Protein 5UUS (pdb70)

Nearest PDB structures (foldseek):
  5uus-assembly2_B  TM=1.005E+00  e=2.172E-46  Corynebacterium diphtheriae NCTC 13129
  5go6-assembly1_A  TM=8.821E-01  e=1.248E-14  Streptomyces avermitilis MA-4680 = NBRC 14893
  5go5-assembly1_A  TM=8.778E-01  e=2.304E-14  Streptomyces avermitilis MA-4680 = NBRC 14893
  5utt-assembly4_D  TM=8.790E-01  e=4.656E-13  Actinomyces oris
  5cuw-assembly1_A  TM=8.284E-01  e=5.597E-13  Streptomyces coelicolor A3(2)

Foldseek 3Di:
DDDDDDDLDDDPADDALAFFKKKDFCVVPLPQMFTEGADDDPSSQVRHKYWDRLFDPAPAQFETEIEHEQDDDNTRCVCVVVFAFQGWMWMDGSWKIWIWTQAHAPDADPVSLVSCVVHADNVVSCCCHPNLNVPPHQKDKFAPPLVQCRARSRPDPHRDGDPVGWYKYKYKYDDNVDDGIIMIGITTIHDMDTDDDPDHDPSNV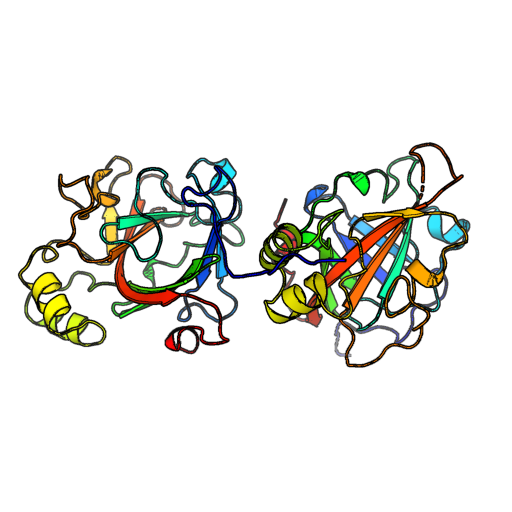DD/DDDDQDDDPDADALDFFKKKDFPVVHLPQMDTEGADDDPVSQPRAKYWDHLFDPAPAQFETEIEWEQDDDCTRCVCVVVFAFQGWMWMGGSWKIWIWTQAHAPDADPVNLVSCVVAADNVVSVCCHPNLNVPPHQKDKAFPPLVQCRARSRPDPHRDGDPVGWYKYKYKYDDNPDDGIIMIGITTIDDMDTDDPPDHDPSSVPD

Solvent-accessible surface area: 20482 Å² total

Radius of gyration: 24.48 Å; Cα contacts (8 Å, |Δi|>4): 957; chains: 2; bounding box: 60×38×77 Å

Organism: Corynebacterium diphtheriae (strain ATCC 700971 / NCTC 13129 / Biotype gravis) (NCBI:txid257309)

InterPro domains:
  IPR005754 Sortase family [PF04203] (88-255)
  IPR023365 Sortase domain superfamily [G3DSA:2.40.260.10] (44-270)
  IPR023365 Sortase domain superfamily [SSF63817] (39-257)
  IPR042003 Sortase E [cd05830] (82-253)
  IPR053465 Bacterial Sortase Class E [NF033747] (24-260)

Sequence (411 aa):
QWKERVNPRKKLTPELGEAFARMYIPQFGSDDFQFAIVEGTTDADLEAGPGHYNDTQLPGERGNFAVAGHRVGKGAPFNDLGNLNVCDAIVVETRTSWSVYRVMPVDSSGQQRYDEAMGCFTPEQAERITHGDYEHVNGRFITTPGDVSTISALPETDVIEADPGMEGIMTMTTHPQFSNAERMIVHAMLTEHFPKNGDNNKPAALEEGERVNPRKKLTPELGEAFARMYIPQFGSDFQFAIVEGTTDADLEAGPGHYNDTQLPGERGNFAVAGHRVGKGAPFNDLGNLNVCDAIVVETRTSWSVYRVMPVDSSGQQRYDEAMGCFTPEQAERITHGDYEHVNGRFITTPGDVSTISALPETDVIEADPGMEGIMTMTTHPQFSNAERMIVHAMLTEHFPKNGDNKPAALEEG

Secondary structure (DSSP, 8-state):
---PPP-----SSPPTTSEEEEEE-GGG-TT-EEEEEE--STTGGGSS-EE-TTS--TT-SEEEEEE--SSSTT-TTTTGGG--TT-EEEEEESSEEEEEEEPPPS--HHHHHHHHTTTS-HHHHHHHHHSTTTT--SEEEE-TT-GGGGSSSTTSS--S--TTPPEEEEEE---TT-SSSEEEEEEEEEEEEE-SSS---GGGG--/--------SS--TT-EEEEEE-GGG-TT-EEEEEE--SHHHHSSS-EE-TTS--TT-SEEEEEE--SSSTT-TTTTGGG--TT-EEEEEESSEEEEEEEPPSS--HHHHHHHHHTTS-HHHHHHHHHSTTTT--SEEEE-TT-GGGGSSSTTSS--S--TTPPEEEEEE---TT-SSSEEEEEEEEEEEEE--SS---GGGG--

Structure (mmCIF, N/CA/C/O backbone):
data_5UUS
#
_entry.id   5UUS
#
_cell.length_a   69.990
_cell.length_b   69.990
_cell.length_c   237.292
_cell.angle_alpha   90.000
_cell.angle_beta   90.000
_cell.angle_gamma   120.000
#
_symmetry.space_group_name_H-M   'P 32 2 1'
#
loop_
_entity.id
_entity.type
_entity.pdbx_description
1 polymer 'Possible sortase-like protein'
2 non-polymer (4S)-2-METHYL-2,4-PENTANEDIOL
3 non-polymer 'CHLORIDE ION'
4 non-polymer 'ACETATE ION'
5 non-polymer 1,2-ETHANEDIOL
6 non-polymer 'FORMIC ACID'
7 water water
#
loop_
_atom_site.group_PDB
_atom_site.id
_atom_site.type_symbol
_atom_site.label_atom_id
_atom_site.label_alt_id
_atom_site.label_comp_id
_atom_site.label_asym_id
_atom_site.label_entity_id
_atom_site.label_seq_id
_atom_site.pdbx_PDB_ins_code
_atom_site.Cartn_x
_atom_site.Cartn_y
_atom_site.Cartn_z
_atom_site.occupancy
_atom_site.B_iso_or_equiv
_atom_site.auth_seq_id
_atom_site.auth_comp_id
_atom_site.auth_asym_id
_atom_site.auth_atom_id
_atom_site.pdbx_PDB_model_num
ATOM 1 N N . GLN A 1 22 ? 78.563 23.133 15.761 1.00 90.19 66 GLN A N 1
ATOM 2 C CA . GLN A 1 22 ? 77.429 24.000 16.048 1.00 89.51 66 GLN A CA 1
ATOM 3 C C . GLN A 1 22 ? 76.706 23.500 17.288 1.00 88.38 66 GLN A C 1
ATOM 4 O O . GLN A 1 22 ? 76.932 22.377 17.730 1.00 98.37 66 GLN A O 1
ATOM 10 N N . TRP A 1 23 ? 75.833 24.330 17.845 1.00 74.13 67 TRP A N 1
ATOM 11 C CA . TRP A 1 23 ? 75.147 23.987 19.081 1.00 63.71 67 TRP A CA 1
ATOM 12 C C . TRP A 1 23 ? 73.643 24.173 18.940 1.00 58.04 67 TRP A C 1
ATOM 13 O O . TRP A 1 23 ? 73.181 24.797 17.986 1.00 53.64 67 TRP A O 1
ATOM 24 N N . LYS A 1 24 ? 72.892 23.628 19.897 1.00 50.62 68 LYS A N 1
ATOM 25 C CA . LYS A 1 24 ? 71.436 23.650 19.847 1.00 51.33 68 LYS A CA 1
ATOM 26 C C . LYS A 1 24 ? 70.845 24.083 21.196 1.00 45.65 68 LYS A C 1
ATOM 27 O O . LYS A 1 24 ? 71.428 23.840 22.248 1.00 44.81 68 LYS A O 1
ATOM 33 N N . GLU A 1 25 ? 69.700 24.744 21.152 1.00 42.24 69 GLU A N 1
ATOM 34 C CA . GLU A 1 25 ? 68.932 24.990 22.363 1.00 44.43 69 GLU A CA 1
ATOM 35 C C . GLU A 1 25 ? 68.469 23.654 22.927 1.00 50.74 69 GLU A C 1
ATOM 36 O O . GLU A 1 25 ? 68.176 22.722 22.179 1.00 51.87 69 GLU A O 1
ATOM 42 N N . ARG A 1 26 ? 68.443 23.553 24.248 1.00 44.41 70 ARG A N 1
ATOM 43 C CA . ARG A 1 26 ? 67.861 22.411 24.920 1.00 41.94 70 ARG A CA 1
ATOM 44 C C . ARG A 1 26 ? 66.459 22.799 25.376 1.00 37.90 70 ARG A C 1
ATOM 45 O O . ARG A 1 26 ? 66.290 23.702 26.200 1.00 40.39 70 ARG A O 1
ATOM 53 N N . VAL A 1 27 ? 65.466 22.100 24.851 1.00 40.61 71 VAL A N 1
ATOM 54 C CA . VAL A 1 27 ? 64.068 22.424 25.096 1.00 36.15 71 VAL A CA 1
ATOM 55 C C . VAL A 1 27 ? 63.544 21.671 26.323 1.00 40.00 71 VAL A C 1
ATOM 56 O O . VAL A 1 27 ? 63.964 20.572 26.586 1.00 47.58 71 VAL A O 1
ATOM 60 N N . ASN A 1 28 ? 62.641 22.292 27.075 1.00 38.85 72 ASN A N 1
ATOM 61 C CA . ASN A 1 28 ? 62.089 21.736 28.307 1.00 38.46 72 ASN A CA 1
ATOM 62 C C . ASN A 1 28 ? 60.747 22.405 28.523 1.00 42.62 72 ASN A C 1
ATOM 63 O O . ASN A 1 28 ? 60.505 23.504 28.019 1.00 44.62 72 ASN A O 1
ATOM 68 N N . PRO A 1 29 ? 59.858 21.739 29.245 1.00 43.00 73 PRO A N 1
ATOM 69 C CA . PRO A 1 29 ? 58.649 22.448 29.681 1.00 47.47 73 PRO A CA 1
ATOM 70 C C . PRO A 1 29 ? 59.034 23.664 30.539 1.00 39.94 73 PRO A C 1
ATOM 71 O O . PRO A 1 29 ? 59.629 23.499 31.598 1.00 39.84 73 PRO A O 1
ATOM 75 N N . ARG A 1 30 ? 58.714 24.867 30.060 1.00 36.76 74 ARG A N 1
ATOM 76 C CA . ARG A 1 30 ? 59.106 26.136 30.702 1.00 40.68 74 ARG A CA 1
ATOM 77 C C . ARG A 1 30 ? 57.980 27.141 30.540 1.00 40.85 74 ARG A C 1
ATOM 78 O O . ARG A 1 30 ? 57.248 27.059 29.569 1.00 42.18 74 ARG A O 1
ATOM 86 N N . LYS A 1 31 ? 57.844 28.095 31.456 1.00 36.01 75 LYS A N 1
ATOM 87 C CA . LYS A 1 31 ? 56.795 29.093 31.279 1.00 44.32 75 LYS A CA 1
ATOM 88 C C . LYS A 1 31 ? 57.224 30.388 31.930 1.00 44.95 75 LYS A C 1
ATOM 89 O O . LYS A 1 31 ? 58.101 30.390 32.790 1.00 39.86 75 LYS A O 1
ATOM 95 N N . LYS A 1 32 ? 56.617 31.494 31.522 1.00 39.48 76 LYS A N 1
ATOM 96 C CA . LYS A 1 32 ? 56.869 32.757 32.215 1.00 45.26 76 LYS A CA 1
ATOM 97 C C . LYS A 1 32 ? 56.249 32.715 33.609 1.00 47.71 76 LYS A C 1
ATOM 98 O O . LYS A 1 32 ? 55.228 32.052 33.822 1.00 45.18 76 LYS A O 1
ATOM 104 N N . LEU A 1 33 ? 56.851 33.423 34.560 1.00 39.77 77 LEU A N 1
ATOM 105 C CA . LEU A 1 33 ? 56.327 33.464 35.923 1.00 39.56 77 LEU A CA 1
ATOM 106 C C . LEU A 1 33 ? 54.964 34.171 35.975 1.00 43.85 77 LEU A C 1
ATOM 107 O O . LEU A 1 33 ? 54.036 33.702 36.632 1.00 44.51 77 LEU A O 1
ATOM 112 N N . THR A 1 34 ? 54.852 35.297 35.281 1.00 42.48 78 THR A N 1
ATOM 113 C CA . THR A 1 34 ? 53.580 36.000 35.184 1.00 52.33 78 THR A CA 1
ATOM 114 C C . THR A 1 34 ? 53.040 35.883 33.766 1.00 54.84 78 THR A C 1
ATOM 115 O O . THR A 1 34 ? 53.654 36.382 32.817 1.00 49.73 78 THR A O 1
ATOM 119 N N . PRO A 1 35 ? 51.897 35.203 33.617 1.00 56.30 79 PRO A N 1
ATOM 120 C CA . PRO A 1 35 ? 51.343 35.000 32.286 1.00 48.58 79 PRO A CA 1
ATOM 121 C C . PRO A 1 35 ? 51.181 36.337 31.564 1.00 44.20 79 PRO A C 1
ATOM 122 O O . PRO A 1 35 ? 50.834 37.368 32.153 1.00 44.48 79 PRO A O 1
ATOM 126 N N . GLU A 1 36 ? 51.499 36.309 30.281 1.00 44.33 80 GLU A N 1
ATOM 127 C CA . GLU A 1 36 ? 51.321 37.444 29.418 1.00 50.57 80 GLU A CA 1
ATOM 128 C C . GLU A 1 36 ? 49.832 37.815 29.278 1.00 55.51 80 GLU A C 1
ATOM 129 O O . GLU A 1 36 ? 48.993 36.967 28.952 1.00 59.74 80 GLU A O 1
ATOM 135 N N . LEU A 1 37 ? 49.523 39.086 29.520 1.00 54.79 81 LEU A N 1
ATOM 136 C CA . LEU A 1 37 ? 48.161 39.593 29.443 1.00 54.80 81 LEU A CA 1
ATOM 137 C C . LEU A 1 37 ? 47.457 39.250 28.138 1.00 55.11 81 LEU A C 1
ATOM 138 O O . LEU A 1 37 ? 48.001 39.428 27.046 1.00 51.56 81 LEU A O 1
ATOM 143 N N . GLY A 1 38 ? 46.250 38.711 28.263 1.00 46.02 82 GLY A N 1
ATOM 144 C CA . GLY A 1 38 ? 45.441 38.418 27.096 1.00 46.34 82 GLY A CA 1
ATOM 145 C C . GLY A 1 38 ? 45.894 37.187 26.329 1.00 46.78 82 GLY A C 1
ATOM 146 O O . GLY A 1 38 ? 45.315 36.865 25.301 1.00 46.02 82 GLY A O 1
ATOM 147 N N . GLU A 1 39 ? 46.924 36.495 26.809 1.00 43.97 83 GLU A N 1
ATOM 148 C CA . GLU A 1 39 ? 47.399 35.287 26.131 1.00 46.52 83 GLU A CA 1
ATOM 149 C C . GLU A 1 39 ? 47.008 34.020 26.878 1.00 43.85 83 GLU A C 1
ATOM 150 O O . GLU A 1 39 ? 46.830 34.047 28.096 1.00 40.49 83 GLU A O 1
ATOM 156 N N . ALA A 1 40 ? 46.887 32.917 26.136 1.00 40.22 84 ALA A N 1
ATOM 157 C CA . ALA A 1 40 ? 46.590 31.610 26.714 1.00 47.25 84 ALA A CA 1
ATOM 158 C C . ALA A 1 40 ? 47.795 31.082 27.449 1.00 49.30 84 ALA A C 1
ATOM 159 O O . ALA A 1 40 ? 48.883 31.061 26.896 1.00 44.14 84 ALA A O 1
ATOM 161 N N . PHE A 1 41 ? 47.622 30.658 28.693 1.00 39.02 85 PHE A N 1
ATOM 162 C CA . PHE A 1 41 ? 48.773 30.132 29.456 1.00 40.54 85 PHE A CA 1
ATOM 163 C C . PHE A 1 41 ? 48.435 28.784 30.078 1.00 46.45 85 PHE A C 1
ATOM 164 O O . PHE A 1 41 ? 49.274 28.165 30.732 1.00 39.97 85 PHE A O 1
ATOM 172 N N . ALA A 1 42 ? 47.189 28.337 29.905 1.00 41.57 86 ALA A N 1
ATOM 173 C CA . ALA A 1 42 ? 46.783 27.066 30.498 1.00 39.77 86 ALA A CA 1
ATOM 174 C C . ALA A 1 42 ? 45.617 26.454 29.754 1.00 44.52 86 ALA A C 1
ATOM 175 O O . ALA A 1 42 ? 45.003 27.092 28.898 1.00 46.11 86 ALA A O 1
ATOM 177 N N . ARG A 1 43 ? 45.338 25.199 30.077 1.00 40.86 87 ARG A N 1
ATOM 178 C CA . ARG A 1 43 ? 44.248 24.481 29.463 1.00 47.51 87 ARG A CA 1
ATOM 179 C C . ARG A 1 43 ? 43.490 23.726 30.542 1.00 49.09 87 ARG A C 1
ATOM 180 O O . ARG A 1 43 ? 44.105 23.136 31.427 1.00 46.47 87 ARG A O 1
ATOM 188 N N . MET A 1 44 ? 42.159 23.738 30.473 1.00 41.04 88 MET A N 1
ATOM 189 C CA . MET A 1 44 ? 41.382 22.990 31.470 1.00 41.41 88 MET A CA 1
ATOM 190 C C . MET A 1 44 ? 40.504 21.918 30.843 1.00 42.04 88 MET A C 1
ATOM 191 O O . MET A 1 44 ? 39.979 22.092 29.745 1.00 44.71 88 MET A O 1
ATOM 196 N N . TYR A 1 45 ? 40.377 20.808 31.565 1.00 43.77 89 TYR A N 1
ATOM 197 C CA . TYR A 1 45 ? 39.558 19.679 31.170 1.00 43.30 89 TYR A CA 1
ATOM 198 C C . TYR A 1 45 ? 38.584 19.320 32.306 1.00 42.14 89 TYR A C 1
ATOM 199 O O . TYR A 1 45 ? 38.949 19.339 33.485 1.00 39.87 89 TYR A O 1
ATOM 208 N N . ILE A 1 46 ? 37.368 18.940 31.936 1.00 46.72 90 ILE A N 1
ATOM 209 C CA . ILE A 1 46 ? 36.408 18.405 32.898 1.00 45.91 90 ILE A CA 1
ATOM 210 C C . ILE A 1 46 ? 35.925 17.062 32.364 1.00 48.13 90 ILE A C 1
ATOM 211 O O . ILE A 1 46 ? 35.003 17.029 31.547 1.00 50.48 90 ILE A O 1
ATOM 216 N N . PRO A 1 47 ? 36.563 15.955 32.801 1.00 45.32 91 PRO A N 1
ATOM 217 C CA . PRO A 1 47 ? 36.336 14.615 32.237 1.00 49.86 91 PRO A CA 1
ATOM 218 C C . PRO A 1 47 ? 34.866 14.190 32.347 1.00 52.75 91 PRO A C 1
ATOM 219 O O . PRO A 1 47 ? 34.355 13.499 31.475 1.00 59.23 91 PRO A O 1
ATOM 223 N N . GLN A 1 48 ? 34.178 14.652 33.383 1.00 50.75 92 GLN A N 1
ATOM 224 C CA . GLN A 1 48 ? 32.767 14.338 33.540 1.00 51.51 92 GLN A CA 1
ATOM 225 C C . GLN A 1 48 ? 31.961 14.961 32.405 1.00 57.89 92 GLN A C 1
ATOM 226 O O . GLN A 1 48 ? 30.874 14.502 32.101 1.00 58.73 92 GLN A O 1
ATOM 232 N N . PHE A 1 49 ? 32.497 15.992 31.757 1.00 53.29 93 PHE A N 1
ATOM 233 C CA . PHE A 1 49 ? 31.803 16.592 30.616 1.00 51.87 93 PHE A CA 1
ATOM 234 C C . PHE A 1 49 ? 32.283 15.992 29.290 1.00 56.01 93 PHE A C 1
ATOM 235 O O . PHE A 1 49 ? 31.977 16.513 28.226 1.00 59.01 93 PHE A O 1
ATOM 243 N N . GLY A 1 50 ? 33.041 14.902 29.342 1.00 58.84 94 GLY A N 1
ATOM 244 C CA . GLY A 1 50 ? 33.483 14.261 28.114 1.00 60.97 94 GLY A CA 1
ATOM 245 C C . GLY A 1 50 ? 34.888 14.674 27.709 1.00 68.05 94 GLY A C 1
ATOM 246 O O . GLY A 1 50 ? 35.377 15.716 28.128 1.00 64.13 94 GLY A O 1
ATOM 247 N N . SER A 1 51 ? 35.535 13.861 26.882 1.00 73.61 95 SER A N 1
ATOM 248 C CA . SER A 1 51 ? 36.924 14.101 26.491 1.00 77.06 95 SER A CA 1
ATOM 249 C C . SER A 1 51 ? 37.078 15.319 25.585 1.00 74.03 95 SER A C 1
ATOM 250 O O . SER A 1 51 ? 38.120 15.968 25.565 1.00 72.74 95 SER A O 1
ATOM 253 N N . ASP A 1 52 ? 36.035 15.634 24.833 1.00 73.54 96 ASP A N 1
ATOM 254 C CA A ASP A 1 52 ? 36.088 16.763 23.919 0.55 75.74 96 ASP A CA 1
ATOM 255 C CA B ASP A 1 52 ? 36.074 16.766 23.917 0.45 75.71 96 ASP A CA 1
ATOM 256 C C . ASP A 1 52 ? 36.050 18.107 24.660 1.00 72.81 96 ASP A C 1
ATOM 257 O O . ASP A 1 52 ? 36.368 19.155 24.086 1.00 69.11 96 ASP A O 1
ATOM 266 N N . PHE A 1 53 ? 35.676 18.082 25.939 1.00 65.11 97 PHE A N 1
ATOM 267 C CA . PHE A 1 53 ? 35.601 19.322 26.705 1.00 56.80 97 PHE A CA 1
ATOM 268 C C . PHE A 1 53 ? 36.992 19.765 27.137 1.00 50.35 97 PHE A C 1
ATOM 269 O O . PHE A 1 53 ? 37.592 19.173 28.026 1.00 53.97 97 PHE A O 1
ATOM 277 N N . GLN A 1 54 ? 37.500 20.806 26.493 1.00 50.50 98 GLN A N 1
ATOM 278 C CA . GLN A 1 54 ? 38.766 21.407 26.895 1.00 54.47 98 GLN A CA 1
ATOM 279 C C . GLN A 1 54 ? 38.793 22.835 26.393 1.00 51.63 98 GLN A C 1
ATOM 280 O O . GLN A 1 54 ? 38.328 23.143 25.292 1.00 53.08 98 GLN A O 1
ATOM 286 N N . PHE A 1 55 ? 39.296 23.715 27.231 1.00 49.12 99 PHE A N 1
ATOM 287 C CA . PHE A 1 55 ? 39.352 25.116 26.891 1.00 45.25 99 PHE A CA 1
ATOM 288 C C . PHE A 1 55 ? 40.705 25.671 27.278 1.00 47.10 99 PHE A C 1
ATOM 289 O O . PHE A 1 55 ? 41.214 25.341 28.337 1.00 39.51 99 PHE A O 1
ATOM 297 N N . ALA A 1 56 ? 41.258 26.520 26.427 1.00 44.66 100 ALA A N 1
ATOM 298 C CA . ALA A 1 56 ? 42.402 27.323 26.796 1.00 46.05 100 ALA A CA 1
ATOM 299 C C . ALA A 1 56 ? 41.968 28.369 27.819 1.00 45.47 100 ALA A C 1
ATOM 300 O O . ALA A 1 56 ? 40.839 28.896 27.779 1.00 47.66 100 ALA A O 1
ATOM 302 N N . ILE A 1 57 ? 42.855 28.659 28.754 1.00 40.30 101 ILE A N 1
ATOM 303 C CA . ILE A 1 57 ? 42.597 29.722 29.693 1.00 37.92 101 ILE A CA 1
ATOM 304 C C . ILE A 1 57 ? 43.490 30.886 29.373 1.00 45.73 101 ILE A C 1
ATOM 305 O O . ILE A 1 57 ? 44.687 30.712 29.206 1.00 41.97 101 ILE A O 1
ATOM 310 N N . VAL A 1 58 ? 42.898 32.069 29.285 1.00 42.82 102 VAL A N 1
ATOM 311 C CA . VAL A 1 58 ? 43.616 33.295 28.943 1.00 45.51 102 VAL A CA 1
ATOM 312 C C . VAL A 1 58 ? 43.862 34.149 30.203 1.00 42.47 102 VAL A C 1
ATOM 313 O O . VAL A 1 58 ? 43.097 34.068 31.169 1.00 41.23 102 VAL A O 1
ATOM 317 N N . GLU A 1 59 ? 44.911 34.965 30.208 1.00 41.37 103 GLU A N 1
ATOM 318 C CA . GLU A 1 59 ? 45.173 35.864 31.336 1.00 39.64 103 GLU A CA 1
ATOM 319 C C . GLU A 1 59 ? 44.384 37.155 31.216 1.00 47.31 103 GLU A C 1
ATOM 320 O O . GLU A 1 59 ? 44.596 37.923 30.279 1.00 47.59 103 GLU A O 1
ATOM 326 N N . GLY A 1 60 ? 43.477 37.402 32.160 1.00 43.45 104 GLY A N 1
ATOM 327 C CA . GLY A 1 60 ? 42.602 38.554 32.090 1.00 45.86 104 GLY A CA 1
ATOM 328 C C . GLY A 1 60 ? 41.119 38.184 31.959 1.00 45.43 104 GLY A C 1
ATOM 329 O O . GLY A 1 60 ? 40.766 37.119 31.438 1.00 39.53 104 GLY A O 1
ATOM 330 N N . THR A 1 61 ? 40.244 39.067 32.422 1.00 45.46 105 THR A N 1
ATOM 331 C CA . THR A 1 61 ? 38.808 38.779 32.366 1.00 43.82 105 THR A CA 1
ATOM 332 C C . THR A 1 61 ? 38.018 39.856 31.636 1.00 50.76 105 THR A C 1
ATOM 333 O O . THR A 1 61 ? 36.829 40.039 31.901 1.00 51.09 105 THR A O 1
ATOM 337 N N . THR A 1 62 ? 38.662 40.570 30.720 1.00 50.11 106 THR A N 1
ATOM 338 C CA . THR A 1 62 ? 37.947 41.532 29.894 1.00 54.24 106 THR A CA 1
ATOM 339 C C . THR A 1 62 ? 37.036 40.780 28.931 1.00 56.08 106 THR A C 1
ATOM 340 O O . THR A 1 62 ? 37.167 39.566 28.743 1.00 52.29 106 THR A O 1
ATOM 344 N N . ASP A 1 63 ? 36.119 41.516 28.313 1.00 62.29 107 ASP A N 1
ATOM 345 C CA . ASP A 1 63 ? 35.183 40.937 27.363 1.00 63.75 107 ASP A CA 1
ATOM 346 C C . ASP A 1 63 ? 35.939 40.249 26.245 1.00 61.26 107 ASP A C 1
ATOM 347 O O . ASP A 1 63 ? 35.586 39.147 25.828 1.00 62.60 107 ASP A O 1
ATOM 352 N N . ALA A 1 64 ? 37.010 40.889 25.790 1.00 60.20 108 ALA A N 1
ATOM 353 C CA . ALA A 1 64 ? 37.837 40.337 24.731 1.00 59.95 108 ALA A CA 1
ATOM 354 C C . ALA A 1 64 ? 38.515 39.029 25.152 1.00 60.43 108 ALA A C 1
ATOM 355 O O . ALA A 1 64 ? 38.618 38.086 24.350 1.00 57.73 108 ALA A O 1
ATOM 357 N N . ASP A 1 65 ? 38.985 38.976 26.402 1.00 54.46 109 ASP A N 1
ATOM 358 C CA . ASP A 1 65 ? 39.618 37.769 26.938 1.00 53.36 109 ASP A CA 1
ATOM 359 C C . ASP A 1 65 ? 38.659 36.578 27.023 1.00 59.55 109 ASP A C 1
ATOM 360 O O . ASP A 1 65 ? 39.063 35.432 26.802 1.00 65.92 109 ASP A O 1
ATOM 365 N N . LEU A 1 66 ? 37.399 36.856 27.372 1.00 49.08 110 LEU A N 1
ATOM 366 C CA . LEU A 1 66 ? 36.423 35.808 27.647 1.00 51.17 110 LEU A CA 1
ATOM 367 C C . LEU A 1 66 ? 35.778 35.325 26.365 1.00 61.89 110 LEU A C 1
ATOM 368 O O . LEU A 1 66 ? 34.832 34.554 26.402 1.00 57.18 110 LEU A O 1
ATOM 373 N N . GLU A 1 67 ? 36.294 35.793 25.232 1.00 73.30 111 GLU A N 1
ATOM 374 C CA . GLU A 1 67 ? 35.671 35.546 23.941 1.00 80.98 111 GLU A CA 1
ATOM 375 C C . GLU A 1 67 ? 35.846 34.108 23.465 1.00 77.50 111 GLU A C 1
ATOM 376 O O . GLU A 1 67 ? 34.919 33.519 22.922 1.00 86.02 111 GLU A O 1
ATOM 382 N N . ALA A 1 68 ? 37.018 33.532 23.674 1.00 69.43 112 ALA A N 1
ATOM 383 C CA . ALA A 1 68 ? 37.280 32.184 23.178 1.00 68.84 112 ALA A CA 1
ATOM 384 C C . ALA A 1 68 ? 37.316 31.123 24.280 1.00 74.02 112 ALA A C 1
ATOM 385 O O . ALA A 1 68 ? 37.614 29.952 24.012 1.00 79.80 112 ALA A O 1
ATOM 387 N N . GLY A 1 69 ? 37.035 31.523 25.520 1.00 69.70 113 GLY A N 1
ATOM 388 C CA . GLY A 1 69 ? 37.092 30.594 26.647 1.00 58.51 113 GLY A CA 1
ATOM 389 C C . GLY A 1 69 ? 37.297 31.300 27.978 1.00 49.70 113 GLY A C 1
ATOM 390 O O . GLY A 1 69 ? 37.198 32.530 28.057 1.00 49.98 113 GLY A O 1
ATOM 391 N N . PRO A 1 70 ? 37.580 30.535 29.040 1.00 42.07 114 PRO A N 1
ATOM 392 C CA . PRO A 1 70 ? 37.721 31.179 30.352 1.00 41.07 114 PRO A CA 1
ATOM 393 C C . PRO A 1 70 ? 38.916 32.133 30.413 1.00 48.77 114 PRO A C 1
ATOM 394 O O . PRO A 1 70 ? 39.908 31.942 29.691 1.00 47.43 114 PRO A O 1
ATOM 398 N N . GLY A 1 71 ? 38.814 33.154 31.262 1.00 43.84 115 GLY A N 1
ATOM 399 C CA . GLY A 1 71 ? 39.937 34.038 31.546 1.00 46.85 115 GLY A CA 1
ATOM 400 C C . GLY A 1 71 ? 40.279 33.993 33.029 1.00 44.41 115 GLY A C 1
ATOM 401 O O . GLY A 1 71 ? 39.386 33.853 33.866 1.00 40.84 115 GLY A O 1
ATOM 402 N N . HIS A 1 72 ? 41.565 34.121 33.352 1.00 45.44 116 HIS A N 1
ATOM 403 C CA . HIS A 1 72 ? 42.052 34.176 34.735 1.00 40.45 116 HIS A CA 1
ATOM 404 C C . HIS A 1 72 ? 41.901 35.584 35.316 1.00 37.90 116 HIS A C 1
ATOM 405 O O . HIS A 1 72 ? 42.319 36.546 34.691 1.00 38.34 116 HIS A O 1
ATOM 412 N N . TYR A 1 73 ? 41.271 35.718 36.496 1.00 36.21 117 TYR A N 1
ATOM 413 C CA . TYR A 1 73 ? 41.298 36.979 37.228 1.00 35.36 117 TYR A CA 1
ATOM 414 C C . TYR A 1 73 ? 42.756 37.331 37.611 1.00 40.72 117 TYR A C 1
ATOM 415 O O . TYR A 1 73 ? 43.384 36.634 38.401 1.00 41.09 117 TYR A O 1
ATOM 424 N N . ASN A 1 74 ? 43.255 38.436 37.082 1.00 46.84 118 ASN A N 1
ATOM 425 C CA . ASN A 1 74 ? 44.664 38.822 37.197 1.00 49.40 118 ASN A CA 1
ATOM 426 C C . ASN A 1 74 ? 45.303 38.800 38.582 1.00 52.19 118 ASN A C 1
ATOM 427 O O . ASN A 1 74 ? 46.465 38.413 38.749 1.00 52.82 118 ASN A O 1
ATOM 432 N N . ASP A 1 75 ? 44.583 39.254 39.589 1.00 54.35 119 ASP A N 1
ATOM 433 C CA . ASP A 1 75 ? 45.239 39.335 40.893 1.00 62.78 119 ASP A CA 1
ATOM 434 C C . ASP A 1 75 ? 45.066 38.065 41.741 1.00 48.42 119 ASP A C 1
ATOM 435 O O . ASP A 1 75 ? 45.362 38.078 42.917 1.00 57.87 119 ASP A O 1
ATOM 440 N N . THR A 1 76 ? 44.605 36.969 41.145 1.00 40.01 120 THR A N 1
ATOM 441 C CA . THR A 1 76 ? 44.424 35.743 41.916 1.00 36.58 120 THR A CA 1
ATOM 442 C C . THR A 1 76 ? 45.569 34.756 41.665 1.00 41.21 120 THR A C 1
ATOM 443 O O . THR A 1 76 ? 46.414 35.000 40.814 1.00 38.98 120 THR A O 1
ATOM 447 N N . GLN A 1 77 ? 45.578 33.638 42.388 1.00 36.97 121 GLN A N 1
ATOM 448 C CA . GLN A 1 77 ? 46.689 32.708 42.304 1.00 43.07 121 GLN A CA 1
ATOM 449 C C . GLN A 1 77 ? 46.608 31.940 41.009 1.00 42.71 121 GLN A C 1
ATOM 450 O O . GLN A 1 77 ? 45.620 32.029 40.288 1.00 36.75 121 GLN A O 1
ATOM 456 N N . LEU A 1 78 ? 47.670 31.207 40.710 1.00 39.30 122 LEU A N 1
ATOM 457 C CA . LEU A 1 78 ? 47.813 30.483 39.463 1.00 39.96 122 LEU A CA 1
ATOM 458 C C . LEU A 1 78 ? 47.684 28.986 39.777 1.00 39.88 122 LEU A C 1
ATOM 459 O O . LEU A 1 78 ? 47.615 28.611 40.941 1.00 41.78 122 LEU A O 1
ATOM 464 N N . PRO A 1 79 ? 47.626 28.125 38.753 1.00 36.53 123 PRO A N 1
ATOM 465 C CA . PRO A 1 79 ? 47.302 26.722 39.035 1.00 43.27 123 PRO A CA 1
ATOM 466 C C . PRO A 1 79 ? 48.287 26.023 39.961 1.00 45.42 123 PRO A C 1
ATOM 467 O O . PRO A 1 79 ? 49.489 26.174 39.764 1.00 39.53 123 PRO A O 1
ATOM 471 N N . GLY A 1 80 ? 47.789 25.268 40.944 1.00 41.97 124 GLY A N 1
ATOM 472 C CA . GLY A 1 80 ? 48.659 24.518 41.834 1.00 43.27 124 GLY A CA 1
ATOM 473 C C . GLY A 1 80 ? 49.101 25.289 43.064 1.00 41.39 124 GLY A C 1
ATOM 474 O O . GLY A 1 80 ? 49.730 24.749 43.963 1.00 46.58 124 GLY A O 1
ATOM 475 N N . GLU A 1 81 ? 48.759 26.564 43.108 1.00 37.90 125 GLU A N 1
ATOM 476 C CA . GLU A 1 81 ? 49.166 27.418 44.210 1.00 38.20 125 GLU A CA 1
ATOM 477 C C . GLU A 1 81 ? 48.188 27.404 45.367 1.00 46.10 125 GLU A C 1
ATOM 478 O O . GLU A 1 81 ? 46.964 27.331 45.172 1.00 40.32 125 GLU A O 1
ATOM 484 N N . ARG A 1 82 ? 48.728 27.514 46.575 1.00 42.58 126 ARG A N 1
ATOM 485 C CA . ARG A 1 82 ? 47.901 27.690 47.760 1.00 41.64 126 ARG A CA 1
ATOM 486 C C . ARG A 1 82 ? 47.225 29.051 47.671 1.00 40.30 126 ARG A C 1
ATOM 487 O O . ARG A 1 82 ? 47.862 30.034 47.279 1.00 38.11 126 ARG A O 1
ATOM 495 N N . GLY A 1 83 ? 45.937 29.108 48.001 1.00 36.46 127 GLY A N 1
ATOM 496 C CA . GLY A 1 83 ? 45.144 30.309 47.748 1.00 31.42 127 GLY A CA 1
ATOM 497 C C . GLY A 1 83 ? 44.032 29.951 46.785 1.00 35.60 127 GLY A C 1
ATOM 498 O O . GLY A 1 83 ? 43.471 28.850 46.850 1.00 39.85 127 GLY A O 1
ATOM 499 N N . ASN A 1 84 ? 43.714 30.870 45.875 1.00 36.14 128 ASN A N 1
ATOM 500 C CA . ASN A 1 84 ? 42.544 30.716 45.014 1.00 34.09 128 ASN A CA 1
ATOM 501 C C . ASN A 1 84 ? 42.871 31.054 43.557 1.00 37.39 128 ASN A C 1
ATOM 502 O O . ASN A 1 84 ? 43.183 32.200 43.223 1.00 35.78 128 ASN A O 1
ATOM 507 N N . PHE A 1 85 ? 42.856 30.034 42.706 1.00 34.59 129 PHE A N 1
ATOM 508 C CA . PHE A 1 85 ? 43.061 30.219 41.272 1.00 35.75 129 PHE A CA 1
ATOM 509 C C . PHE A 1 85 ? 41.659 30.421 40.643 1.00 34.32 129 PHE A C 1
ATOM 510 O O . PHE A 1 85 ? 40.904 29.467 40.528 1.00 34.67 129 PHE A O 1
ATOM 518 N N . ALA A 1 86 ? 41.318 31.661 40.273 1.00 35.31 130 ALA A N 1
ATOM 519 C CA . ALA A 1 86 ? 39.959 32.011 39.835 1.00 38.75 130 ALA A CA 1
ATOM 520 C C . ALA A 1 86 ? 39.869 32.343 38.344 1.00 39.84 130 ALA A C 1
ATOM 521 O O . ALA A 1 86 ? 40.724 33.048 37.798 1.00 35.72 130 ALA A O 1
ATOM 523 N N . VAL A 1 87 ? 38.827 31.825 37.695 1.00 35.87 131 VAL A N 1
ATOM 524 C CA . VAL A 1 87 ? 38.575 32.111 36.293 1.00 33.26 131 VAL A CA 1
ATOM 525 C C . VAL A 1 87 ? 37.093 32.427 36.075 1.00 36.29 131 VAL A C 1
ATOM 526 O O . VAL A 1 87 ? 36.217 31.933 36.806 1.00 41.06 131 VAL A O 1
ATOM 530 N N . ALA A 1 88 ? 36.839 33.253 35.069 1.00 34.62 132 ALA A N 1
ATOM 531 C CA . ALA A 1 88 ? 35.498 33.607 34.623 1.00 38.32 132 ALA A CA 1
ATOM 532 C C . ALA A 1 88 ? 35.287 32.968 33.261 1.00 42.85 132 ALA A C 1
ATOM 533 O O . ALA A 1 88 ? 36.241 32.766 32.524 1.00 39.35 132 ALA A O 1
ATOM 535 N N . GLY A 1 89 ? 34.042 32.697 32.898 1.00 38.66 133 GLY A N 1
ATOM 536 C CA . GLY A 1 89 ? 33.760 32.196 31.570 1.00 41.31 133 GLY A CA 1
ATOM 537 C C . GLY A 1 89 ? 32.296 32.413 31.232 1.00 47.05 133 GLY A C 1
ATOM 538 O O . GLY A 1 89 ? 31.441 32.520 32.124 1.00 48.03 133 GLY A O 1
ATOM 539 N N . HIS A 1 90 ? 32.012 32.486 29.940 1.00 42.75 134 HIS A N 1
ATOM 540 C CA . HIS A 1 90 ? 30.647 32.664 29.463 1.00 45.68 134 HIS A CA 1
ATOM 541 C C . HIS A 1 90 ? 29.837 31.404 29.642 1.00 50.41 134 HIS A C 1
ATOM 542 O O . HIS A 1 90 ? 30.380 30.284 29.728 1.00 44.26 134 HIS A O 1
ATOM 549 N N . ARG A 1 91 ? 28.530 31.624 29.727 1.00 57.04 135 ARG A N 1
ATOM 550 C CA . ARG A 1 91 ? 27.546 30.583 29.965 1.00 56.34 135 ARG A CA 1
ATOM 551 C C . ARG A 1 91 ? 26.749 30.319 28.713 1.00 58.72 135 ARG A C 1
ATOM 552 O O . ARG A 1 91 ? 26.392 29.188 28.432 1.00 58.34 135 ARG A O 1
ATOM 560 N N . VAL A 1 92 ? 26.468 31.380 27.966 1.00 63.27 136 VAL A N 1
ATOM 561 C CA . VAL A 1 92 ? 25.633 31.274 26.775 1.00 73.30 136 VAL A CA 1
ATOM 562 C C . VAL A 1 92 ? 26.450 31.509 25.513 1.00 77.42 136 VAL A C 1
ATOM 563 O O . VAL A 1 92 ? 27.467 32.212 25.527 1.00 75.23 136 VAL A O 1
ATOM 567 N N . GLY A 1 93 ? 26.005 30.900 24.423 1.00 82.01 137 GLY A N 1
ATOM 568 C CA . GLY A 1 93 ? 26.700 31.024 23.157 1.00 93.05 137 GLY A CA 1
ATOM 569 C C . GLY A 1 93 ? 27.179 29.671 22.688 1.00 100.08 137 GLY A C 1
ATOM 570 O O . GLY A 1 93 ? 27.297 28.733 23.488 1.00 97.32 137 GLY A O 1
ATOM 571 N N . LYS A 1 94 ? 27.440 29.564 21.388 1.00 106.64 138 LYS A N 1
ATOM 572 C CA . LYS A 1 94 ? 27.962 28.328 20.821 1.00 108.44 138 LYS A CA 1
ATOM 573 C C . LYS A 1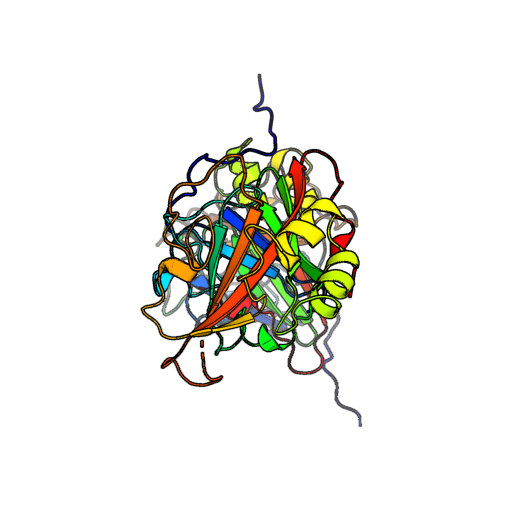 94 ? 29.383 28.118 21.328 1.00 100.74 138 LYS A C 1
ATOM 574 O O . LYS A 1 94 ? 30.291 28.882 20.997 1.00 99.66 138 LYS A O 1
ATOM 580 N N . GLY A 1 95 ? 29.562 27.094 22.155 1.00 94.82 139 GLY A N 1
ATOM 581 C CA . GLY A 1 95 ? 30.868 26.776 22.701 1.00 87.85 139 GLY A CA 1
ATOM 582 C C . GLY A 1 95 ? 31.246 27.537 23.959 1.00 78.73 139 GLY A C 1
ATOM 583 O O . GLY A 1 95 ? 32.426 27.624 24.288 1.00 74.47 139 GLY A O 1
ATOM 584 N N . ALA A 1 96 ? 30.260 28.100 24.658 1.00 71.16 140 ALA A N 1
ATOM 585 C CA . ALA A 1 96 ? 30.513 28.718 25.962 1.00 61.67 140 ALA A CA 1
ATOM 586 C C . ALA A 1 96 ? 31.008 27.634 26.894 1.00 56.60 140 ALA A C 1
ATOM 587 O O . ALA A 1 96 ? 30.445 26.548 26.905 1.00 62.49 140 ALA A O 1
ATOM 589 N N . PRO A 1 97 ? 32.057 27.920 27.686 1.00 54.30 141 PRO A N 1
ATOM 590 C CA . PRO A 1 97 ? 32.636 26.841 28.488 1.00 47.63 141 PRO A CA 1
ATOM 591 C C . PRO A 1 97 ? 31.820 26.497 29.718 1.00 47.87 141 PRO A C 1
ATOM 592 O O . PRO A 1 97 ? 31.944 25.366 30.176 1.00 47.19 141 PRO A O 1
ATOM 596 N N . PHE A 1 98 ? 31.049 27.438 30.270 1.00 45.35 142 PHE A N 1
ATOM 597 C CA . PHE A 1 98 ? 30.537 27.238 31.636 1.00 44.97 142 PHE A CA 1
ATOM 598 C C . PHE A 1 98 ? 29.012 27.131 31.696 1.00 46.83 142 PHE A C 1
ATOM 599 O O . PHE A 1 98 ? 28.416 27.469 32.705 1.00 51.34 142 PHE A O 1
ATOM 607 N N . ASN A 1 99 ? 28.382 26.672 30.620 1.00 44.14 143 ASN A N 1
ATOM 608 C CA . ASN A 1 99 ? 26.923 26.538 30.626 1.00 49.98 143 ASN A CA 1
ATOM 609 C C . ASN A 1 99 ? 26.445 25.432 31.580 1.00 54.90 143 ASN A C 1
ATOM 610 O O . ASN A 1 99 ? 25.343 25.513 32.118 1.00 53.08 143 ASN A O 1
ATOM 615 N N . ASP A 1 100 ? 27.281 24.418 31.812 1.00 51.22 144 ASP A N 1
ATOM 616 C CA . ASP A 1 100 ? 26.846 23.229 32.552 1.00 52.94 144 ASP A CA 1
ATOM 617 C C . ASP A 1 100 ? 27.492 23.023 33.928 1.00 49.83 144 ASP A C 1
ATOM 618 O O . ASP A 1 100 ? 27.470 21.914 34.465 1.00 48.06 144 ASP A O 1
ATOM 623 N N . LEU A 1 101 ? 28.024 24.086 34.518 1.00 43.29 145 LEU A N 1
ATOM 624 C CA . LEU A 1 101 ? 28.663 23.986 35.844 1.00 42.62 145 LEU A CA 1
ATOM 625 C C . LEU A 1 101 ? 27.693 23.505 36.946 1.00 47.35 145 LEU A C 1
ATOM 626 O O . LEU A 1 101 ? 28.117 22.965 37.967 1.00 42.96 145 LEU A O 1
ATOM 631 N N . GLY A 1 102 ? 26.393 23.713 36.727 1.00 48.09 146 GLY A N 1
ATOM 632 C CA . GLY A 1 102 ? 25.353 23.296 37.663 1.00 52.86 146 GLY A CA 1
ATOM 633 C C . GLY A 1 102 ? 25.200 21.785 37.731 1.00 53.31 146 GLY A C 1
ATOM 634 O O . GLY A 1 102 ? 24.586 21.239 38.661 1.00 47.41 146 GLY A O 1
ATOM 635 N N . ASN A 1 103 ? 25.779 21.103 36.749 1.00 50.93 147 ASN A N 1
ATOM 636 C CA . ASN A 1 103 ? 25.700 19.654 36.677 1.00 51.51 147 ASN A CA 1
ATOM 637 C C . ASN A 1 103 ? 26.895 18.962 37.297 1.00 49.17 147 ASN A C 1
ATOM 638 O O . ASN A 1 103 ? 26.891 17.745 37.426 1.00 47.63 147 ASN A O 1
ATOM 643 N N . LEU A 1 104 ? 27.907 19.731 37.696 1.00 43.28 148 LEU A N 1
ATOM 644 C CA . LEU A 1 104 ? 29.030 19.145 38.451 1.00 46.03 148 LEU A CA 1
ATOM 645 C C . LEU A 1 104 ? 28.595 18.649 39.828 1.00 47.63 148 LEU A C 1
ATOM 646 O O . LEU A 1 104 ? 27.728 19.246 40.475 1.00 44.17 148 LEU A O 1
ATOM 651 N N . ASN A 1 105 ? 29.174 17.537 40.264 1.00 45.73 149 ASN A N 1
ATOM 652 C CA . ASN A 1 105 ? 28.920 17.036 41.614 1.00 48.17 149 ASN A CA 1
ATOM 653 C C . ASN A 1 105 ? 30.187 17.051 42.424 1.00 46.15 149 ASN A C 1
ATOM 654 O O . ASN A 1 105 ? 31.281 17.109 41.847 1.00 43.47 149 ASN A O 1
ATOM 659 N N . VAL A 1 106 ? 30.049 16.979 43.751 1.00 45.44 150 VAL A N 1
ATOM 660 C CA . VAL A 1 106 ? 31.219 16.918 44.627 1.00 45.71 150 VAL A CA 1
ATOM 661 C C . VAL A 1 106 ? 32.160 15.809 44.157 1.00 47.49 150 VAL A C 1
ATOM 662 O O . VAL A 1 106 ? 31.707 14.750 43.734 1.00 45.63 150 VAL A O 1
ATOM 666 N N . CYS A 1 107 ? 33.460 16.110 44.173 1.00 44.54 151 CYS A N 1
ATOM 667 C CA . CYS A 1 107 ? 34.548 15.188 43.827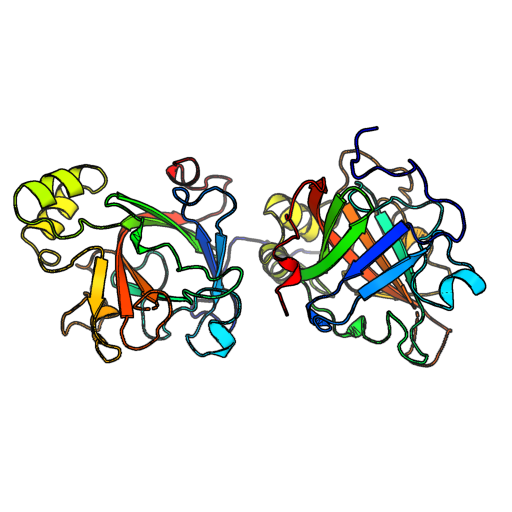 1.00 45.85 151 CYS A CA 1
ATOM 668 C C . CYS A 1 107 ? 34.783 15.035 42.318 1.00 48.02 151 CYS A C 1
ATOM 669 O O . CYS A 1 107 ? 35.771 14.424 41.907 1.00 47.59 151 CYS A O 1
ATOM 672 N N . ASP A 1 108 ? 33.904 15.596 41.491 1.00 43.02 152 ASP A N 1
ATOM 673 C CA . ASP A 1 108 ? 34.185 15.702 40.057 1.00 40.14 152 ASP A CA 1
ATOM 674 C C . ASP A 1 108 ? 35.533 16.444 39.846 1.00 46.29 152 ASP A C 1
ATOM 675 O O . ASP A 1 108 ? 35.798 17.453 40.515 1.00 46.25 152 ASP A O 1
ATOM 680 N N . ALA A 1 109 ? 36.361 15.949 38.917 1.00 40.14 153 ALA A N 1
ATOM 681 C CA . ALA A 1 109 ? 37.697 16.512 38.666 1.00 38.97 153 ALA A CA 1
ATOM 682 C C . ALA A 1 109 ? 37.661 17.679 37.692 1.00 44.39 153 ALA A C 1
ATOM 683 O O . ALA A 1 109 ? 36.920 17.662 36.701 1.00 46.39 153 ALA A O 1
ATOM 685 N N . ILE A 1 110 ? 38.452 18.699 37.992 1.00 40.19 154 ILE A N 1
ATOM 686 C CA . ILE A 1 110 ? 38.769 19.730 37.029 1.00 40.06 154 ILE A CA 1
ATOM 687 C C . ILE A 1 110 ? 40.297 19.632 36.845 1.00 41.67 154 ILE A C 1
ATOM 688 O O . ILE A 1 110 ? 41.041 19.835 37.794 1.00 39.69 154 ILE A O 1
ATOM 693 N N . VAL A 1 111 ? 40.750 19.302 35.640 1.00 43.02 155 VAL A N 1
ATOM 694 C CA . VAL A 1 111 ? 42.176 19.147 35.391 1.00 40.94 155 VAL A CA 1
ATOM 695 C C . VAL A 1 111 ? 42.716 20.376 34.679 1.00 45.30 155 VAL A C 1
ATOM 696 O O . VAL A 1 111 ? 42.134 20.830 33.694 1.00 43.89 155 VAL A O 1
ATOM 700 N N . VAL A 1 112 ? 43.808 20.928 35.205 1.00 40.68 156 VAL A N 1
ATOM 701 C CA . VAL A 1 112 ? 44.405 22.143 34.660 1.00 37.98 156 VAL A CA 1
ATOM 702 C C . VAL A 1 112 ? 45.865 21.887 34.299 1.00 45.22 156 VAL A C 1
ATOM 703 O O . VAL A 1 112 ? 46.671 21.440 35.108 1.00 39.94 156 VAL A O 1
ATOM 707 N N . GLU A 1 113 ? 46.176 22.165 33.049 1.00 47.46 157 GLU A N 1
ATOM 708 C CA . GLU A 1 113 ? 47.507 21.997 32.530 1.00 40.47 157 GLU A CA 1
ATOM 709 C C . GLU A 1 113 ? 48.155 23.355 32.301 1.00 45.92 157 GLU A C 1
ATOM 710 O O . GLU A 1 113 ? 47.536 24.250 31.697 1.00 40.71 157 GLU A O 1
ATOM 716 N N . THR A 1 114 ? 49.392 23.526 32.768 1.00 41.49 158 THR A N 1
ATOM 717 C CA . THR A 1 114 ? 50.174 24.661 32.299 1.00 39.62 158 THR A CA 1
ATOM 718 C C . THR A 1 114 ? 51.337 24.159 31.434 1.00 36.57 158 THR A C 1
ATOM 719 O O . THR A 1 114 ? 51.489 22.957 31.214 1.00 40.33 158 THR A O 1
ATOM 723 N N . ARG A 1 115 ? 52.175 25.066 30.960 1.00 39.20 159 ARG A N 1
ATOM 724 C CA . ARG A 1 115 ? 53.355 24.622 30.204 1.00 38.74 159 ARG A CA 1
ATOM 725 C C . ARG A 1 115 ? 54.360 23.765 31.025 1.00 44.14 159 ARG A C 1
ATOM 726 O O . ARG A 1 115 ? 55.155 23.029 30.456 1.00 46.40 159 ARG A O 1
ATOM 734 N N . THR A 1 116 ? 54.287 23.824 32.353 1.00 41.33 160 THR A N 1
ATOM 735 C CA . THR A 1 116 ? 55.210 23.077 33.183 1.00 38.31 160 THR A CA 1
ATOM 736 C C . THR A 1 116 ? 54.554 22.073 34.127 1.00 40.87 160 THR A C 1
ATOM 737 O O . THR A 1 116 ? 55.266 21.354 34.823 1.00 41.18 160 THR A O 1
ATOM 741 N N . SER A 1 117 ? 53.219 21.992 34.176 1.00 37.64 161 SER A N 1
ATOM 742 C CA . SER A 1 117 ? 52.622 21.232 35.267 1.00 35.74 161 SER A CA 1
ATOM 743 C C . SER A 1 117 ? 51.218 20.698 34.970 1.00 37.71 161 SER A C 1
ATOM 744 O O . SER A 1 117 ? 50.552 21.146 34.039 1.00 38.50 161 SER A O 1
ATOM 747 N N . TRP A 1 118 ? 50.792 19.738 35.791 1.00 37.09 162 TRP A N 1
ATOM 748 C CA . TRP A 1 118 ? 49.411 19.249 35.804 1.00 39.33 162 TRP A CA 1
ATOM 749 C C . TRP A 1 118 ? 48.871 19.473 37.211 1.00 44.72 162 TRP A C 1
ATOM 750 O O . TRP A 1 118 ? 49.587 19.213 38.182 1.00 42.20 162 TRP A O 1
ATOM 761 N N . SER A 1 119 ? 47.629 19.972 37.313 1.00 39.20 163 SER A N 1
ATOM 762 C CA . SER A 1 119 ? 46.930 20.130 38.585 1.00 36.96 163 SER A CA 1
ATOM 763 C C . SER A 1 119 ? 45.581 19.421 38.480 1.00 40.11 163 SER A C 1
ATOM 764 O O . SER A 1 119 ? 44.939 19.455 37.429 1.00 38.01 163 SER A O 1
ATOM 767 N N . VAL A 1 120 ? 45.169 18.772 39.561 1.00 37.15 164 VAL A N 1
ATOM 768 C CA . VAL A 1 120 ? 43.830 18.222 39.630 1.00 36.31 164 VAL A CA 1
ATOM 769 C C . VAL A 1 120 ? 43.133 18.891 40.782 1.00 41.00 164 VAL A C 1
ATOM 770 O O . VAL A 1 120 ? 43.612 18.819 41.919 1.00 41.28 164 VAL A O 1
ATOM 774 N N . TYR A 1 121 ? 42.020 19.547 40.477 1.00 42.99 165 TYR A N 1
ATOM 775 C CA . TYR A 1 121 ? 41.105 20.052 41.494 1.00 43.31 165 TYR A CA 1
ATOM 776 C C . TYR A 1 121 ? 39.837 19.201 41.542 1.00 43.12 165 TYR A C 1
ATOM 777 O O . TYR A 1 121 ? 39.439 18.616 40.541 1.00 40.51 165 TYR A O 1
ATOM 786 N N . ARG A 1 122 ? 39.199 19.134 42.703 1.00 42.11 166 ARG A N 1
ATOM 787 C CA . ARG A 1 122 ? 37.958 18.380 42.815 1.00 43.76 166 ARG A CA 1
ATOM 788 C C . ARG A 1 122 ? 36.869 19.233 43.453 1.00 43.49 166 ARG A C 1
ATOM 789 O O . ARG A 1 122 ? 37.104 19.925 44.445 1.00 40.28 166 ARG A O 1
ATOM 797 N N . VAL A 1 123 ? 35.696 19.227 42.826 1.00 40.16 167 VAL A N 1
ATOM 798 C CA . VAL A 1 123 ? 34.577 20.032 43.286 1.00 36.10 167 VAL A CA 1
ATOM 799 C C . VAL A 1 123 ? 34.275 19.736 44.756 1.00 38.00 167 VAL A C 1
ATOM 800 O O . VAL A 1 123 ? 34.177 18.565 45.181 1.00 37.69 167 VAL A O 1
ATOM 804 N N . MET A 1 124 ? 34.169 20.795 45.546 1.00 35.49 168 MET A N 1
ATOM 805 C CA . MET A 1 124 ? 33.935 20.639 46.981 1.00 39.35 168 MET A CA 1
ATOM 806 C C . MET A 1 124 ? 32.480 20.276 47.291 1.00 40.29 168 MET A C 1
ATOM 807 O O . MET A 1 124 ? 31.616 20.454 46.447 1.00 38.25 168 MET A O 1
ATOM 812 N N . PRO A 1 125 ? 32.196 19.788 48.505 1.00 39.20 169 PRO A N 1
ATOM 813 C CA . PRO A 1 125 ? 30.782 19.476 48.818 1.00 43.60 169 PRO A CA 1
ATOM 814 C C . PRO A 1 125 ? 29.802 20.646 48.603 1.00 43.57 169 PRO A C 1
ATOM 815 O O . PRO A 1 125 ? 30.075 21.790 48.983 1.00 41.72 169 PRO A O 1
ATOM 819 N N . VAL A 1 126 ? 28.654 20.338 47.995 1.00 40.99 170 VAL A N 1
ATOM 820 C CA . VAL A 1 126 ? 27.635 21.319 47.664 1.00 39.72 170 VAL A CA 1
ATOM 821 C C . VAL A 1 126 ? 26.435 21.246 48.644 1.00 43.47 170 VAL A C 1
ATOM 822 O O . VAL A 1 126 ? 25.819 20.201 48.788 1.00 44.69 170 VAL A O 1
ATOM 826 N N . ASP A 1 127 ? 26.159 22.353 49.334 1.00 44.25 171 ASP A N 1
ATOM 827 C CA . ASP A 1 127 ? 24.974 22.545 50.174 1.00 52.67 171 ASP A CA 1
ATOM 828 C C . ASP A 1 127 ? 24.955 21.697 51.457 1.00 61.21 171 ASP A C 1
ATOM 829 O O . ASP A 1 127 ? 24.266 22.041 52.417 1.00 69.77 171 ASP A O 1
ATOM 834 N N . SER A 1 128 ? 25.692 20.596 51.490 1.00 62.52 172 SER A N 1
ATOM 835 C CA . SER A 1 128 ? 25.675 19.740 52.673 1.00 61.49 172 SER A CA 1
ATOM 836 C C . SER A 1 128 ? 26.476 20.352 53.829 1.00 57.47 172 SER A C 1
ATOM 837 O O . SER A 1 128 ? 27.245 21.279 53.632 1.00 54.76 172 SER A O 1
ATOM 840 N N . SER A 1 129 ? 26.257 19.849 55.042 1.00 58.73 173 SER A N 1
ATOM 841 C CA . SER A 1 129 ? 27.019 20.277 56.214 1.00 60.10 173 SER A CA 1
ATOM 842 C C . SER A 1 129 ? 27.207 19.106 57.171 1.00 60.70 173 SER A C 1
ATOM 843 O O . SER A 1 129 ? 26.575 18.055 57.010 1.00 62.14 173 SER A O 1
ATOM 846 N N . GLY A 1 130 ? 28.094 19.272 58.151 1.00 52.85 174 GLY A N 1
ATOM 847 C CA . GLY A 1 130 ? 28.258 18.271 59.189 1.00 53.85 174 GLY A CA 1
ATOM 848 C C . GLY A 1 130 ? 28.676 16.924 58.641 1.00 48.77 174 GLY A C 1
ATOM 849 O O . GLY A 1 130 ? 29.547 16.823 57.785 1.00 49.45 174 GLY A O 1
ATOM 850 N N . GLN A 1 131 ? 28.024 15.880 59.119 1.00 48.85 175 GLN A N 1
ATOM 851 C CA . GLN A 1 131 ? 28.396 14.519 58.768 1.00 54.86 175 GLN A CA 1
ATOM 852 C C . GLN A 1 131 ? 28.319 14.242 57.277 1.00 55.92 175 GLN A C 1
ATOM 853 O O . GLN A 1 131 ? 29.179 13.560 56.716 1.00 55.10 175 GLN A O 1
ATOM 859 N N . GLN A 1 132 ? 27.287 14.755 56.623 1.00 56.13 176 GLN A N 1
ATOM 860 C CA . GLN A 1 132 ? 27.140 14.446 55.206 1.00 59.22 176 GLN A CA 1
ATOM 861 C C . GLN A 1 132 ? 28.238 15.102 54.379 1.00 48.37 176 GLN A C 1
ATOM 862 O O . GLN A 1 132 ? 28.734 14.521 53.422 1.00 49.42 176 GLN A O 1
ATOM 868 N N . ARG A 1 133 ? 28.590 16.328 54.746 1.00 44.79 177 ARG A N 1
ATOM 869 C CA . ARG A 1 133 ? 29.663 17.077 54.083 1.00 46.88 177 ARG A CA 1
ATOM 870 C C . ARG A 1 133 ? 30.991 16.329 54.228 1.00 48.52 177 ARG A C 1
ATOM 871 O O . ARG A 1 133 ? 31.760 16.182 53.262 1.00 45.85 177 ARG A O 1
ATOM 879 N N . TYR A 1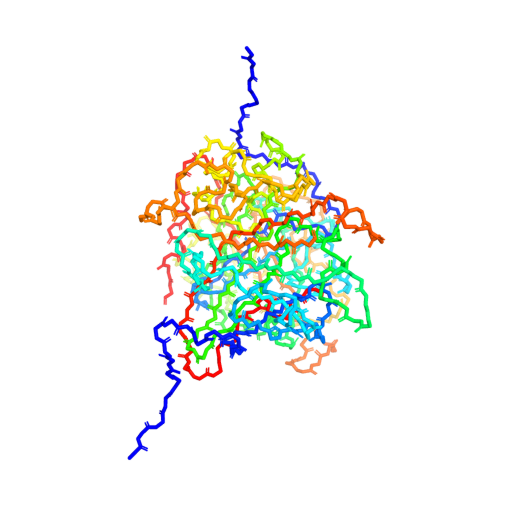 134 ? 31.234 15.832 55.437 1.00 47.61 178 TYR A N 1
ATOM 880 C CA . TYR A 1 134 ? 32.440 15.082 55.732 1.00 52.09 178 TYR A CA 1
ATOM 881 C C . TYR A 1 134 ? 32.518 13.812 54.893 1.00 57.05 178 TYR A C 1
ATOM 882 O O . TYR A 1 134 ? 33.522 13.535 54.245 1.00 55.93 178 TYR A O 1
ATOM 891 N N . ASP A 1 135 ? 31.444 13.037 54.918 1.00 56.04 179 ASP A N 1
ATOM 892 C CA . ASP A 1 135 ? 31.393 11.802 54.166 1.00 54.25 179 ASP A CA 1
ATOM 893 C C . ASP A 1 135 ? 31.581 12.061 52.674 1.00 50.83 179 ASP A C 1
ATOM 894 O O . ASP A 1 135 ? 32.234 11.282 51.979 1.00 51.29 179 ASP A O 1
ATOM 899 N N . GLU A 1 136 ? 31.008 13.145 52.174 1.00 49.45 180 GLU A N 1
ATOM 900 C CA . GLU A 1 136 ? 31.173 13.451 50.754 1.00 48.29 180 GLU A CA 1
ATOM 901 C C . GLU A 1 136 ? 32.619 13.848 50.447 1.00 52.74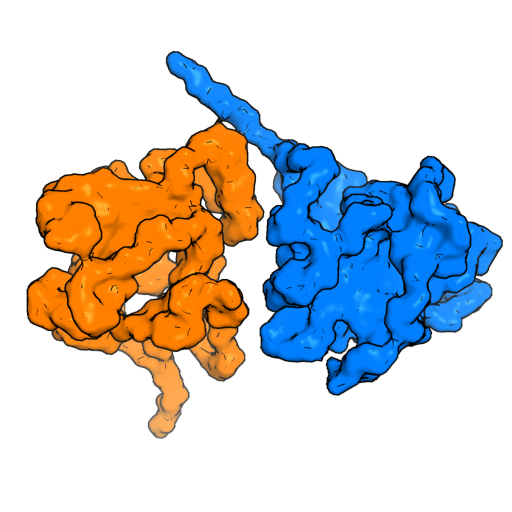 180 GLU A C 1
ATOM 902 O O . GLU A 1 136 ? 33.180 13.468 49.406 1.00 51.27 180 GLU A O 1
ATOM 908 N N . ALA A 1 137 ? 33.220 14.599 51.361 1.00 49.75 181 ALA A N 1
ATOM 909 C CA . ALA A 1 137 ? 34.583 15.056 51.181 1.00 48.40 181 ALA A CA 1
ATOM 910 C C . ALA A 1 137 ? 35.559 13.887 51.280 1.00 46.47 181 ALA A C 1
ATOM 911 O O . ALA A 1 137 ? 36.569 13.838 50.564 1.00 42.48 181 ALA A O 1
ATOM 913 N N . MET A 1 138 ? 35.232 12.921 52.130 1.00 49.95 182 MET A N 1
ATOM 914 C CA . MET A 1 138 ? 36.064 11.728 52.298 1.00 56.67 182 MET A CA 1
ATOM 915 C C . MET A 1 138 ? 36.129 10.855 51.046 1.00 55.92 182 MET A C 1
ATOM 916 O O . MET A 1 138 ? 36.963 9.973 50.954 1.00 55.58 182 MET A O 1
ATOM 921 N N . GLY A 1 139 ? 35.254 11.116 50.085 1.00 57.16 183 GLY A N 1
ATOM 922 C CA . GLY A 1 139 ? 35.269 10.395 48.829 1.00 53.95 183 GLY A CA 1
ATOM 923 C C . GLY A 1 139 ? 36.455 10.704 47.919 1.00 55.18 183 GLY A C 1
ATOM 924 O O . GLY A 1 139 ? 36.783 9.890 47.057 1.00 54.37 183 GLY A O 1
ATOM 925 N N . CYS A 1 140 ? 37.098 11.859 48.084 1.00 50.38 184 CYS A N 1
ATOM 926 C CA . CYS A 1 140 ? 38.206 12.208 47.184 1.00 50.92 184 CYS A CA 1
ATOM 927 C C . CYS A 1 140 ? 39.273 13.115 47.793 1.00 49.61 184 CYS A C 1
ATOM 928 O O . CYS A 1 140 ? 40.296 13.344 47.174 1.00 46.13 184 CYS A O 1
ATOM 931 N N . PHE A 1 141 ? 39.033 13.652 48.986 1.00 47.29 185 PHE A N 1
ATOM 932 C CA . PHE A 1 141 ? 40.045 14.475 49.637 1.00 44.27 185 PHE A CA 1
ATOM 933 C C . PHE A 1 141 ? 40.791 13.679 50.712 1.00 47.29 185 PHE A C 1
ATOM 934 O O . PHE A 1 141 ? 40.372 12.582 51.073 1.00 52.28 185 PHE A O 1
ATOM 942 N N . THR A 1 142 ? 41.888 14.229 51.228 1.00 40.63 186 THR A N 1
ATOM 943 C CA . THR A 1 142 ? 42.593 13.588 52.336 1.00 43.51 186 THR A CA 1
ATOM 944 C C . THR A 1 142 ? 41.724 13.707 53.594 1.00 49.01 186 THR A C 1
ATOM 945 O O . THR A 1 142 ? 40.786 14.516 53.631 1.00 45.43 186 THR A O 1
ATOM 949 N N . PRO A 1 143 ? 41.994 12.863 54.606 1.00 49.40 187 PRO A N 1
ATOM 950 C CA . PRO A 1 143 ? 41.214 12.967 55.842 1.00 54.91 187 PRO A CA 1
ATOM 951 C C . PRO A 1 143 ? 41.418 14.333 56.467 1.00 52.19 187 PRO A C 1
ATOM 952 O O . PRO A 1 143 ? 40.476 14.907 56.994 1.00 47.41 187 PRO A O 1
ATOM 956 N N . GLU A 1 144 ? 42.628 14.865 56.349 1.00 49.94 188 GLU A N 1
ATOM 957 C CA . GLU A 1 144 ? 42.931 16.210 56.829 1.00 52.46 188 GLU A CA 1
ATOM 958 C C . GLU A 1 144 ? 42.151 17.300 56.070 1.00 48.98 188 GLU A C 1
ATOM 959 O O . GLU A 1 144 ? 41.570 18.198 56.681 1.00 48.85 188 GLU A O 1
ATOM 965 N N . GLN A 1 145 ? 42.139 17.238 54.740 1.00 43.60 189 GLN A N 1
ATOM 966 C CA . GLN A 1 145 ? 41.288 18.156 53.982 1.00 38.45 189 GLN A CA 1
ATOM 967 C C . GLN A 1 145 ? 39.807 18.024 54.365 1.00 40.91 189 GLN A C 1
ATOM 968 O O . GLN A 1 145 ? 39.114 19.023 54.522 1.00 43.35 189 GLN A O 1
ATOM 974 N N . ALA A 1 146 ? 39.329 16.793 54.517 1.00 44.45 190 ALA A N 1
ATOM 975 C CA . ALA A 1 146 ? 37.928 16.588 54.875 1.00 44.42 190 ALA A CA 1
ATOM 976 C C . ALA A 1 146 ? 37.589 17.277 56.191 1.00 47.24 190 ALA A C 1
ATOM 977 O O . ALA A 1 146 ? 36.482 17.830 56.343 1.00 49.87 190 ALA A O 1
ATOM 979 N N . GLU A 1 147 ? 38.522 17.252 57.145 1.00 46.43 191 GLU A N 1
ATOM 980 C CA . GLU A 1 147 ? 38.269 17.899 58.433 1.00 45.86 191 GLU A CA 1
ATOM 981 C C . GLU A 1 147 ? 38.226 19.395 58.281 1.00 48.55 191 GLU A C 1
ATOM 982 O O . GLU A 1 147 ? 37.335 20.038 58.836 1.00 51.11 191 GLU A O 1
ATOM 988 N N . ARG A 1 148 ? 39.179 19.950 57.535 1.00 41.06 192 ARG A N 1
ATOM 989 C CA . ARG A 1 148 ? 39.177 21.390 57.257 1.00 45.68 192 ARG A CA 1
ATOM 990 C C . ARG A 1 148 ? 37.909 21.853 56.525 1.00 41.16 192 ARG A C 1
ATOM 991 O O . ARG A 1 148 ? 37.370 22.914 56.811 1.00 40.96 192 ARG A O 1
ATOM 999 N N . ILE A 1 149 ? 37.442 21.044 55.578 1.00 42.61 193 ILE A N 1
ATOM 1000 C CA . ILE A 1 149 ? 36.206 21.328 54.846 1.00 43.28 193 ILE A CA 1
ATOM 1001 C C . ILE A 1 149 ? 34.986 21.267 55.754 1.00 49.67 193 ILE A C 1
ATOM 1002 O O . ILE A 1 149 ? 34.033 22.045 55.594 1.00 48.12 193 ILE A O 1
ATOM 1007 N N . THR A 1 150 ? 35.018 20.370 56.735 1.00 46.83 194 THR A N 1
ATOM 1008 C CA . THR A 1 150 ? 33.835 20.184 57.580 1.00 46.32 194 THR A CA 1
ATOM 1009 C C . THR A 1 150 ? 33.803 21.113 58.808 1.00 49.62 194 THR A C 1
ATOM 1010 O O . THR A 1 150 ? 32.750 21.666 59.117 1.00 50.61 194 THR A O 1
ATOM 1014 N N . HIS A 1 151 ? 34.944 21.314 59.472 1.00 46.12 195 HIS A N 1
ATOM 1015 C CA . HIS A 1 151 ? 35.000 22.006 60.765 1.00 50.26 195 HIS A CA 1
ATOM 1016 C C . HIS A 1 151 ? 36.085 23.054 60.867 1.00 52.16 195 HIS A C 1
ATOM 1017 O O . HIS A 1 151 ? 36.266 23.657 61.926 1.00 53.66 195 HIS A O 1
ATOM 1024 N N . GLY A 1 152 ? 36.834 23.243 59.786 1.00 46.96 196 GLY A N 1
ATOM 1025 C CA . GLY A 1 152 ? 38.010 24.090 59.829 1.00 50.37 196 GLY A CA 1
ATOM 1026 C C . GLY A 1 152 ? 37.891 25.333 58.982 1.00 48.65 196 GLY A C 1
ATOM 1027 O O . GLY A 1 152 ? 36.807 25.916 58.842 1.00 44.84 196 GLY A O 1
ATOM 1028 N N . ASP A 1 153 ? 39.017 25.755 58.414 1.00 40.78 197 ASP A N 1
ATOM 1029 C CA . ASP A 1 153 ? 39.059 27.013 57.678 1.00 44.25 197 ASP A CA 1
ATOM 1030 C C . ASP A 1 153 ? 38.165 27.038 56.430 1.00 42.15 197 ASP A C 1
ATOM 1031 O O . ASP A 1 153 ? 37.860 28.098 55.902 1.00 42.40 197 ASP A O 1
ATOM 1036 N N . TYR A 1 154 ? 37.773 25.868 55.957 1.00 36.67 198 TYR A N 1
ATOM 1037 C CA . TYR A 1 154 ? 36.982 25.756 54.741 1.00 38.99 198 TYR A CA 1
ATOM 1038 C C . TYR A 1 154 ? 35.532 25.327 55.040 1.00 39.81 198 TYR A C 1
ATOM 1039 O O . TYR A 1 154 ? 34.775 24.954 54.147 1.00 39.68 198 TYR A O 1
ATOM 1048 N N . GLU A 1 155 ? 35.143 25.390 56.309 1.00 38.83 199 GLU A N 1
ATOM 1049 C CA . GLU A 1 155 ? 33.792 24.971 56.699 1.00 43.01 199 GLU A CA 1
ATOM 1050 C C . GLU A 1 155 ? 32.705 25.793 55.980 1.00 40.67 199 GLU A C 1
ATOM 1051 O O . GLU A 1 155 ? 31.703 25.250 55.525 1.00 43.71 199 GLU A O 1
ATOM 1057 N N . HIS A 1 156 ? 32.930 27.093 55.833 1.00 39.27 200 HIS A N 1
ATOM 1058 C CA . HIS A 1 156 ? 31.944 27.986 55.212 1.00 41.38 200 HIS A CA 1
ATOM 1059 C C . HIS A 1 156 ? 31.933 27.935 53.666 1.00 44.04 200 HIS A C 1
ATOM 1060 O O . HIS A 1 156 ? 31.125 28.595 53.031 1.00 40.64 200 HIS A O 1
ATOM 1067 N N . VAL A 1 157 ? 32.829 27.170 53.058 1.00 40.68 201 VAL A N 1
ATOM 1068 C CA . VAL A 1 157 ? 32.997 27.257 51.601 1.00 35.15 201 VAL A CA 1
ATOM 1069 C C . VAL A 1 157 ? 32.142 26.229 50.883 1.00 40.87 201 VAL A C 1
ATOM 1070 O O . VAL A 1 157 ? 32.423 25.041 50.928 1.00 42.80 201 VAL A O 1
ATOM 1074 N N . ASN A 1 158 ? 31.078 26.708 50.241 1.00 38.93 202 ASN A N 1
ATOM 1075 C CA . ASN A 1 158 ? 30.155 25.874 49.470 1.00 41.79 202 ASN A CA 1
ATOM 1076 C C . ASN A 1 158 ? 30.741 25.585 48.085 1.00 40.67 202 ASN A C 1
ATOM 1077 O O . ASN A 1 158 ? 31.244 26.492 47.435 1.00 43.35 202 ASN A O 1
ATOM 1082 N N . GLY A 1 159 ? 30.696 24.336 47.634 1.00 36.50 203 GLY A N 1
ATOM 1083 C CA . GLY A 1 159 ? 31.217 23.998 46.311 1.00 34.97 203 GLY A CA 1
ATOM 1084 C C . GLY A 1 159 ? 30.502 24.687 45.150 1.00 39.49 203 GLY A C 1
ATOM 1085 O O . GLY A 1 159 ? 31.084 24.841 44.088 1.00 36.78 203 GLY A O 1
ATOM 1086 N N . ARG A 1 160 ? 29.232 25.071 45.330 1.00 37.31 204 ARG A N 1
ATOM 1087 C CA . ARG A 1 160 ? 28.516 25.828 44.294 1.00 34.36 204 ARG A CA 1
ATOM 1088 C C . ARG A 1 160 ? 27.408 26.677 44.914 1.00 39.82 204 ARG A C 1
ATOM 1089 O O . ARG A 1 160 ? 26.690 26.223 45.803 1.00 38.79 204 ARG A O 1
ATOM 1097 N N . PHE A 1 161 ? 27.287 27.914 44.462 1.00 39.75 205 PHE A N 1
ATOM 1098 C CA . PHE A 1 161 ? 26.222 28.796 44.953 1.00 41.93 205 PHE A CA 1
ATOM 1099 C C . PHE A 1 161 ? 26.023 29.948 43.989 1.00 39.19 205 PHE A C 1
ATOM 1100 O O . PHE A 1 161 ? 26.821 30.141 43.058 1.00 38.43 205 PHE A O 1
ATOM 1108 N N . ILE A 1 162 ? 24.936 30.685 44.209 1.00 39.51 206 ILE A N 1
ATOM 1109 C CA . ILE A 1 162 ? 24.579 31.833 43.391 1.00 39.31 206 ILE A CA 1
ATOM 1110 C C . ILE A 1 162 ? 24.800 33.099 44.200 1.00 37.24 206 ILE A C 1
ATOM 1111 O O . ILE A 1 162 ? 24.542 33.121 45.404 1.00 38.77 206 ILE A O 1
ATOM 1116 N N . THR A 1 163 ? 25.311 34.143 43.555 1.00 37.77 207 THR A N 1
ATOM 1117 C CA . THR A 1 163 ? 25.615 35.371 44.281 1.00 38.62 207 THR A CA 1
ATOM 1118 C C . THR A 1 163 ? 25.423 36.581 43.367 1.00 38.21 207 THR A C 1
ATOM 1119 O O . THR A 1 163 ? 24.977 36.431 42.229 1.00 42.84 207 THR A O 1
ATOM 1123 N N . THR A 1 164 ? 25.726 37.772 43.879 1.00 36.31 208 THR A N 1
ATOM 1124 C CA . THR A 1 164 ? 25.554 39.019 43.133 1.00 39.42 208 THR A CA 1
ATOM 1125 C C . THR A 1 164 ? 26.903 39.408 42.516 1.00 41.64 208 THR A C 1
ATOM 1126 O O . THR A 1 164 ? 27.954 38.961 43.018 1.00 41.12 208 THR A O 1
ATOM 1130 N N . PRO A 1 165 ? 26.884 40.241 41.443 1.00 42.97 209 PRO A N 1
ATOM 1131 C CA . PRO A 1 165 ? 28.122 40.613 40.718 1.00 39.39 209 PRO A CA 1
ATOM 1132 C C . PRO A 1 165 ? 29.185 41.269 41.600 1.00 36.85 209 PRO A C 1
ATOM 1133 O O . PRO A 1 165 ? 30.372 41.104 41.305 1.00 45.51 209 PRO A O 1
ATOM 1137 N N . GLY A 1 166 ? 28.791 41.952 42.672 1.00 39.59 210 GLY A N 1
ATOM 1138 C CA . GLY A 1 166 ? 29.762 42.622 43.527 1.00 43.29 210 GLY A CA 1
ATOM 1139 C C . GLY A 1 166 ? 30.434 41.745 44.581 1.00 42.20 210 GLY A C 1
ATOM 1140 O O . GLY A 1 166 ? 31.172 42.244 45.427 1.00 45.09 210 GLY A O 1
ATOM 1141 N N . ASP A 1 167 ? 30.203 40.439 44.528 1.00 40.58 211 ASP A N 1
ATOM 1142 C CA . ASP A 1 167 ? 30.720 39.531 45.553 1.00 41.49 211 ASP A CA 1
ATOM 1143 C C . ASP A 1 167 ? 32.220 39.221 45.323 1.00 39.65 211 ASP A C 1
ATOM 1144 O O . ASP A 1 167 ? 32.572 38.095 44.991 1.00 38.13 211 ASP A O 1
ATOM 1149 N N . VAL A 1 168 ? 33.088 40.217 45.504 1.00 41.23 212 VAL A N 1
ATOM 1150 C CA . VAL A 1 168 ? 34.489 40.085 45.102 1.00 42.32 212 VAL A CA 1
ATOM 1151 C C . VAL A 1 168 ? 35.276 39.078 45.958 1.00 38.94 212 VAL A C 1
ATOM 1152 O O . VAL A 1 168 ? 36.281 38.542 45.498 1.00 38.11 212 VAL A O 1
ATOM 1156 N N . SER A 1 169 ? 34.793 38.766 47.165 1.00 41.89 213 SER A N 1
ATOM 1157 C CA . SER A 1 169 ? 35.540 37.852 48.037 1.00 38.21 213 SER A CA 1
ATOM 1158 C C . SER A 1 169 ? 35.429 36.407 47.564 1.00 36.83 213 SER A C 1
ATOM 1159 O O . SER A 1 169 ? 36.133 35.544 48.068 1.00 38.85 213 SER A O 1
ATOM 1162 N N . THR A 1 170 ? 34.547 36.124 46.608 1.00 34.91 214 THR A N 1
ATOM 1163 C CA . THR A 1 170 ? 34.531 34.790 46.005 1.00 35.34 214 THR A CA 1
ATOM 1164 C C . THR A 1 170 ? 35.866 34.397 45.371 1.00 33.19 214 THR A C 1
ATOM 1165 O O . THR A 1 170 ? 36.152 33.207 45.249 1.00 34.61 214 THR A O 1
ATOM 1169 N N . ILE A 1 171 ? 36.660 35.383 44.956 1.00 40.32 215 ILE A N 1
ATOM 1170 C CA . ILE A 1 171 ? 37.964 35.091 44.331 1.00 39.76 215 ILE A CA 1
ATOM 1171 C C . ILE A 1 171 ? 39.154 35.390 45.276 1.00 42.39 215 ILE A C 1
ATOM 1172 O O . ILE A 1 171 ? 40.313 35.302 44.859 1.00 37.19 215 ILE A O 1
ATOM 1177 N N . SER A 1 172 ? 38.871 35.694 46.546 1.00 40.93 216 SER A N 1
ATOM 1178 C CA . SER A 1 172 ? 39.926 35.890 47.557 1.00 42.99 216 SER A CA 1
ATOM 1179 C C . SER A 1 172 ? 40.686 34.611 47.854 1.00 40.77 216 SER A C 1
ATOM 1180 O O . SER A 1 172 ? 40.130 33.516 47.717 1.00 34.49 216 SER A O 1
ATOM 1183 N N . ALA A 1 173 ? 41.949 34.757 48.271 1.00 42.10 217 ALA A N 1
ATOM 1184 C CA . ALA A 1 173 ? 42.852 33.612 48.485 1.00 38.73 217 ALA A CA 1
ATOM 1185 C C . ALA A 1 173 ? 42.180 32.538 49.343 1.00 39.05 217 ALA A C 1
ATOM 1186 O O . ALA A 1 173 ? 42.233 31.359 49.046 1.00 41.55 217 ALA A O 1
ATOM 1188 N N . LEU A 1 174 ? 41.514 32.983 50.405 1.00 40.36 218 LEU A N 1
ATOM 1189 C CA . LEU A 1 174 ? 40.626 32.128 51.167 1.00 36.07 218 LEU A CA 1
ATOM 1190 C C . LEU A 1 174 ? 39.204 32.584 50.829 1.00 39.52 218 LEU A C 1
ATOM 1191 O O . LEU A 1 174 ? 38.799 33.681 51.241 1.00 38.88 218 LEU A O 1
ATOM 1196 N N . PRO A 1 175 ? 38.456 31.766 50.059 1.00 40.42 219 PRO A N 1
ATOM 1197 C CA . PRO A 1 175 ? 37.205 32.282 49.455 1.00 41.44 219 PRO A CA 1
ATOM 1198 C C . PRO A 1 175 ? 36.153 32.729 50.472 1.00 41.40 219 PRO A C 1
ATOM 1199 O O . PRO A 1 175 ? 36.062 32.165 51.567 1.00 38.88 219 PRO A O 1
ATOM 1203 N N . GLU A 1 176 ? 35.404 33.767 50.097 1.00 39.47 220 GLU A N 1
ATOM 1204 C CA . GLU A 1 176 ? 34.350 34.371 50.928 1.00 43.02 220 GLU A CA 1
ATOM 1205 C C . GLU A 1 176 ? 34.823 34.784 52.321 1.00 38.00 220 GLU A C 1
ATOM 1206 O O . GLU A 1 176 ? 34.098 34.635 53.312 1.00 39.59 220 GLU A O 1
ATOM 1212 N N . THR A 1 177 ? 36.057 35.275 52.384 1.00 38.33 221 THR A N 1
ATOM 1213 C CA . THR A 1 177 ? 36.624 35.878 53.591 1.00 39.30 221 THR A CA 1
ATOM 1214 C C . THR A 1 177 ? 37.339 37.154 53.220 1.00 43.79 221 THR A C 1
ATOM 1215 O O . THR A 1 177 ? 37.496 37.458 52.047 1.00 44.33 221 THR A O 1
ATOM 1219 N N . ASP A 1 178 ? 37.850 37.849 54.230 1.00 46.15 222 ASP A N 1
ATOM 1220 C CA . ASP A 1 178 ? 38.641 39.060 54.018 1.00 49.35 222 ASP A CA 1
ATOM 1221 C C . ASP A 1 178 ? 40.162 38.784 53.933 1.00 53.79 222 ASP A C 1
ATOM 1222 O O . ASP A 1 178 ? 40.975 39.710 54.057 1.00 55.24 222 ASP A O 1
ATOM 1227 N N . VAL A 1 179 ? 40.546 37.522 53.743 1.00 47.76 223 VAL A N 1
ATOM 1228 C CA . VAL A 1 179 ? 41.967 37.171 53.602 1.00 48.41 223 VAL A CA 1
ATOM 1229 C C . VAL A 1 179 ? 42.375 37.170 52.144 1.00 57.31 223 VAL A C 1
ATOM 1230 O O . VAL A 1 179 ? 42.016 36.252 51.412 1.00 59.20 223 VAL A O 1
ATOM 1234 N N . ILE A 1 180 ? 43.123 38.188 51.724 1.00 60.62 224 ILE A N 1
ATOM 1235 C CA . ILE A 1 180 ? 43.463 38.371 50.312 1.00 66.88 224 ILE A CA 1
ATOM 1236 C C . ILE A 1 180 ? 44.824 37.801 49.927 1.00 68.68 224 ILE A C 1
ATOM 1237 O O . ILE A 1 180 ? 44.994 37.290 48.820 1.00 77.47 224 ILE A O 1
ATOM 1242 N N . GLU A 1 181 ? 45.787 37.887 50.837 1.00 61.59 225 GLU A N 1
ATOM 1243 C CA . GLU A 1 181 ? 47.122 37.351 50.583 1.00 67.73 225 GLU A CA 1
ATOM 1244 C C . GLU A 1 181 ? 47.141 35.842 50.746 1.00 58.55 225 GLU A C 1
ATOM 1245 O O . GLU A 1 181 ? 46.594 35.315 51.711 1.00 58.58 225 GLU A O 1
ATOM 1251 N N . ALA A 1 182 ? 47.763 35.153 49.800 1.00 44.42 226 ALA A N 1
ATOM 1252 C CA . ALA A 1 182 ? 48.010 33.726 49.928 1.00 48.08 226 ALA A CA 1
ATOM 1253 C C . ALA A 1 182 ? 48.885 33.470 51.160 1.00 52.01 226 ALA A C 1
ATOM 1254 O O . ALA A 1 182 ? 49.747 34.276 51.487 1.00 54.79 226 ALA A O 1
ATOM 1256 N N . ASP A 1 183 ? 48.661 32.345 51.828 1.00 46.67 227 ASP A N 1
ATOM 1257 C CA . ASP A 1 183 ? 49.372 31.996 53.063 1.00 45.53 227 ASP A CA 1
ATOM 1258 C C . ASP A 1 183 ? 49.729 30.499 53.023 1.00 45.21 227 ASP A C 1
ATOM 1259 O O . ASP A 1 183 ? 48.976 29.708 52.436 1.00 43.86 227 ASP A O 1
ATOM 1264 N N . PRO A 1 184 ? 50.858 30.088 53.640 1.00 43.38 228 PRO A N 1
ATOM 1265 C CA . PRO A 1 184 ? 51.255 28.683 53.467 1.00 45.07 228 PRO A CA 1
ATOM 1266 C C . PRO A 1 184 ? 50.296 27.699 54.117 1.00 45.51 228 PRO A C 1
ATOM 1267 O O . PRO A 1 184 ? 50.373 26.523 53.802 1.00 47.96 228 PRO A O 1
ATOM 1271 N N . GLY A 1 185 ? 49.394 28.159 54.983 1.00 47.25 229 GLY A N 1
ATOM 1272 C CA . GLY A 1 185 ? 48.447 27.256 55.610 1.00 45.70 229 GLY A CA 1
ATOM 1273 C C . GLY A 1 185 ? 47.218 26.947 54.765 1.00 46.61 229 GLY A C 1
ATOM 1274 O O . GLY A 1 185 ? 46.406 26.093 55.127 1.00 43.64 229 GLY A O 1
ATOM 1275 N N . MET A 1 186 ? 47.077 27.628 53.631 1.00 41.39 230 MET A N 1
ATOM 1276 C CA . MET A 1 186 ? 45.898 27.440 52.778 1.00 43.39 230 MET A CA 1
ATOM 1277 C C . MET A 1 186 ? 45.995 26.202 51.889 1.00 43.23 230 MET A C 1
ATOM 1278 O O . MET A 1 186 ? 47.084 25.793 51.492 1.00 39.75 230 MET A O 1
ATOM 1283 N N . GLU A 1 187 ? 44.846 25.593 51.613 1.00 39.02 231 GLU A N 1
ATOM 1284 C CA . GLU A 1 187 ? 44.720 24.657 50.496 1.00 40.88 231 GLU A CA 1
ATOM 1285 C C . GLU A 1 187 ? 44.775 25.427 49.175 1.00 39.66 231 GLU A C 1
ATOM 1286 O O . GLU A 1 187 ? 44.648 26.645 49.144 1.00 37.94 231 GLU A O 1
ATOM 1292 N N . GLY A 1 188 ? 44.955 24.705 48.082 1.00 39.19 232 GLY A N 1
ATOM 1293 C CA . GLY A 1 188 ? 44.756 25.286 46.784 1.00 38.83 232 GLY A CA 1
ATOM 1294 C C . GLY A 1 188 ? 43.269 25.209 46.448 1.00 36.95 232 GLY A C 1
ATOM 1295 O O . GLY A 1 188 ? 42.644 24.137 46.500 1.00 36.84 232 GLY A O 1
ATOM 1296 N N . ILE A 1 189 ? 42.707 26.356 46.093 1.00 36.18 233 ILE A N 1
ATOM 1297 C CA . ILE A 1 189 ? 41.347 26.401 45.600 1.00 36.02 233 ILE A CA 1
ATOM 1298 C C . ILE A 1 189 ? 41.319 26.812 44.138 1.00 36.73 233 ILE A C 1
ATOM 1299 O O . ILE A 1 189 ? 42.120 27.643 43.714 1.00 38.85 233 ILE A O 1
ATOM 1304 N N . MET A 1 190 ? 40.408 26.220 43.360 1.00 35.83 234 MET A N 1
ATOM 1305 C CA . MET A 1 190 ? 40.112 26.762 42.043 1.00 37.26 234 MET A CA 1
ATOM 1306 C C . MET A 1 190 ? 38.650 27.265 42.031 1.00 44.11 234 MET A C 1
ATOM 1307 O O . MET A 1 190 ? 37.733 26.578 42.505 1.00 41.38 234 MET A O 1
ATOM 1312 N N . THR A 1 191 ? 38.451 28.463 41.501 1.00 35.83 235 THR A N 1
ATOM 1313 C CA . THR A 1 191 ? 37.112 29.047 41.442 1.00 40.31 235 THR A CA 1
ATOM 1314 C C . THR A 1 191 ? 36.710 29.311 39.993 1.00 42.37 235 THR A C 1
ATOM 1315 O O . THR A 1 191 ? 37.483 29.883 39.232 1.00 38.60 235 THR A O 1
ATOM 1319 N N . MET A 1 192 ? 35.500 28.895 39.624 1.00 40.24 236 MET A N 1
ATOM 1320 C CA . MET A 1 192 ? 34.910 29.241 38.335 1.00 36.71 236 MET A CA 1
ATOM 1321 C C . MET A 1 192 ? 33.680 30.127 38.533 1.00 37.01 236 MET A C 1
ATOM 1322 O O . MET A 1 192 ? 32.815 29.794 39.345 1.00 36.00 236 MET A O 1
ATOM 1327 N N . THR A 1 193 ? 33.621 31.248 37.809 1.00 39.10 237 THR A N 1
ATOM 1328 C CA . THR A 1 193 ? 32.486 32.173 37.886 1.00 40.66 237 THR A CA 1
ATOM 1329 C C . THR A 1 193 ? 31.828 32.321 36.505 1.00 42.22 237 THR A C 1
ATOM 1330 O O . THR A 1 193 ? 32.513 32.338 35.473 1.00 38.32 237 THR A O 1
ATOM 1334 N N . THR A 1 194 ? 30.500 32.421 36.479 1.00 40.94 238 THR A N 1
ATOM 1335 C CA . THR A 1 194 ? 29.798 32.691 35.232 1.00 37.69 238 THR A CA 1
ATOM 1336 C C . THR A 1 194 ? 28.477 33.383 35.579 1.00 45.18 238 THR A C 1
ATOM 1337 O O . THR A 1 194 ? 28.134 33.537 36.766 1.00 41.80 238 THR A O 1
ATOM 1348 N N . HIS A 1 196 ? 24.296 34.168 35.670 1.00 43.21 240 HIS A N 1
ATOM 1349 C CA . HIS A 1 196 ? 23.154 33.429 36.169 1.00 40.45 240 HIS A CA 1
ATOM 1350 C C . HIS A 1 196 ? 21.999 34.424 36.289 1.00 43.40 240 HIS A C 1
ATOM 1351 O O . HIS A 1 196 ? 22.242 35.584 36.565 1.00 42.73 240 HIS A O 1
ATOM 1358 N N . PRO A 1 197 ? 20.741 33.983 36.069 1.00 46.12 241 PRO A N 1
ATOM 1359 C CA . PRO A 1 197 ? 20.384 32.621 35.634 1.00 45.22 241 PRO A CA 1
ATOM 1360 C C . PRO A 1 197 ? 20.830 32.309 34.194 1.00 45.79 241 PRO A C 1
ATOM 1361 O O . PRO A 1 197 ? 21.556 33.094 33.569 1.00 42.71 241 PRO A O 1
ATOM 1365 N N . GLN A 1 198 ? 20.394 31.154 33.698 1.00 51.72 242 GLN A N 1
ATOM 1366 C CA . GLN A 1 198 ? 20.839 30.585 32.431 1.00 50.50 242 GLN A CA 1
ATOM 1367 C C . GLN A 1 198 ? 20.932 31.591 31.281 1.00 49.70 242 GLN A C 1
ATOM 1368 O O . GLN A 1 198 ? 21.948 31.623 30.586 1.00 50.55 242 GLN A O 1
ATOM 1374 N N . PHE A 1 199 ? 19.894 32.414 31.069 1.00 48.26 243 PHE A N 1
ATOM 1375 C CA . PHE A 1 199 ? 19.939 33.363 29.942 1.00 53.17 243 PHE A CA 1
ATOM 1376 C C . PHE A 1 199 ? 20.055 34.826 30.356 1.00 55.23 243 PHE A C 1
ATOM 1377 O O . PHE A 1 199 ? 19.640 35.717 29.625 1.00 59.10 243 PHE A O 1
ATOM 1385 N N . SER A 1 200 ? 20.648 35.066 31.516 1.00 54.80 244 SER A N 1
ATOM 1386 C CA . SER A 1 200 ? 20.681 36.385 32.133 1.00 52.67 244 SER A CA 1
ATOM 1387 C C . SER A 1 200 ? 22.095 36.736 32.629 1.00 54.83 244 SER A C 1
ATOM 1388 O O . SER A 1 200 ? 22.944 35.839 32.789 1.00 53.66 244 SER A O 1
ATOM 1391 N N . ASN A 1 201 ? 22.367 38.026 32.852 1.00 47.94 245 ASN A N 1
ATOM 1392 C CA . ASN A 1 201 ? 23.611 38.397 33.530 1.00 53.02 245 ASN A CA 1
ATOM 1393 C C . ASN A 1 201 ? 23.362 39.185 34.829 1.00 46.56 245 ASN A C 1
ATOM 1394 O O . ASN A 1 201 ? 24.232 39.893 35.315 1.00 51.71 245 ASN A O 1
ATOM 1399 N N . ALA A 1 202 ? 22.186 39.004 35.416 1.00 45.51 246 ALA A N 1
ATOM 1400 C CA . ALA A 1 202 ? 21.844 39.677 36.668 1.00 46.04 246 ALA A CA 1
ATOM 1401 C C . ALA A 1 202 ? 22.679 39.165 37.852 1.00 42.75 246 ALA A C 1
ATOM 1402 O O . ALA A 1 202 ? 23.189 39.938 38.657 1.00 52.67 246 ALA A O 1
ATOM 1404 N N . GLU A 1 203 ? 22.788 37.848 37.958 1.00 42.76 247 GLU A N 1
ATOM 1405 C CA . GLU A 1 203 ? 23.499 37.206 39.051 1.00 36.89 247 GLU A CA 1
ATOM 1406 C C . GLU A 1 203 ? 24.735 36.446 38.540 1.00 36.14 247 GLU A C 1
ATOM 1407 O O . GLU A 1 203 ? 25.075 36.501 37.349 1.00 38.61 247 GLU A O 1
ATOM 1413 N N . ARG A 1 204 ? 25.394 35.718 39.448 1.00 38.43 248 ARG A N 1
ATOM 1414 C CA . ARG A 1 204 ? 26.607 34.984 39.111 1.00 41.03 248 ARG A CA 1
ATOM 1415 C C . ARG A 1 204 ? 26.563 33.621 39.748 1.00 39.44 248 ARG A C 1
ATOM 1416 O O . ARG A 1 204 ? 26.173 33.491 40.909 1.00 40.16 248 ARG A O 1
ATOM 1424 N N . MET A 1 205 ? 26.959 32.599 39.000 1.00 37.06 249 MET A N 1
ATOM 1425 C CA . MET A 1 205 ? 27.148 31.284 39.601 1.00 32.90 249 MET A CA 1
ATOM 1426 C C . MET A 1 205 ? 28.615 31.121 39.970 1.00 37.39 249 MET A C 1
ATOM 1427 O O . MET A 1 205 ? 29.483 31.470 39.170 1.00 39.87 249 MET A O 1
ATOM 1432 N N . ILE A 1 206 ? 28.864 30.567 41.157 1.00 39.85 250 ILE A N 1
ATOM 1433 C CA . ILE A 1 206 ? 30.209 30.311 41.683 1.00 39.24 250 ILE A CA 1
ATOM 1434 C C . ILE A 1 206 ? 30.407 28.809 41.927 1.00 45.38 250 ILE A C 1
ATOM 1435 O O . ILE A 1 206 ? 29.532 28.154 42.506 1.00 37.79 250 ILE A O 1
ATOM 1440 N N . VAL A 1 207 ? 31.540 28.261 41.481 1.00 34.65 251 VAL A N 1
ATOM 1441 C CA . VAL A 1 207 ? 31.921 26.881 41.826 1.00 37.23 251 VAL A CA 1
ATOM 1442 C C . VAL A 1 207 ? 33.318 26.867 42.451 1.00 40.33 251 VAL A C 1
ATOM 1443 O O . VAL A 1 207 ? 34.230 27.560 41.967 1.00 33.26 251 VAL A O 1
ATOM 1447 N N . HIS A 1 208 ? 33.479 26.127 43.549 1.00 36.55 252 HIS A N 1
ATOM 1448 C CA . HIS A 1 208 ? 34.794 25.986 44.190 1.00 37.31 252 HIS A CA 1
ATOM 1449 C C . HIS A 1 208 ? 35.224 24.527 44.157 1.00 42.71 252 HIS A C 1
ATOM 1450 O O . HIS A 1 208 ? 34.436 23.612 44.453 1.00 41.17 252 HIS A O 1
ATOM 1457 N N . ALA A 1 209 ? 36.475 24.313 43.791 1.00 38.94 253 ALA A N 1
ATOM 1458 C CA . ALA A 1 209 ? 37.078 22.994 43.812 1.00 33.91 253 ALA A CA 1
ATOM 1459 C C . ALA A 1 209 ? 38.423 23.113 44.566 1.00 37.18 253 ALA A C 1
ATOM 1460 O O . ALA A 1 209 ? 39.083 24.155 44.524 1.00 39.26 253 ALA A O 1
ATOM 1462 N N . MET A 1 210 ? 38.819 22.047 45.239 1.00 36.80 254 MET A N 1
ATOM 1463 C CA . MET A 1 210 ? 40.019 22.045 46.052 1.00 36.30 254 MET A CA 1
ATOM 1464 C C . MET A 1 210 ? 41.092 21.149 45.423 1.00 37.16 254 MET A C 1
ATOM 1465 O O . MET A 1 210 ? 40.800 20.054 44.910 1.00 37.94 254 MET A O 1
ATOM 1470 N N . LEU A 1 211 ? 42.337 21.615 45.508 1.00 37.24 255 LEU A N 1
ATOM 1471 C CA . LEU A 1 211 ? 43.495 20.970 44.875 1.00 37.33 255 LEU A CA 1
ATOM 1472 C C . LEU A 1 211 ? 43.893 19.681 45.582 1.00 41.86 255 LEU A C 1
ATOM 1473 O O . LEU A 1 211 ? 44.106 19.679 46.805 1.00 34.96 255 LEU A O 1
ATOM 1478 N N . THR A 1 212 ? 44.019 18.601 44.806 1.00 36.54 256 THR A N 1
ATOM 1479 C CA . THR A 1 212 ? 44.349 17.277 45.348 1.00 40.13 256 THR A CA 1
ATOM 1480 C C . THR A 1 212 ? 45.626 16.712 44.717 1.00 39.34 256 THR A C 1
ATOM 1481 O O . THR A 1 212 ? 46.271 15.846 45.297 1.00 42.21 256 THR A O 1
ATOM 1485 N N . GLU A 1 213 ? 45.959 17.179 43.519 1.00 39.63 257 GLU A N 1
ATOM 1486 C CA . GLU A 1 213 ? 47.226 16.815 42.861 1.00 42.81 257 GLU A CA 1
ATOM 1487 C C . GLU A 1 213 ? 47.874 18.010 42.190 1.00 41.54 257 GLU A C 1
ATOM 1488 O O . GLU A 1 213 ? 47.182 18.838 41.593 1.00 39.72 257 GLU A O 1
ATOM 1494 N N . HIS A 1 214 ? 49.208 18.085 42.249 1.00 42.33 258 HIS A N 1
ATOM 1495 C CA . HIS A 1 214 ? 49.956 19.108 41.494 1.00 38.51 258 HIS A CA 1
ATOM 1496 C C . HIS A 1 214 ? 51.392 18.635 41.277 1.00 44.14 258 HIS A C 1
ATOM 1497 O O . HIS A 1 214 ? 52.104 18.382 42.241 1.00 42.70 258 HIS A O 1
ATOM 1504 N N . PHE A 1 215 ? 51.798 18.470 40.019 1.00 41.23 259 PHE A N 1
ATOM 1505 C CA . PHE A 1 215 ? 53.133 17.918 39.738 1.00 37.87 259 PHE A CA 1
ATOM 1506 C C . PHE A 1 215 ? 53.652 18.438 38.393 1.00 39.80 259 PHE A C 1
ATOM 1507 O O . PHE A 1 215 ? 52.859 18.884 37.542 1.00 38.83 259 PHE A O 1
ATOM 1515 N N . PRO A 1 216 ? 54.991 18.411 38.206 1.00 38.82 260 PRO A N 1
ATOM 1516 C CA . PRO A 1 216 ? 55.621 18.958 36.997 1.00 40.89 260 PRO A CA 1
ATOM 1517 C C . PRO A 1 216 ? 55.536 18.017 35.799 1.00 37.31 260 PRO A C 1
ATOM 1518 O O . PRO A 1 216 ? 55.491 16.812 35.969 1.00 41.19 260 PRO A O 1
ATOM 1522 N N . LYS A 1 217 ? 55.512 18.586 34.600 1.00 43.35 261 LYS A N 1
ATOM 1523 C CA . LYS A 1 217 ? 55.611 17.816 33.378 1.00 47.43 261 LYS A CA 1
ATOM 1524 C C . LYS A 1 217 ? 57.049 17.312 33.214 1.00 60.21 261 LYS A C 1
ATOM 1525 O O . LYS A 1 217 ? 57.857 17.490 34.113 1.00 48.79 261 LYS A O 1
ATOM 1531 N N . ASN A 1 218 ? 57.328 16.756 32.029 1.00 73.20 262 ASN A N 1
ATOM 1532 C CA . ASN A 1 218 ? 58.604 16.170 31.579 1.00 81.58 262 ASN A CA 1
ATOM 1533 C C . ASN A 1 218 ? 58.549 14.673 31.857 1.00 88.95 262 ASN A C 1
ATOM 1534 O O . ASN A 1 218 ? 58.973 14.185 32.901 1.00 86.16 262 ASN A O 1
ATOM 1539 N N . GLY A 1 219 ? 57.996 13.953 30.893 1.00 95.14 263 GLY A N 1
ATOM 1540 C CA . GLY A 1 219 ? 57.531 12.604 31.117 1.00 97.42 263 GLY A CA 1
ATOM 1541 C C . GLY A 1 219 ? 56.096 12.577 30.635 1.00 97.92 263 GLY A C 1
ATOM 1542 O O . GLY A 1 219 ? 55.409 13.603 30.669 1.00 97.91 263 GLY A O 1
ATOM 1543 N N . ASP A 1 220 ? 55.643 11.410 30.191 1.00 97.64 264 ASP A N 1
ATOM 1544 C CA . ASP A 1 220 ? 54.329 11.268 29.570 1.00 96.31 264 ASP A CA 1
ATOM 1545 C C . ASP A 1 220 ? 53.185 11.228 30.591 1.00 88.56 264 ASP A C 1
ATOM 1546 O O . ASP A 1 220 ? 52.026 11.107 30.207 1.00 87.81 264 ASP A O 1
ATOM 1551 N N . ASN A 1 221 ? 53.525 11.351 31.876 1.00 83.83 265 ASN A N 1
ATOM 1552 C CA A ASN A 1 221 ? 52.555 11.190 32.961 0.54 82.50 265 ASN A CA 1
ATOM 1553 C CA B ASN A 1 221 ? 52.569 11.215 32.974 0.46 82.39 265 ASN A CA 1
ATOM 1554 C C . ASN A 1 221 ? 51.561 12.354 33.088 1.00 77.42 265 ASN A C 1
ATOM 1555 O O . ASN A 1 221 ? 51.857 13.380 33.679 1.00 83.41 265 ASN A O 1
ATOM 1564 N N . LYS A 1 222 ? 50.373 12.171 32.526 1.00 68.35 266 LYS A N 1
ATOM 1565 C CA . LYS A 1 222 ? 49.273 13.111 32.724 1.00 58.25 266 LYS A CA 1
ATOM 1566 C C . LYS A 1 222 ? 48.385 12.465 33.791 1.00 53.37 266 LYS A C 1
ATOM 1567 O O . LYS A 1 222 ? 48.475 11.261 33.992 1.00 52.39 266 LYS A O 1
ATOM 1573 N N . PRO A 1 223 ? 47.560 13.256 34.507 1.00 46.34 267 PRO A N 1
ATOM 1574 C CA . PRO A 1 223 ? 46.788 12.698 35.629 1.00 46.71 267 PRO A CA 1
ATOM 1575 C C . PRO A 1 223 ? 45.807 11.611 35.223 1.00 49.68 267 PRO A C 1
ATOM 1576 O O . PRO A 1 223 ? 45.143 11.712 34.193 1.00 51.58 267 PRO A O 1
ATOM 1580 N N . ALA A 1 224 ? 45.702 10.597 36.071 1.00 50.98 268 ALA A N 1
ATOM 1581 C CA . ALA A 1 224 ? 44.731 9.531 35.900 1.00 53.85 268 ALA A CA 1
ATOM 1582 C C . ALA A 1 224 ? 43.314 10.082 35.874 1.00 55.36 268 ALA A C 1
ATOM 1583 O O . ALA A 1 224 ? 42.401 9.445 35.343 1.00 60.46 268 ALA A O 1
ATOM 1585 N N . ALA A 1 225 ? 43.128 11.267 36.447 1.00 51.56 269 ALA A N 1
ATOM 1586 C CA . ALA A 1 225 ? 41.792 11.836 36.552 1.00 56.70 269 ALA A CA 1
ATOM 1587 C C . ALA A 1 225 ? 41.184 12.065 35.169 1.00 57.63 269 ALA A C 1
ATOM 1588 O O . ALA A 1 225 ? 39.964 12.051 35.011 1.00 57.73 269 ALA A O 1
ATOM 1590 N N . LEU A 1 226 ? 42.040 12.252 34.167 1.00 54.66 270 LEU A N 1
ATOM 1591 C CA . LEU A 1 226 ? 41.588 12.477 32.790 1.00 56.38 270 LEU A CA 1
ATOM 1592 C C . LEU A 1 226 ? 40.774 11.307 32.223 1.00 61.20 270 LEU A C 1
ATOM 1593 O O . LEU A 1 226 ? 39.962 11.494 31.318 1.00 61.61 270 LEU A O 1
ATOM 1598 N N . GLU A 1 227 ? 40.980 10.109 32.773 1.00 68.50 271 GLU A N 1
ATOM 1599 C CA . GLU A 1 227 ? 40.319 8.888 32.291 1.00 75.84 271 GLU A CA 1
ATOM 1600 C C . GLU A 1 227 ? 38.966 8.627 32.940 1.00 77.49 271 GLU A C 1
ATOM 1601 O O . GLU A 1 227 ? 38.326 7.616 32.659 1.00 79.56 271 GLU A O 1
ATOM 1607 N N . GLU A 1 228 ? 38.543 9.537 33.813 1.00 75.59 272 GLU A N 1
ATOM 1608 C CA . GLU A 1 228 ? 37.266 9.415 34.522 1.00 79.13 272 GLU A CA 1
ATOM 1609 C C . GLU A 1 228 ? 36.033 9.808 33.682 1.00 81.52 272 GLU A C 1
ATOM 1610 O O . GLU A 1 228 ? 36.146 10.231 32.525 1.00 86.44 272 GLU A O 1
ATOM 1616 N N . GLY A 1 229 ? 34.857 9.669 34.282 1.00 77.25 273 GLY A N 1
ATOM 1617 C CA . GLY A 1 229 ? 33.621 10.020 33.612 1.00 82.30 273 GLY A CA 1
ATOM 1618 C C . GLY A 1 229 ? 33.104 8.908 32.723 1.00 90.53 273 GLY A C 1
ATOM 1619 O O . GLY A 1 229 ? 31.906 8.844 32.430 1.00 95.95 273 GLY A O 1
ATOM 1621 N N . GLU B 1 25 ? 15.826 4.317 -1.781 1.00 90.88 69 GLU B N 1
ATOM 1622 C CA . GLU B 1 25 ? 16.913 5.260 -2.054 1.00 99.68 69 GLU B CA 1
ATOM 1623 C C . GLU B 1 25 ? 17.345 6.036 -0.790 1.00 100.83 69 GLU B C 1
ATOM 1624 O O . GLU B 1 25 ? 16.707 7.018 -0.398 1.00 99.94 69 GLU B O 1
ATOM 1630 N N . ARG B 1 26 ? 18.435 5.591 -0.162 1.00 101.62 70 ARG B N 1
ATOM 1631 C CA . ARG B 1 26 ? 18.902 6.170 1.099 1.00 100.48 70 ARG B CA 1
ATOM 1632 C C . ARG B 1 26 ? 19.995 7.210 0.865 1.00 97.58 70 ARG B C 1
ATOM 1633 O O . ARG B 1 26 ? 21.010 6.922 0.219 1.00 94.29 70 ARG B O 1
ATOM 1641 N N . VAL B 1 27 ? 19.776 8.412 1.403 1.00 96.20 71 VAL B N 1
ATOM 1642 C CA . VAL B 1 27 ? 20.708 9.527 1.249 1.00 91.06 71 VAL B CA 1
ATOM 1643 C C . VAL B 1 27 ? 21.828 9.448 2.289 1.00 84.73 71 VAL B C 1
ATOM 1644 O O . VAL B 1 27 ? 21.629 8.964 3.406 1.00 83.53 71 VAL B O 1
ATOM 1648 N N . ASN B 1 28 ? 23.009 9.914 1.889 1.00 78.19 72 ASN B N 1
ATOM 1649 C CA . ASN B 1 28 ? 24.196 9.948 2.730 1.00 68.26 72 ASN B CA 1
ATOM 1650 C C . ASN B 1 28 ? 25.253 10.798 2.008 1.00 63.82 72 ASN B C 1
ATOM 1651 O O . ASN B 1 28 ? 25.282 10.836 0.773 1.00 63.04 72 ASN B O 1
ATOM 1656 N N . PRO B 1 29 ? 26.091 11.517 2.766 1.00 59.30 73 PRO B N 1
ATOM 1657 C CA . PRO B 1 29 ? 27.256 12.178 2.167 1.00 56.92 73 PRO B CA 1
ATOM 1658 C C . PRO B 1 29 ? 28.183 11.152 1.519 1.00 55.80 73 PRO B C 1
ATOM 1659 O O . PRO B 1 29 ? 28.717 10.279 2.218 1.00 51.91 73 PRO B O 1
ATOM 1663 N N . ARG B 1 30 ? 28.344 11.228 0.201 1.00 51.75 74 ARG B N 1
ATOM 1664 C CA . ARG B 1 30 ? 29.276 10.347 -0.505 1.00 47.66 74 ARG B CA 1
ATOM 1665 C C . ARG B 1 30 ? 30.132 11.190 -1.440 1.00 49.96 74 ARG B C 1
ATOM 1666 O O . ARG B 1 30 ? 29.783 12.338 -1.699 1.00 50.38 74 ARG B O 1
ATOM 1674 N N . LYS B 1 31 ? 31.241 10.640 -1.937 1.00 46.42 75 LYS B N 1
ATOM 1675 C CA . LYS B 1 31 ? 32.075 11.387 -2.872 1.00 46.54 75 LYS B CA 1
ATOM 1676 C C . LYS B 1 31 ? 32.944 10.474 -3.720 1.00 49.48 75 LYS B C 1
ATOM 1677 O O . LYS B 1 31 ? 33.193 9.322 -3.374 1.00 43.86 75 LYS B O 1
ATOM 1683 N N . LYS B 1 32 ? 33.387 10.992 -4.855 1.00 45.82 76 LYS B N 1
ATOM 1684 C CA . LYS B 1 32 ? 34.326 10.280 -5.704 1.00 46.25 76 LYS B CA 1
ATOM 1685 C C . LYS B 1 32 ? 35.673 10.124 -4.983 1.00 41.80 76 LYS B C 1
ATOM 1686 O O . LYS B 1 32 ? 36.042 10.970 -4.182 1.00 42.32 76 LYS B O 1
ATOM 1692 N N . LEU B 1 33 ? 36.392 9.029 -5.230 1.00 38.76 77 LEU B N 1
ATOM 1693 C CA . LEU B 1 33 ? 37.714 8.822 -4.632 1.00 43.31 77 LEU B CA 1
ATOM 1694 C C . LEU B 1 33 ? 38.682 9.963 -5.037 1.00 52.61 77 LEU B C 1
ATOM 1695 O O . LEU B 1 33 ? 39.412 10.515 -4.207 1.00 45.89 77 LEU B O 1
ATOM 1700 N N . THR B 1 34 ? 38.689 10.327 -6.316 1.00 50.39 78 THR B N 1
ATOM 1701 C CA . THR B 1 34 ? 39.528 11.445 -6.732 1.00 53.90 78 THR B CA 1
ATOM 1702 C C . THR B 1 34 ? 38.647 12.410 -7.508 1.00 47.75 78 THR B C 1
ATOM 1703 O O . THR B 1 34 ? 37.830 11.980 -8.330 1.00 43.13 78 THR B O 1
ATOM 1707 N N . PRO B 1 35 ? 38.767 13.711 -7.209 1.00 47.97 79 PRO B N 1
ATOM 1708 C CA . PRO B 1 35 ? 37.923 14.718 -7.864 1.00 53.40 79 PRO B CA 1
ATOM 1709 C C . PRO B 1 35 ? 38.154 14.779 -9.365 1.00 49.83 79 PRO B C 1
ATOM 1710 O O . PRO B 1 35 ? 39.258 14.493 -9.835 1.00 45.80 79 PRO B O 1
ATOM 1714 N N . GLU B 1 36 ? 37.112 15.143 -10.102 1.00 51.93 80 GLU B N 1
ATOM 1715 C CA . GLU B 1 36 ? 37.214 15.398 -11.534 1.00 55.77 80 GLU B CA 1
ATOM 1716 C C . GLU B 1 36 ? 38.023 16.677 -11.789 1.00 55.27 80 GLU B C 1
ATOM 1717 O O . GLU B 1 36 ? 37.858 17.651 -11.065 1.00 51.01 80 GLU B O 1
ATOM 1723 N N . LEU B 1 37 ? 38.907 16.659 -12.790 1.00 54.10 81 LEU B N 1
ATOM 1724 C CA . LEU B 1 37 ? 39.634 17.852 -13.211 1.00 59.90 81 LEU B CA 1
ATOM 1725 C C . LEU B 1 37 ? 38.683 19.030 -13.312 1.00 59.65 81 LEU B C 1
ATOM 1726 O O . LEU B 1 37 ? 37.604 18.906 -13.903 1.00 59.00 81 LEU B O 1
ATOM 1731 N N . GLY B 1 38 ? 39.074 20.150 -12.701 1.00 53.47 82 GLY B N 1
ATOM 1732 C CA . GLY B 1 38 ? 38.294 21.377 -12.727 1.00 59.69 82 GLY B CA 1
ATOM 1733 C C . GLY B 1 38 ? 37.026 21.436 -11.884 1.00 59.07 82 GLY B C 1
ATOM 1734 O O . GLY B 1 38 ? 36.355 22.464 -11.884 1.00 55.45 82 GLY B O 1
ATOM 1735 N N . GLU B 1 39 ? 36.670 20.363 -11.174 1.00 53.31 83 GLU B N 1
ATOM 1736 C CA . GLU B 1 39 ? 35.443 20.422 -10.362 1.00 55.58 83 GLU B CA 1
ATOM 1737 C C . GLU B 1 39 ? 35.772 20.871 -8.941 1.00 47.11 83 GLU B C 1
ATOM 1738 O O . GLU B 1 39 ? 36.858 20.574 -8.416 1.00 44.31 83 GLU B O 1
ATOM 1744 N N . ALA B 1 40 ? 34.823 21.574 -8.330 1.00 40.43 84 ALA B N 1
ATOM 1745 C CA . ALA B 1 40 ? 34.936 21.998 -6.941 1.00 50.19 84 ALA B CA 1
ATOM 1746 C C . ALA B 1 40 ? 34.617 20.826 -6.015 1.00 54.24 84 ALA B C 1
ATOM 1747 O O . ALA B 1 40 ? 33.495 20.352 -6.000 1.00 59.69 84 ALA B O 1
ATOM 1749 N N . PHE B 1 41 ? 35.596 20.365 -5.237 1.00 43.56 85 PHE B N 1
ATOM 1750 C CA . PHE B 1 41 ? 35.399 19.186 -4.408 1.00 43.78 85 PHE B CA 1
ATOM 1751 C C . PHE B 1 41 ? 35.534 19.482 -2.917 1.00 40.99 85 PHE B C 1
ATOM 1752 O O . PHE B 1 41 ? 35.314 18.606 -2.083 1.00 41.92 85 PHE B O 1
ATOM 1760 N N . ALA B 1 42 ? 35.917 20.704 -2.575 1.00 41.57 86 ALA B N 1
ATOM 1761 C CA . ALA B 1 42 ? 36.120 21.036 -1.180 1.00 43.06 86 ALA B CA 1
ATOM 1762 C C . ALA B 1 42 ? 35.845 22.498 -0.954 1.00 44.86 86 ALA B C 1
ATOM 1763 O O . ALA B 1 42 ? 35.737 23.281 -1.898 1.00 49.50 86 ALA B O 1
ATOM 1765 N N . ARG B 1 43 ? 35.721 22.873 0.307 1.00 43.26 87 ARG B N 1
ATOM 1766 C CA . ARG B 1 43 ? 35.589 24.283 0.645 1.00 40.71 87 ARG B CA 1
ATOM 1767 C C . ARG B 1 43 ? 36.506 24.568 1.831 1.00 40.26 87 ARG B C 1
ATOM 1768 O O . ARG B 1 43 ? 36.608 23.768 2.756 1.00 43.20 87 ARG B O 1
ATOM 1776 N N . MET B 1 44 ? 37.195 25.694 1.797 1.00 41.21 88 MET B N 1
ATOM 1777 C CA . MET B 1 44 ? 38.087 26.033 2.896 1.00 45.36 88 MET B CA 1
ATOM 1778 C C . MET B 1 44 ? 37.611 27.289 3.616 1.00 43.80 88 MET B C 1
ATOM 1779 O O . MET B 1 44 ? 37.070 28.199 2.981 1.00 47.78 88 MET B O 1
ATOM 1784 N N . TYR B 1 45 ? 37.814 27.304 4.934 1.00 39.54 89 TYR B N 1
ATOM 1785 C CA . TYR B 1 45 ? 37.449 28.410 5.810 1.00 41.62 89 TYR B CA 1
ATOM 1786 C C . TYR B 1 45 ? 38.680 28.834 6.609 1.00 39.94 89 TYR B C 1
ATOM 1787 O O . TYR B 1 45 ? 39.454 27.986 7.025 1.00 42.89 89 TYR B O 1
ATOM 1796 N N . ILE B 1 46 ? 38.838 30.134 6.845 1.00 43.29 90 ILE B N 1
ATOM 1797 C CA . ILE B 1 46 ? 39.924 30.653 7.680 1.00 45.11 90 ILE B CA 1
ATOM 1798 C C . ILE B 1 46 ? 39.297 31.632 8.643 1.00 46.75 90 ILE B C 1
ATOM 1799 O O . ILE B 1 46 ? 39.095 32.801 8.300 1.00 48.98 90 ILE B O 1
ATOM 1804 N N . PRO B 1 47 ? 38.906 31.135 9.825 1.00 48.97 91 PRO B N 1
ATOM 1805 C CA . PRO B 1 47 ? 38.099 31.923 10.769 1.00 54.22 91 PRO B CA 1
ATOM 1806 C C . PRO B 1 47 ? 38.761 33.248 11.119 1.00 49.49 91 PRO B C 1
ATOM 1807 O O . PRO B 1 47 ? 38.071 34.259 11.215 1.00 49.92 91 PRO B O 1
ATOM 1811 N N . GLN B 1 48 ? 40.088 33.258 11.235 1.00 51.67 92 GLN B N 1
ATOM 1812 C CA . GLN B 1 48 ? 40.802 34.491 11.578 1.00 56.92 92 GLN B CA 1
ATOM 1813 C C . GLN B 1 48 ? 40.641 35.575 10.488 1.00 60.06 92 GLN B C 1
ATOM 1814 O O . GLN B 1 48 ? 40.907 36.747 10.735 1.00 62.81 92 GLN B O 1
ATOM 1820 N N . PHE B 1 49 ? 40.188 35.199 9.292 1.00 52.32 93 PHE B N 1
ATOM 1821 C CA . PHE B 1 49 ? 39.944 36.185 8.237 1.00 51.67 93 PHE B CA 1
ATOM 1822 C C . PHE B 1 49 ? 38.483 36.666 8.256 1.00 54.24 93 PHE B C 1
ATOM 1823 O O . PHE B 1 49 ? 38.089 37.506 7.449 1.00 57.15 93 PHE B O 1
ATOM 1831 N N . GLY B 1 50 ? 37.677 36.126 9.166 1.00 56.87 94 GLY B N 1
ATOM 1832 C CA . GLY B 1 50 ? 36.265 36.483 9.228 1.00 59.79 94 GLY B CA 1
ATOM 1833 C C . GLY B 1 50 ? 35.342 35.313 8.932 1.00 65.38 94 GLY B C 1
ATOM 1834 O O . GLY B 1 50 ? 35.698 34.390 8.191 1.00 56.92 94 GLY B O 1
ATOM 1835 N N . SER B 1 51 ? 34.148 35.349 9.517 1.00 71.38 95 SER B N 1
ATOM 1836 C CA . SER B 1 51 ? 33.134 34.312 9.307 1.00 70.41 95 SER B CA 1
ATOM 1837 C C . SER B 1 51 ? 32.707 34.184 7.845 1.00 66.49 95 SER B C 1
ATOM 1838 O O . SER B 1 51 ? 32.204 33.146 7.433 1.00 67.16 95 SER B O 1
ATOM 1841 N N . ASP B 1 52 ? 32.896 35.244 7.064 1.00 75.28 96 ASP B N 1
ATOM 1842 C CA . ASP B 1 52 ? 32.479 35.246 5.660 1.00 78.10 96 ASP B CA 1
ATOM 1843 C C . ASP B 1 52 ? 33.581 34.769 4.721 1.00 71.66 96 ASP B C 1
ATOM 1844 O O . ASP B 1 52 ? 33.401 34.729 3.509 1.00 66.40 96 ASP B O 1
ATOM 1849 N N . PHE B 1 53 ? 34.733 34.412 5.274 1.00 67.28 97 PHE B N 1
ATOM 1850 C CA . PHE B 1 53 ? 35.812 33.961 4.420 1.00 56.18 97 PHE B CA 1
ATOM 1851 C C . PHE B 1 53 ? 35.680 32.461 4.142 1.00 52.82 97 PHE B C 1
ATOM 1852 O O . PHE B 1 53 ? 35.997 31.627 4.986 1.00 57.76 97 PHE B O 1
ATOM 1860 N N . GLN B 1 54 ? 35.228 32.128 2.946 1.00 54.15 98 GLN B N 1
ATOM 1861 C CA . GLN B 1 54 ? 35.207 30.744 2.508 1.00 52.99 98 GLN B CA 1
ATOM 1862 C C . GLN B 1 54 ? 35.377 30.677 1.002 1.00 53.08 98 GLN B C 1
ATOM 1863 O O . GLN B 1 54 ? 34.839 31.514 0.271 1.00 62.50 98 GLN B O 1
ATOM 1869 N N . PHE B 1 55 ? 36.150 29.697 0.547 1.00 49.78 99 PHE B N 1
ATOM 1870 C CA . PHE B 1 55 ? 36.391 29.510 -0.876 1.00 49.32 99 PHE B CA 1
ATOM 1871 C C . PHE B 1 55 ? 36.235 28.065 -1.248 1.00 47.18 99 PHE B C 1
ATOM 1872 O O . PHE B 1 55 ? 36.735 27.177 -0.541 1.00 43.84 99 PHE B O 1
ATOM 1880 N N . ALA B 1 56 ? 35.538 27.833 -2.357 1.00 43.94 100 ALA B N 1
ATOM 1881 C CA . ALA B 1 56 ? 35.533 26.520 -3.007 1.00 45.34 100 ALA B CA 1
ATOM 1882 C C . ALA B 1 56 ? 36.922 26.213 -3.569 1.00 39.53 100 ALA B C 1
ATOM 1883 O O . ALA B 1 56 ? 37.639 27.114 -4.011 1.00 46.95 100 ALA B O 1
ATOM 1885 N N . ILE B 1 57 ? 37.316 24.948 -3.508 1.00 41.96 101 ILE B N 1
ATOM 1886 C CA . ILE B 1 57 ? 38.596 24.528 -4.033 1.00 43.20 101 ILE B CA 1
ATOM 1887 C C . ILE B 1 57 ? 38.356 23.601 -5.206 1.00 43.22 101 ILE B C 1
ATOM 1888 O O . ILE B 1 57 ? 37.640 22.610 -5.055 1.00 44.93 101 ILE B O 1
ATOM 1893 N N . VAL B 1 58 ? 38.953 23.903 -6.358 1.00 42.82 102 VAL B N 1
ATOM 1894 C CA . VAL B 1 58 ? 38.807 23.022 -7.511 1.00 46.72 102 VAL B CA 1
ATOM 1895 C C . VAL B 1 58 ? 40.017 22.106 -7.679 1.00 43.86 102 VAL B C 1
ATOM 1896 O O . VAL B 1 58 ? 41.087 22.354 -7.143 1.00 46.45 102 VAL B O 1
ATOM 1900 N N . GLU B 1 59 ? 39.828 21.027 -8.427 1.00 46.20 103 GLU B N 1
ATOM 1901 C CA . GLU B 1 59 ? 40.932 20.134 -8.767 1.00 45.51 103 GLU B CA 1
ATOM 1902 C C . GLU B 1 59 ? 41.720 20.684 -9.958 1.00 51.05 103 GLU B C 1
ATOM 1903 O O . GLU B 1 59 ? 41.164 20.876 -11.036 1.00 54.58 103 GLU B O 1
ATOM 1909 N N . GLY B 1 60 ? 43.010 20.935 -9.758 1.00 49.27 104 GLY B N 1
ATOM 1910 C CA . GLY B 1 60 ? 43.869 21.489 -10.796 1.00 50.28 104 GLY B CA 1
ATOM 1911 C C . GLY B 1 60 ? 44.326 22.904 -10.478 1.00 51.31 104 GLY B C 1
ATOM 1912 O O . GLY B 1 60 ? 43.681 23.624 -9.715 1.00 50.52 104 GLY B O 1
ATOM 1913 N N . THR B 1 61 ? 45.448 23.308 -11.062 1.00 50.63 105 THR B N 1
ATOM 1914 C CA . THR B 1 61 ? 46.008 24.615 -10.771 1.00 46.85 105 THR B CA 1
ATOM 1915 C C . THR B 1 61 ? 46.280 25.398 -12.045 1.00 51.57 105 THR B C 1
ATOM 1916 O O . THR B 1 61 ? 47.131 26.278 -12.044 1.00 51.72 105 THR B O 1
ATOM 1920 N N . THR B 1 62 ? 45.581 25.098 -13.134 1.00 53.15 106 THR B N 1
ATOM 1921 C CA . THR B 1 62 ? 45.797 25.904 -14.341 1.00 58.18 106 THR B CA 1
ATOM 1922 C C . THR B 1 62 ? 45.271 27.330 -14.141 1.00 62.39 106 THR B C 1
ATOM 1923 O O . THR B 1 62 ? 44.581 27.621 -13.165 1.00 58.24 106 THR B O 1
ATOM 1927 N N . ASP B 1 63 ? 45.600 28.217 -15.069 1.00 66.16 107 ASP B N 1
ATOM 1928 C CA . ASP B 1 63 ? 45.094 29.576 -15.027 1.00 64.83 107 ASP B CA 1
ATOM 1929 C C . ASP B 1 63 ? 43.589 29.604 -14.901 1.00 56.98 107 ASP B C 1
ATOM 1930 O O . ASP B 1 63 ? 43.048 30.266 -14.022 1.00 54.67 107 ASP B O 1
ATOM 1935 N N . ALA B 1 64 ? 42.915 28.869 -15.778 1.00 59.34 108 ALA B N 1
ATOM 1936 C CA . ALA B 1 64 ? 41.451 28.845 -15.794 1.00 63.11 108 ALA B CA 1
ATOM 1937 C C . ALA B 1 64 ? 40.867 28.368 -14.464 1.00 57.99 108 ALA B C 1
ATOM 1938 O O . ALA B 1 64 ? 39.902 28.956 -13.957 1.00 56.88 108 ALA B O 1
ATOM 1940 N N . ASP B 1 65 ? 41.460 27.316 -13.892 1.00 50.61 109 ASP B N 1
ATOM 1941 C CA . ASP B 1 65 ? 41.052 26.828 -12.572 1.00 48.15 109 ASP B CA 1
ATOM 1942 C C . ASP B 1 65 ? 41.204 27.858 -11.458 1.00 52.92 109 ASP B C 1
ATOM 1943 O O . ASP B 1 65 ? 40.386 27.912 -10.532 1.00 54.00 109 ASP B O 1
ATOM 1948 N N . LEU B 1 66 ? 42.275 28.642 -11.519 1.00 52.18 110 LEU B N 1
ATOM 1949 C CA . LEU B 1 66 ? 42.600 29.539 -10.407 1.00 51.77 110 LEU B CA 1
ATOM 1950 C C . LEU B 1 66 ? 41.810 30.846 -10.466 1.00 56.28 110 LEU B C 1
ATOM 1951 O O . LEU B 1 66 ? 41.846 31.645 -9.535 1.00 55.24 110 LEU B O 1
ATOM 1956 N N . GLU B 1 67 ? 41.066 31.056 -11.550 1.00 63.52 111 GLU B N 1
ATOM 1957 C CA . GLU B 1 67 ? 40.379 32.329 -11.717 1.00 61.88 111 GLU B CA 1
ATOM 1958 C C . GLU B 1 67 ? 39.370 32.622 -10.621 1.00 57.00 111 GLU B C 1
ATOM 1959 O O . GLU B 1 67 ? 39.355 33.728 -10.092 1.00 59.72 111 GLU B O 1
ATOM 1965 N N . ALA B 1 68 ? 38.548 31.640 -10.259 1.00 57.42 112 ALA B N 1
ATOM 1966 C CA . ALA B 1 68 ? 37.480 31.888 -9.291 1.00 62.22 112 ALA B CA 1
ATOM 1967 C C . ALA B 1 68 ? 37.854 31.569 -7.841 1.00 65.02 112 ALA B C 1
ATOM 1968 O O . ALA B 1 68 ? 37.062 31.809 -6.920 1.00 68.05 112 ALA B O 1
ATOM 1970 N N . GLY B 1 69 ? 39.046 31.013 -7.631 1.00 57.79 113 GLY B N 1
ATOM 1971 C CA . GLY B 1 69 ? 39.438 30.579 -6.304 1.00 52.19 113 GLY B CA 1
ATOM 1972 C C . GLY B 1 69 ? 40.626 29.633 -6.318 1.00 52.29 113 GLY B C 1
ATOM 1973 O O . GLY B 1 69 ? 41.257 29.435 -7.360 1.00 50.35 113 GLY B O 1
ATOM 1974 N N . PRO B 1 70 ? 40.929 29.031 -5.160 1.00 44.86 114 PRO B N 1
ATOM 1975 C CA . PRO B 1 70 ? 42.087 28.146 -5.006 1.00 48.66 114 PRO B CA 1
ATOM 1976 C C . PRO B 1 70 ? 41.929 26.835 -5.786 1.00 40.35 114 PRO B C 1
ATOM 1977 O O . PRO B 1 70 ? 40.808 26.390 -6.028 1.00 36.25 114 PRO B O 1
ATOM 1981 N N . GLY B 1 71 ? 43.048 26.254 -6.196 1.00 38.90 115 GLY B N 1
ATOM 1982 C CA . GLY B 1 71 ? 43.033 25.009 -6.949 1.00 37.30 115 GLY B CA 1
ATOM 1983 C C . GLY B 1 71 ? 44.008 24.059 -6.283 1.00 41.07 115 GLY B C 1
ATOM 1984 O O . GLY B 1 71 ? 45.077 24.478 -5.848 1.00 38.50 115 GLY B O 1
ATOM 1985 N N . HIS B 1 72 ? 43.632 22.786 -6.226 1.00 40.26 116 HIS B N 1
ATOM 1986 C CA . HIS B 1 72 ? 44.458 21.719 -5.675 1.00 38.60 116 HIS B CA 1
ATOM 1987 C C . HIS B 1 72 ? 45.527 21.263 -6.658 1.00 40.71 116 HIS B C 1
ATOM 1988 O O . HIS B 1 72 ? 45.224 20.962 -7.822 1.00 44.02 116 HIS B O 1
ATOM 1995 N N . TYR B 1 73 ? 46.774 21.195 -6.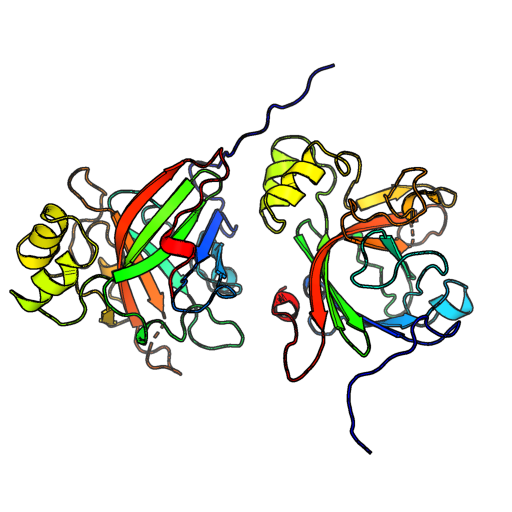198 1.00 40.44 117 TYR B N 1
ATOM 1996 C CA . TYR B 1 73 ? 47.827 20.569 -6.993 1.00 39.64 117 TYR B CA 1
ATOM 1997 C C . TYR B 1 73 ? 47.494 19.085 -7.233 1.00 40.86 117 TYR B C 1
ATOM 1998 O O . TYR B 1 73 ? 47.406 18.305 -6.284 1.00 38.91 117 TYR B O 1
ATOM 2007 N N . ASN B 1 74 ? 47.323 18.714 -8.500 1.00 43.71 118 ASN B N 1
ATOM 2008 C CA . ASN B 1 74 ? 46.944 17.346 -8.927 1.00 48.59 118 ASN B CA 1
ATOM 2009 C C . ASN B 1 74 ? 47.604 16.143 -8.254 1.00 51.53 118 ASN B C 1
ATOM 2010 O O . ASN B 1 74 ? 46.934 15.183 -7.846 1.00 49.37 118 ASN B O 1
ATOM 2015 N N . ASP B 1 75 ? 48.924 16.139 -8.198 1.00 50.72 119 ASP B N 1
ATOM 2016 C CA . ASP B 1 75 ? 49.571 14.931 -7.711 1.00 60.37 119 ASP B CA 1
ATOM 2017 C C . ASP B 1 75 ? 49.713 14.892 -6.178 1.00 53.02 119 ASP B C 1
ATOM 2018 O O . ASP B 1 75 ? 50.332 13.976 -5.641 1.00 55.27 119 ASP B O 1
ATOM 2023 N N . THR B 1 76 ? 49.142 15.861 -5.464 1.00 40.55 120 THR B N 1
ATOM 2024 C CA . THR B 1 76 ? 49.384 15.912 -4.006 1.00 35.48 120 THR B CA 1
ATOM 2025 C C . THR B 1 76 ? 48.237 15.251 -3.229 1.00 38.17 120 THR B C 1
ATOM 2026 O O . THR B 1 76 ? 47.240 14.850 -3.827 1.00 39.54 120 THR B O 1
ATOM 2030 N N . GLN B 1 77 ? 48.385 15.110 -1.908 1.00 35.82 121 GLN B N 1
ATOM 2031 C CA . GLN B 1 77 ? 47.360 14.454 -1.106 1.00 40.14 121 GLN B CA 1
ATOM 2032 C C . GLN B 1 77 ? 46.091 15.301 -1.003 1.00 36.79 121 GLN B C 1
ATOM 2033 O O . GLN B 1 77 ? 46.046 16.448 -1.439 1.00 37.04 121 GLN B O 1
ATOM 2039 N N . LEU B 1 78 ? 45.038 14.692 -0.478 1.00 39.51 122 LEU B N 1
ATOM 2040 C CA . LEU B 1 78 ? 43.741 15.341 -0.392 1.00 34.65 122 LEU B CA 1
ATOM 2041 C C . LEU B 1 78 ? 43.452 15.636 1.081 1.00 35.12 122 LEU B C 1
ATOM 2042 O O . LEU B 1 78 ? 44.247 15.236 1.940 1.00 34.58 122 LEU B O 1
ATOM 2047 N N . PRO B 1 79 ? 42.368 16.389 1.378 1.00 36.32 123 PRO B N 1
ATOM 2048 C CA . PRO B 1 79 ? 42.195 16.844 2.764 1.00 37.19 123 PRO B CA 1
ATOM 2049 C C . PRO B 1 79 ? 42.138 15.691 3.772 1.00 43.37 123 PRO B C 1
ATOM 2050 O O . PRO B 1 79 ? 41.476 14.680 3.545 1.00 43.31 123 PRO B O 1
ATOM 2054 N N . GLY B 1 80 ? 42.868 15.842 4.866 1.00 39.42 124 GLY B N 1
ATOM 2055 C CA . GLY B 1 80 ? 42.849 14.881 5.952 1.00 37.33 124 GLY B CA 1
ATOM 2056 C C . GLY B 1 80 ? 43.876 13.775 5.808 1.00 40.93 124 GLY B C 1
ATOM 2057 O O . GLY B 1 80 ? 43.971 12.907 6.676 1.00 37.12 124 GLY B O 1
ATOM 2058 N N . GLU B 1 81 ? 44.647 13.784 4.722 1.00 37.60 125 GLU B N 1
ATOM 2059 C CA . GLU B 1 81 ? 45.543 12.655 4.442 1.00 38.40 125 GLU B CA 1
ATOM 2060 C C . GLU B 1 81 ? 46.933 12.912 4.996 1.00 41.10 125 GLU B C 1
ATOM 2061 O O . GLU B 1 81 ? 47.415 14.053 4.966 1.00 36.53 125 GLU B O 1
ATOM 2067 N N . ARG B 1 82 ? 47.595 11.868 5.493 1.00 36.58 126 ARG B N 1
ATOM 2068 C CA . ARG B 1 82 ? 49.021 12.002 5.796 1.00 36.56 126 ARG B CA 1
ATOM 2069 C C . ARG B 1 82 ? 49.800 12.317 4.513 1.00 34.56 126 ARG B C 1
ATOM 2070 O O . ARG B 1 82 ? 49.573 11.708 3.465 1.00 36.05 126 ARG B O 1
ATOM 2078 N N . GLY B 1 83 ? 50.715 13.280 4.586 1.00 36.98 127 GLY B N 1
ATOM 2079 C CA . GLY B 1 83 ? 51.403 13.752 3.400 1.00 30.95 127 GLY B CA 1
ATOM 2080 C C . GLY B 1 83 ? 51.111 15.231 3.337 1.00 38.95 127 GLY B C 1
ATOM 2081 O O . GLY B 1 83 ? 51.119 15.906 4.371 1.00 35.56 127 GLY B O 1
ATOM 2082 N N . ASN B 1 84 ? 50.828 15.724 2.135 1.00 39.29 128 ASN B N 1
ATOM 2083 C CA . ASN B 1 84 ? 50.755 17.160 1.864 1.00 37.85 128 ASN B CA 1
ATOM 2084 C C . ASN B 1 84 ? 49.613 17.506 0.912 1.00 37.40 128 ASN B C 1
ATOM 2085 O O . ASN B 1 84 ? 49.664 17.198 -0.279 1.00 34.84 128 ASN B O 1
ATOM 2090 N N . PHE B 1 85 ? 48.580 18.120 1.464 1.00 36.09 129 PHE B N 1
ATOM 2091 C CA . PHE B 1 85 ? 47.434 18.567 0.690 1.00 35.81 129 PHE B CA 1
ATOM 2092 C C . PHE B 1 85 ? 47.765 19.990 0.211 1.00 37.75 129 PHE B C 1
ATOM 2093 O O . PHE B 1 85 ? 47.790 20.927 1.012 1.00 36.28 129 PHE B O 1
ATOM 2101 N N . ALA B 1 86 ? 48.086 20.154 -1.077 1.00 36.65 130 ALA B N 1
ATOM 2102 C CA . ALA B 1 86 ? 48.600 21.450 -1.537 1.00 38.41 130 ALA B CA 1
ATOM 2103 C C . ALA B 1 86 ? 47.620 22.173 -2.443 1.00 36.88 130 ALA B C 1
ATOM 2104 O O . ALA B 1 86 ? 47.057 21.588 -3.361 1.00 35.72 130 ALA B O 1
ATOM 2106 N N . VAL B 1 87 ? 47.443 23.468 -2.194 1.00 33.03 131 VAL B N 1
ATOM 2107 C CA . VAL B 1 87 ? 46.601 24.298 -3.050 1.00 33.31 131 VAL B CA 1
ATOM 2108 C C . VAL B 1 87 ? 47.296 25.620 -3.409 1.00 39.50 131 VAL B C 1
ATOM 2109 O O . VAL B 1 87 ? 48.097 26.144 -2.629 1.00 38.04 131 VAL B O 1
ATOM 2113 N N . ALA B 1 88 ? 46.988 26.124 -4.603 1.00 36.19 132 ALA B N 1
ATOM 2114 C CA . ALA B 1 88 ? 47.447 27.413 -5.101 1.00 39.34 132 ALA B CA 1
ATOM 2115 C C . ALA B 1 88 ? 46.265 28.394 -5.176 1.00 42.65 132 ALA B C 1
ATOM 2116 O O . ALA B 1 88 ? 45.122 27.973 -5.335 1.00 41.23 132 ALA B O 1
ATOM 2118 N N . GLY B 1 89 ? 46.539 29.698 -5.096 1.00 43.40 133 GLY B N 1
ATOM 2119 C CA . GLY B 1 89 ? 45.467 30.683 -5.161 1.00 43.40 133 GLY B CA 1
ATOM 2120 C C . GLY B 1 89 ? 46.016 32.048 -5.493 1.00 43.32 133 GLY B C 1
ATOM 2121 O O . GLY B 1 89 ? 47.170 32.348 -5.176 1.00 42.89 133 GLY B O 1
ATOM 2122 N N . HIS B 1 90 ? 45.202 32.884 -6.130 1.00 44.71 134 HIS B N 1
ATOM 2123 C CA . HIS B 1 90 ? 45.639 34.238 -6.455 1.00 43.62 134 HIS B CA 1
ATOM 2124 C C . HIS B 1 90 ? 45.728 35.146 -5.237 1.00 50.77 134 HIS B C 1
ATOM 2125 O O . HIS B 1 90 ? 45.013 34.974 -4.230 1.00 44.75 134 HIS B O 1
ATOM 2132 N N . ARG B 1 91 ? 46.621 36.118 -5.389 1.00 57.61 135 ARG B N 1
ATOM 2133 C CA . ARG B 1 91 ? 47.039 37.051 -4.366 1.00 57.27 135 ARG B CA 1
ATOM 2134 C C . ARG B 1 91 ? 46.294 38.386 -4.519 1.00 58.58 135 ARG B C 1
ATOM 2135 O O . ARG B 1 91 ? 45.875 39.002 -3.542 1.00 54.52 135 ARG B O 1
ATOM 2143 N N . VAL B 1 92 ? 46.122 38.822 -5.761 1.00 55.28 136 VAL B N 1
ATOM 2144 C CA . VAL B 1 92 ? 45.472 40.092 -6.038 1.00 64.42 136 VAL B CA 1
ATOM 2145 C C . VAL B 1 92 ? 44.347 39.892 -7.027 1.00 76.62 136 VAL B C 1
ATOM 2146 O O . VAL B 1 92 ? 44.415 39.017 -7.897 1.00 78.01 136 VAL B O 1
ATOM 2150 N N . GLY B 1 93 ? 43.308 40.701 -6.873 1.00 88.68 137 GLY B N 1
ATOM 2151 C CA . GLY B 1 93 ? 42.094 40.565 -7.656 1.00 103.35 137 GLY B CA 1
ATOM 2152 C C . GLY B 1 93 ? 40.908 40.929 -6.787 1.00 115.52 137 GLY B C 1
ATOM 2153 O O . GLY B 1 93 ? 41.063 41.122 -5.576 1.00 116.70 137 GLY B O 1
ATOM 2154 N N . LYS B 1 94 ? 39.727 41.034 -7.395 1.00 122.89 138 LYS B N 1
ATOM 2155 C CA . LYS B 1 94 ? 38.519 41.366 -6.646 1.00 122.44 138 LYS B CA 1
ATOM 2156 C C . LYS B 1 94 ? 38.170 40.207 -5.710 1.00 118.10 138 LYS B C 1
ATOM 2157 O O . LYS B 1 94 ? 37.510 39.246 -6.113 1.00 118.28 138 LYS B O 1
ATOM 2163 N N . GLY B 1 95 ? 38.639 40.301 -4.465 1.00 110.36 139 GLY B N 1
ATOM 2164 C CA . GLY B 1 95 ? 38.455 39.246 -3.484 1.00 97.74 139 GLY B CA 1
ATOM 2165 C C . GLY B 1 95 ? 39.205 37.972 -3.838 1.00 85.07 139 GLY B C 1
ATOM 2166 O O . GLY B 1 95 ? 38.618 36.900 -3.904 1.00 78.04 139 GLY B O 1
ATOM 2167 N N . ALA B 1 96 ? 40.506 38.099 -4.094 1.00 80.36 140 ALA B N 1
ATOM 2168 C CA . ALA B 1 96 ? 41.378 36.945 -4.299 1.00 64.54 140 ALA B CA 1
ATOM 2169 C C . ALA B 1 96 ? 41.468 36.187 -2.992 1.00 54.40 140 ALA B C 1
ATOM 2170 O O . ALA B 1 96 ? 41.295 36.773 -1.921 1.00 61.04 140 ALA B O 1
ATOM 2172 N N . PRO B 1 97 ? 41.735 34.876 -3.061 1.00 48.76 141 PRO B N 1
ATOM 2173 C CA . PRO B 1 97 ? 41.688 34.128 -1.805 1.00 48.16 141 PRO B CA 1
ATOM 2174 C C . PRO B 1 97 ? 42.878 34.357 -0.891 1.00 50.57 141 PRO B C 1
ATOM 2175 O O . PRO B 1 97 ? 42.705 34.223 0.316 1.00 47.04 141 PRO B O 1
ATOM 2179 N N . PHE B 1 98 ? 44.063 34.621 -1.432 1.00 44.76 142 PHE B N 1
ATOM 2180 C CA . PHE B 1 98 ? 45.258 34.441 -0.608 1.00 40.98 142 PHE B CA 1
ATOM 2181 C C . PHE B 1 98 ? 46.010 35.759 -0.412 1.00 39.00 142 PHE B C 1
ATOM 2182 O O . PHE B 1 98 ? 47.202 35.748 -0.134 1.00 39.96 142 PHE B O 1
ATOM 2190 N N . ASN B 1 99 ? 45.320 36.882 -0.543 1.00 38.92 143 ASN B N 1
ATOM 2191 C CA . ASN B 1 99 ? 45.974 38.185 -0.378 1.00 52.10 143 ASN B CA 1
ATOM 2192 C C . ASN B 1 99 ? 46.535 38.373 1.032 1.00 55.79 143 ASN B C 1
ATOM 2193 O O . ASN B 1 99 ? 47.559 39.027 1.217 1.00 52.59 143 ASN B O 1
ATOM 2198 N N . ASP B 1 100 ? 45.883 37.768 2.022 1.00 51.29 144 ASP B N 1
ATOM 2199 C CA . ASP B 1 100 ? 46.257 38.005 3.417 1.00 49.33 144 ASP B CA 1
ATOM 2200 C C . ASP B 1 100 ? 47.004 36.872 4.142 1.00 48.41 144 ASP B C 1
ATOM 2201 O O . ASP B 1 100 ? 47.020 36.843 5.372 1.00 45.86 144 ASP B O 1
ATOM 2206 N N . LEU B 1 101 ? 47.592 35.935 3.405 1.00 45.21 145 LEU B N 1
ATOM 2207 C CA . LEU B 1 101 ? 48.275 34.791 4.028 1.00 40.78 145 LEU B CA 1
ATOM 2208 C C . LEU B 1 101 ? 49.393 35.253 4.947 1.00 43.14 145 LEU B C 1
ATOM 2209 O O . LEU B 1 101 ? 49.740 34.558 5.890 1.00 40.68 145 LEU B O 1
ATOM 2214 N N . GLY B 1 102 ? 49.954 36.423 4.638 1.00 44.14 146 GLY B N 1
ATOM 2215 C CA . GLY B 1 102 ? 51.003 37.034 5.441 1.00 44.28 146 GLY B CA 1
ATOM 2216 C C . GLY B 1 102 ? 50.566 37.392 6.853 1.00 49.17 146 GLY B C 1
ATOM 2217 O O . GLY B 1 102 ? 51.396 37.502 7.745 1.00 50.78 146 GLY B O 1
ATOM 2218 N N . ASN B 1 103 ? 49.262 37.556 7.064 1.00 44.88 147 ASN B N 1
ATOM 2219 C CA . ASN B 1 103 ? 48.724 37.902 8.376 1.00 45.90 147 ASN B CA 1
ATOM 2220 C C . ASN B 1 103 ? 48.393 36.714 9.272 1.00 44.20 147 ASN B C 1
ATOM 2221 O O . ASN B 1 103 ? 48.027 36.896 10.434 1.00 48.64 147 ASN B O 1
ATOM 2226 N N . LEU B 1 104 ? 48.452 35.498 8.727 1.00 35.58 148 LEU B N 1
ATOM 2227 C CA . LEU B 1 104 ? 48.199 34.329 9.560 1.00 37.84 148 LEU B CA 1
ATOM 2228 C C . LEU B 1 104 ? 49.286 34.206 10.631 1.00 43.75 148 LEU B C 1
ATOM 2229 O O . LEU B 1 104 ? 50.419 34.624 10.417 1.00 39.25 148 LEU B O 1
ATOM 2234 N N . ASN B 1 105 ? 48.920 33.651 11.784 1.00 38.45 149 ASN B N 1
ATOM 2235 C CA . ASN B 1 105 ? 49.874 33.392 12.858 1.00 40.27 149 ASN B CA 1
ATOM 2236 C C . ASN B 1 105 ? 49.869 31.904 13.204 1.00 38.80 149 ASN B C 1
ATOM 2237 O O . ASN B 1 105 ? 48.921 31.189 12.863 1.00 38.70 149 ASN B O 1
ATOM 2242 N N . VAL B 1 106 ? 50.917 31.440 13.882 1.00 40.87 150 VAL B N 1
ATOM 2243 C CA . VAL B 1 106 ? 50.995 30.040 14.306 1.00 34.59 150 VAL B CA 1
ATOM 2244 C C . VAL B 1 106 ? 49.734 29.666 15.082 1.00 36.81 150 VAL B C 1
ATOM 2245 O O . VAL B 1 106 ? 49.241 30.461 15.860 1.00 37.16 150 VAL B O 1
ATOM 2249 N N . CYS B 1 107 ? 49.184 28.488 14.789 1.00 35.75 151 CYS B N 1
ATOM 2250 C CA . CYS B 1 107 ? 47.980 27.938 15.426 1.00 41.37 151 CYS B CA 1
ATOM 2251 C C . CYS B 1 107 ? 46.657 28.480 14.892 1.00 37.95 151 CYS B C 1
ATOM 2252 O O . CYS B 1 107 ? 45.618 27.969 15.277 1.00 42.50 151 CYS B O 1
ATOM 2255 N N . ASP B 1 108 ? 46.686 29.477 14.008 1.00 37.03 152 ASP B N 1
ATOM 2256 C CA . ASP B 1 108 ? 45.475 29.839 13.276 1.00 37.27 152 ASP B CA 1
ATOM 2257 C C . ASP B 1 108 ? 44.915 28.625 12.496 1.00 41.89 152 ASP B C 1
ATOM 2258 O O . ASP B 1 108 ? 45.664 27.859 11.893 1.00 40.13 152 ASP B O 1
ATOM 2263 N N . ALA B 1 109 ? 43.590 28.481 12.495 1.00 35.70 153 ALA B N 1
ATOM 2264 C CA . ALA B 1 109 ? 42.944 27.335 11.856 1.00 36.83 153 ALA B CA 1
ATOM 2265 C C . ALA B 1 109 ? 42.657 27.584 10.388 1.00 36.49 153 ALA B C 1
ATOM 2266 O O . ALA B 1 109 ? 42.316 28.710 9.990 1.00 38.03 153 ALA B O 1
ATOM 2268 N N . ILE B 1 110 ? 42.838 26.534 9.591 1.00 35.65 154 ILE B N 1
ATOM 2269 C CA . ILE B 1 110 ? 42.309 26.459 8.238 1.00 36.66 154 ILE B CA 1
ATOM 2270 C C . ILE B 1 110 ? 41.380 25.227 8.237 1.00 37.46 154 ILE B C 1
ATOM 2271 O O . ILE B 1 110 ? 41.807 24.124 8.490 1.00 38.55 154 ILE B O 1
ATOM 2276 N N . VAL B 1 111 ? 40.104 25.429 7.982 1.00 39.79 155 VAL B N 1
ATOM 2277 C CA . VAL B 1 111 ? 39.177 24.313 8.048 1.00 38.35 155 VAL B CA 1
ATOM 2278 C C . VAL B 1 111 ? 38.796 23.942 6.644 1.00 34.60 155 VAL B C 1
ATOM 2279 O O . VAL B 1 111 ? 38.436 24.803 5.836 1.00 40.71 155 VAL B O 1
ATOM 2283 N N . VAL B 1 112 ? 38.855 22.651 6.358 1.00 32.63 156 VAL B N 1
ATOM 2284 C CA . VAL B 1 112 ? 38.585 22.172 5.015 1.00 36.76 156 VAL B CA 1
ATOM 2285 C C . VAL B 1 112 ? 37.462 21.139 5.052 1.00 41.62 156 VAL B C 1
ATOM 2286 O O . VAL B 1 112 ? 37.499 20.139 5.790 1.00 38.94 156 VAL B O 1
ATOM 2290 N N . GLU B 1 113 ? 36.450 21.425 4.252 1.00 42.39 157 GLU B N 1
ATOM 2291 C CA . GLU B 1 113 ? 35.275 20.604 4.163 1.00 40.56 157 GLU B CA 1
ATOM 2292 C C . GLU B 1 113 ? 35.277 19.880 2.824 1.00 41.35 157 GLU B C 1
ATOM 2293 O O . GLU B 1 113 ? 35.501 20.527 1.778 1.00 37.76 157 GLU B O 1
ATOM 2299 N N . THR B 1 114 ? 35.034 18.566 2.850 1.00 44.42 158 THR B N 1
ATOM 2300 C CA . THR B 1 114 ? 34.709 17.792 1.629 1.00 45.62 158 THR B CA 1
ATOM 2301 C C . THR B 1 114 ? 33.257 17.314 1.733 1.00 46.59 158 THR B C 1
ATOM 2302 O O . THR B 1 114 ? 32.582 17.620 2.714 1.00 42.42 158 THR B O 1
ATOM 2306 N N . ARG B 1 115 ? 32.774 16.555 0.747 1.00 42.90 159 ARG B N 1
ATOM 2307 C CA . ARG B 1 115 ? 31.389 16.065 0.813 1.00 43.43 159 ARG B CA 1
ATOM 2308 C C . ARG B 1 115 ? 31.193 15.138 1.997 1.00 41.70 159 ARG B C 1
ATOM 2309 O O . ARG B 1 115 ? 30.109 15.047 2.531 1.00 49.29 159 ARG B O 1
ATOM 2317 N N . THR B 1 116 ? 32.267 14.479 2.430 1.00 43.03 160 THR B N 1
ATOM 2318 C CA . THR B 1 116 ? 32.164 13.470 3.466 1.00 39.85 160 THR B CA 1
ATOM 2319 C C . THR B 1 116 ? 32.876 13.762 4.781 1.00 38.03 160 THR B C 1
ATOM 2320 O O . THR B 1 116 ? 32.827 12.939 5.687 1.00 41.72 160 THR B O 1
ATOM 2324 N N . SER B 1 117 ? 33.547 14.899 4.910 1.00 40.87 161 SER B N 1
ATOM 2325 C CA . SER B 1 117 ? 34.467 15.038 6.035 1.00 39.62 161 SER B CA 1
ATOM 2326 C C . SER B 1 117 ? 34.826 16.476 6.365 1.00 43.73 161 SER B C 1
ATOM 2327 O O . SER B 1 117 ? 34.685 17.370 5.515 1.00 46.31 161 SER B O 1
ATOM 2330 N N . TRP B 1 118 ? 35.339 16.664 7.583 1.00 41.97 162 TRP B N 1
ATOM 2331 C CA . TRP B 1 118 ? 35.873 17.944 8.049 1.00 36.38 162 TRP B CA 1
ATOM 2332 C C . TRP B 1 118 ? 37.319 17.734 8.440 1.00 42.63 162 TRP B C 1
ATOM 2333 O O . TRP B 1 118 ? 37.634 16.741 9.099 1.00 38.76 162 TRP B O 1
ATOM 2344 N N . SER B 1 119 ? 38.180 18.665 8.043 1.00 36.16 163 SER B N 1
ATOM 2345 C CA . SER B 1 119 ? 39.583 18.669 8.446 1.00 36.58 163 SER B CA 1
ATOM 2346 C C . SER B 1 119 ? 39.910 20.005 9.106 1.00 39.83 163 SER B C 1
ATOM 2347 O O . SER B 1 119 ? 39.396 21.032 8.673 1.00 40.81 163 SER B O 1
ATOM 2350 N N . VAL B 1 120 ? 40.732 19.991 10.156 1.00 36.53 164 VAL B N 1
ATOM 2351 C CA . VAL B 1 120 ? 41.296 21.220 10.702 1.00 37.76 164 VAL B CA 1
ATOM 2352 C C . VAL B 1 120 ? 42.809 21.145 10.631 1.00 40.35 164 VAL B C 1
ATOM 2353 O O . VAL B 1 120 ? 43.426 20.226 11.167 1.00 39.73 164 VAL B O 1
ATOM 2357 N N . TYR B 1 121 ? 43.398 22.117 9.953 1.00 37.72 165 TYR B N 1
ATOM 2358 C CA . TYR B 1 121 ? 44.836 22.313 9.946 1.00 32.18 165 TYR B CA 1
ATOM 2359 C C . TYR B 1 121 ? 45.168 23.563 10.735 1.00 41.76 165 TYR B C 1
ATOM 2360 O O . TYR B 1 121 ? 44.364 24.505 10.776 1.00 38.77 165 TYR B O 1
ATOM 2369 N N . ARG B 1 122 ? 46.341 23.592 11.350 1.00 39.14 166 ARG B N 1
ATOM 2370 C CA . ARG B 1 122 ? 46.776 24.782 12.063 1.00 38.04 166 ARG B CA 1
ATOM 2371 C C . ARG B 1 122 ? 48.130 25.246 11.558 1.00 38.40 166 ARG B C 1
ATOM 2372 O O . ARG B 1 122 ? 49.030 24.431 11.396 1.00 37.25 166 ARG B O 1
ATOM 2380 N N . VAL B 1 123 ? 48.271 26.548 11.302 1.00 34.84 167 VAL B N 1
ATOM 2381 C CA . VAL B 1 123 ? 49.539 27.104 10.837 1.00 33.29 167 VAL B CA 1
ATOM 2382 C C . VAL B 1 123 ? 50.686 26.705 11.782 1.00 32.71 167 VAL B C 1
ATOM 2383 O O . VAL B 1 123 ? 50.577 26.787 13.012 1.00 32.89 167 VAL B O 1
ATOM 2387 N N . MET B 1 124 ? 51.759 26.228 11.184 1.00 34.23 168 MET B N 1
ATOM 2388 C CA . MET B 1 124 ? 52.943 25.802 11.914 1.00 34.10 168 MET B CA 1
ATOM 2389 C C . MET B 1 124 ? 53.782 27.004 12.354 1.00 39.43 168 MET B C 1
ATOM 2390 O O . MET B 1 124 ? 53.607 28.095 11.831 1.00 36.79 168 MET B O 1
ATOM 2395 N N . PRO B 1 125 ? 54.714 26.800 13.298 1.00 39.98 169 PRO B N 1
ATOM 2396 C CA . PRO B 1 125 ? 55.544 27.919 13.756 1.00 38.99 169 PRO B CA 1
ATOM 2397 C C . PRO B 1 125 ? 56.273 28.612 12.603 1.00 40.39 169 PRO B C 1
ATOM 2398 O O . PRO B 1 125 ? 56.804 27.979 11.680 1.00 33.90 169 PRO B O 1
ATOM 2402 N N . VAL B 1 126 ? 56.262 29.936 12.667 1.00 37.72 170 VAL B N 1
ATOM 2403 C CA . VAL B 1 126 ? 56.814 30.780 11.621 1.00 37.12 170 VAL B CA 1
ATOM 2404 C C . VAL B 1 126 ? 58.121 31.411 12.108 1.00 40.19 170 VAL B C 1
ATOM 2405 O O . VAL B 1 126 ? 58.128 32.118 13.119 1.00 46.10 170 VAL B O 1
ATOM 2409 N N . ASP B 1 127 ? 59.224 31.141 11.413 1.00 39.34 171 ASP B N 1
ATOM 2410 C CA . ASP B 1 127 ? 60.528 31.735 11.759 1.00 42.14 171 ASP B CA 1
ATOM 2411 C C . ASP B 1 127 ? 60.999 31.472 13.204 1.00 45.88 171 ASP B C 1
ATOM 2412 O O . ASP B 1 127 ? 61.641 32.313 13.798 1.00 48.19 171 ASP B O 1
ATOM 2417 N N . SER B 1 128 ? 60.689 30.310 13.760 1.00 48.41 172 SER B N 1
ATOM 2418 C CA . SER B 1 128 ? 61.048 30.012 15.150 1.00 48.58 172 SER B CA 1
ATOM 2419 C C . SER B 1 128 ? 61.948 28.806 15.228 1.00 47.39 172 SER B C 1
ATOM 2420 O O . SER B 1 128 ? 61.838 27.894 14.413 1.00 46.24 172 SER B O 1
ATOM 2423 N N . SER B 1 129 ? 62.805 28.771 16.237 1.00 41.60 173 SER B N 1
ATOM 2424 C CA . SER B 1 129 ? 63.571 27.568 16.510 1.00 43.70 173 SER B CA 1
ATOM 2425 C C . SER B 1 129 ? 63.599 27.309 18.006 1.00 42.59 173 SER B C 1
ATOM 2426 O O . SER B 1 129 ? 63.229 28.187 18.793 1.00 46.86 173 SER B O 1
ATOM 2429 N N . GLY B 1 130 ? 64.048 26.119 18.398 1.00 41.90 174 GLY B N 1
ATOM 2430 C CA . GLY B 1 130 ? 64.296 25.826 19.799 1.00 44.69 174 GLY B CA 1
ATOM 2431 C C . GLY B 1 130 ? 63.083 25.966 20.702 1.00 46.37 174 GLY B C 1
ATOM 2432 O O . GLY B 1 130 ? 61.971 25.546 20.353 1.00 42.51 174 GLY B O 1
ATOM 2433 N N . GLN B 1 131 ? 63.302 26.549 21.877 1.00 42.76 175 GLN B N 1
ATOM 2434 C CA . GLN B 1 131 ? 62.252 26.657 22.890 1.00 45.31 175 GLN B CA 1
ATOM 2435 C C . GLN B 1 131 ? 61.055 27.473 22.381 1.00 46.41 175 GLN B C 1
ATOM 2436 O O . GLN B 1 131 ? 59.898 27.088 22.613 1.00 42.33 175 GLN B O 1
ATOM 2442 N N . GLN B 1 132 ? 61.316 28.579 21.675 1.00 40.61 176 GLN B N 1
ATOM 2443 C CA . GLN B 1 132 ? 60.208 29.380 21.123 1.00 43.75 176 GLN B CA 1
ATOM 2444 C C . GLN B 1 132 ? 59.336 28.579 20.142 1.00 42.57 176 GLN B C 1
ATOM 2445 O O . GLN B 1 132 ? 58.099 28.672 20.141 1.00 44.31 176 GLN B O 1
ATOM 2451 N N . ARG B 1 133 ? 59.992 27.766 19.329 1.00 42.56 177 ARG B N 1
ATOM 2452 C CA . ARG B 1 133 ? 59.308 26.917 18.372 1.00 39.40 177 ARG B CA 1
ATOM 2453 C C . ARG B 1 133 ? 58.441 25.879 19.117 1.00 39.11 177 ARG B C 1
ATOM 2454 O O . ARG B 1 133 ? 57.267 25.661 18.794 1.00 44.24 177 ARG B O 1
ATOM 2462 N N . TYR B 1 134 ? 59.045 25.248 20.113 1.00 39.01 178 TYR B N 1
ATOM 2463 C CA . TYR B 1 134 ? 58.358 24.295 20.957 1.00 44.10 178 TYR B CA 1
ATOM 2464 C C . TYR B 1 134 ? 57.142 24.922 21.660 1.00 44.77 178 TYR B C 1
ATOM 2465 O O . TYR B 1 134 ? 56.063 24.351 21.655 1.00 46.43 178 TYR B O 1
ATOM 2474 N N . ASP B 1 135 ? 57.325 26.109 22.236 1.00 42.68 179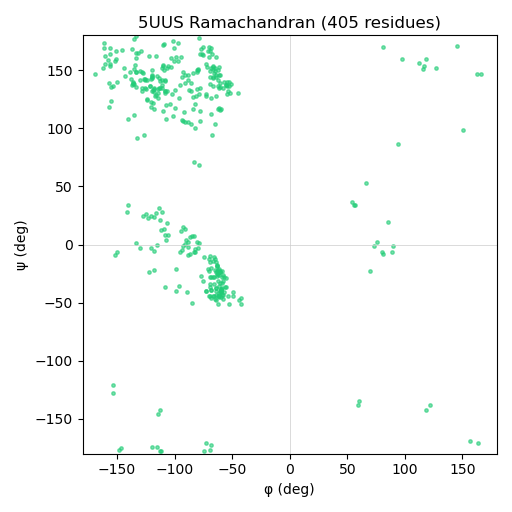 ASP B N 1
ATOM 2475 C CA . ASP B 1 135 ? 56.246 26.785 22.934 1.00 45.08 179 ASP B CA 1
ATOM 2476 C C . ASP B 1 135 ? 55.077 27.104 22.003 1.00 44.29 179 ASP B C 1
ATOM 2477 O O . ASP B 1 135 ? 53.904 26.928 22.350 1.00 38.21 179 ASP B O 1
ATOM 2482 N N . GLU B 1 136 ? 55.396 27.604 20.826 1.00 36.76 180 GLU B N 1
ATOM 2483 C CA . GLU B 1 136 ? 54.353 27.934 19.861 1.00 37.10 180 GLU B CA 1
ATOM 2484 C C . GLU B 1 136 ? 53.619 26.670 19.429 1.00 42.11 180 GLU B C 1
ATOM 2485 O O . GLU B 1 136 ? 52.393 26.660 19.363 1.00 45.47 180 GLU B O 1
ATOM 2491 N N . ALA B 1 137 ? 54.354 25.598 19.161 1.00 39.29 181 ALA B N 1
ATOM 2492 C CA . ALA B 1 137 ? 53.698 24.346 18.773 1.00 42.85 181 ALA B CA 1
ATOM 2493 C C . ALA B 1 137 ? 52.720 23.810 19.856 1.00 44.03 181 ALA B C 1
ATOM 2494 O O . ALA B 1 137 ? 51.635 23.319 19.521 1.00 43.70 181 ALA B O 1
ATOM 2496 N N . MET B 1 138 ? 53.103 23.931 21.133 1.00 38.10 182 MET B N 1
ATOM 2497 C CA . MET B 1 138 ? 52.343 23.372 22.264 1.00 42.55 182 MET B CA 1
ATOM 2498 C C . MET B 1 138 ? 51.041 24.121 22.475 1.00 49.18 182 MET B C 1
ATOM 2499 O O . MET B 1 138 ? 50.171 23.679 23.231 1.00 52.95 182 MET B O 1
ATOM 2504 N N . GLY B 1 139 ? 50.921 25.269 21.817 1.00 45.50 183 GLY B N 1
ATOM 2505 C CA . GLY B 1 139 ? 49.695 26.031 21.850 1.00 44.01 183 GLY B CA 1
ATOM 2506 C C . GLY B 1 139 ? 48.546 25.291 21.180 1.00 49.05 183 GLY B C 1
ATOM 2507 O O . GLY B 1 139 ? 47.405 25.504 21.558 1.00 49.00 183 GLY B O 1
ATOM 2508 N N . CYS B 1 140 ? 48.818 24.419 20.201 1.00 41.80 184 CYS B N 1
ATOM 2509 C CA . CYS B 1 140 ? 47.710 23.768 19.498 1.00 43.84 184 CYS B CA 1
ATOM 2510 C C . CYS B 1 140 ? 47.982 22.373 18.947 1.00 47.34 184 CYS B C 1
ATOM 2511 O O . CYS B 1 140 ? 47.060 21.729 18.441 1.00 44.80 184 CYS B O 1
ATOM 2514 N N . PHE B 1 141 ? 49.222 21.906 19.024 1.00 37.12 185 PHE B N 1
ATOM 2515 C CA . PHE B 1 141 ? 49.542 20.583 18.508 1.00 41.00 185 PHE B CA 1
ATOM 2516 C C . PHE B 1 141 ? 49.684 19.616 19.669 1.00 40.22 185 PHE B C 1
ATOM 2517 O O . PHE B 1 141 ? 49.832 20.042 20.812 1.00 40.46 185 PHE B O 1
ATOM 2525 N N . THR B 1 142 ? 49.586 18.316 19.401 1.00 38.97 186 THR B N 1
ATOM 2526 C CA . THR B 1 142 ? 49.794 17.334 20.463 1.00 40.28 186 THR B CA 1
ATOM 2527 C C . THR B 1 142 ? 51.253 17.465 20.919 1.00 40.68 186 THR B C 1
ATOM 2528 O O . THR B 1 142 ? 52.084 18.033 20.197 1.00 43.86 186 THR B O 1
ATOM 2532 N N . PRO B 1 143 ? 51.580 16.957 22.116 1.00 40.55 187 PRO B N 1
ATOM 2533 C CA . PRO B 1 143 ? 52.994 16.998 22.532 1.00 43.45 187 PRO B CA 1
ATOM 2534 C C . PRO B 1 143 ? 53.902 16.209 21.579 1.00 44.96 187 PRO B C 1
ATOM 2535 O O . PRO B 1 143 ? 55.065 16.567 21.359 1.00 42.45 187 PRO B O 1
ATOM 2539 N N . GLU B 1 144 ? 53.364 15.136 21.009 1.00 41.44 188 GLU B N 1
ATOM 2540 C CA . GLU B 1 144 ? 54.126 14.356 20.035 1.00 45.89 188 GLU B CA 1
ATOM 2541 C C . GLU B 1 144 ? 54.391 15.159 18.756 1.00 44.73 188 GLU B C 1
ATOM 2542 O O . GLU B 1 144 ? 55.501 15.152 18.229 1.00 47.73 188 GLU B O 1
ATOM 2548 N N . GLN B 1 145 ? 53.379 15.853 18.250 1.00 37.86 189 GLN B N 1
ATOM 2549 C CA . GLN B 1 145 ? 53.591 16.710 17.089 1.00 34.15 189 GLN B CA 1
ATOM 2550 C C . GLN B 1 145 ? 54.587 17.817 17.418 1.00 44.08 189 GLN B C 1
ATOM 2551 O O . GLN B 1 145 ? 55.463 18.132 16.620 1.00 36.93 189 GLN B O 1
ATOM 2557 N N . ALA B 1 146 ? 54.422 18.436 18.583 1.00 38.05 190 ALA B N 1
ATOM 2558 C CA . ALA B 1 146 ? 55.297 19.531 18.968 1.00 40.67 190 ALA B CA 1
ATOM 2559 C C . ALA B 1 146 ? 56.761 19.070 19.007 1.00 44.65 190 ALA B C 1
ATOM 2560 O O . ALA B 1 146 ? 57.665 19.856 18.695 1.00 42.75 190 ALA B O 1
ATOM 2562 N N . GLU B 1 147 ? 56.987 17.807 19.366 1.00 44.92 191 GLU B N 1
ATOM 2563 C CA . GLU B 1 147 ? 58.352 17.257 19.364 1.00 46.13 191 GLU B CA 1
ATOM 2564 C C . GLU B 1 147 ? 58.876 17.019 17.958 1.00 44.98 191 GLU B C 1
ATOM 2565 O O . GLU B 1 147 ? 60.042 17.300 17.676 1.00 42.99 191 GLU B O 1
ATOM 2571 N N . ARG B 1 148 ? 58.017 16.523 17.066 1.00 38.98 192 ARG B N 1
ATOM 2572 C CA . ARG B 1 148 ? 58.414 16.346 15.669 1.00 41.80 192 ARG B CA 1
ATOM 2573 C C . ARG B 1 148 ? 58.728 17.680 14.995 1.00 38.86 192 ARG B C 1
ATOM 2574 O O . ARG B 1 148 ? 59.650 17.816 14.166 1.00 38.34 192 ARG B O 1
ATOM 2582 N N . ILE B 1 149 ? 57.942 18.679 15.349 1.00 39.88 193 ILE B N 1
ATOM 2583 C CA . ILE B 1 149 ? 58.094 19.988 14.771 1.00 36.79 193 ILE B CA 1
ATOM 2584 C C . ILE B 1 149 ? 59.405 20.638 15.241 1.00 45.55 193 ILE B C 1
ATOM 2585 O O . ILE B 1 149 ? 60.066 21.343 14.481 1.00 41.33 193 ILE B O 1
ATOM 2590 N N . THR B 1 150 ? 59.767 20.389 16.501 1.00 39.20 194 THR B N 1
ATOM 2591 C CA . THR B 1 150 ? 60.846 21.119 17.141 1.00 42.07 194 THR B CA 1
ATOM 2592 C C . THR B 1 150 ? 62.173 20.475 16.792 1.00 41.75 194 THR B C 1
ATOM 2593 O O . THR B 1 150 ? 63.106 21.153 16.375 1.00 48.84 194 THR B O 1
ATOM 2597 N N . HIS B 1 151 ? 62.285 19.167 16.960 1.00 38.55 195 HIS B N 1
ATOM 2598 C CA . HIS B 1 151 ? 63.534 18.535 16.554 1.00 46.57 195 HIS B CA 1
ATOM 2599 C C . HIS B 1 151 ? 63.377 17.184 15.897 1.00 45.38 195 HIS B C 1
ATOM 2600 O O . HIS B 1 151 ? 64.289 16.385 15.940 1.00 47.53 195 HIS B O 1
ATOM 2607 N N . GLY B 1 152 ? 62.244 16.938 15.248 1.00 47.18 196 GLY B N 1
ATOM 2608 C CA . GLY B 1 152 ? 62.091 15.692 14.531 1.00 47.37 196 GLY B CA 1
ATOM 2609 C C . GLY B 1 152 ? 62.015 15.862 13.026 1.00 48.44 196 GLY B C 1
ATOM 2610 O O . GLY B 1 152 ? 62.694 16.705 12.423 1.00 49.66 196 GLY B O 1
ATOM 2611 N N . ASP B 1 153 ? 61.170 15.055 12.402 1.00 42.62 197 ASP B N 1
ATOM 2612 C CA . ASP B 1 153 ? 61.033 15.080 10.938 1.00 41.74 197 ASP B CA 1
ATOM 2613 C C . ASP B 1 153 ? 60.523 16.394 10.348 1.00 40.12 197 ASP B C 1
ATOM 2614 O O . ASP B 1 153 ? 60.650 16.607 9.156 1.00 42.38 197 ASP B O 1
ATOM 2619 N N . TYR B 1 154 ? 59.917 17.257 11.171 1.00 35.89 198 TYR B N 1
ATOM 2620 C CA . TYR B 1 154 ? 59.345 18.503 10.700 1.00 38.98 198 TYR B CA 1
ATOM 2621 C C . TYR B 1 154 ? 60.137 19.699 11.221 1.00 34.68 198 TYR B C 1
ATOM 2622 O O . TYR B 1 154 ? 59.683 20.810 11.121 1.00 34.07 198 TYR B O 1
ATOM 2631 N N . GLU B 1 155 ? 61.317 19.442 11.781 1.00 37.86 199 GLU B N 1
ATOM 2632 C CA . GLU B 1 155 ? 62.187 20.515 12.279 1.00 38.62 199 GLU B CA 1
ATOM 2633 C C . GLU B 1 155 ? 62.530 21.557 11.208 1.00 41.32 199 GLU B C 1
ATOM 2634 O O . GLU B 1 155 ? 62.611 22.752 11.492 1.00 44.10 199 GLU B O 1
ATOM 2640 N N . HIS B 1 156 ? 62.703 21.112 9.970 1.00 44.94 200 HIS B N 1
ATOM 2641 C CA . HIS B 1 156 ? 63.048 22.025 8.881 1.00 44.39 200 HIS B CA 1
ATOM 2642 C C . HIS B 1 156 ? 61.848 22.764 8.256 1.00 47.07 200 HIS B C 1
ATOM 2643 O O . HIS B 1 156 ? 62.024 23.593 7.356 1.00 42.04 200 HIS B O 1
ATOM 2650 N N . VAL B 1 157 ? 60.631 22.463 8.699 1.00 39.47 201 VAL B N 1
ATOM 2651 C CA . VAL B 1 157 ? 59.460 23.005 8.010 1.00 42.26 201 VAL B CA 1
ATOM 2652 C C . VAL B 1 157 ? 59.004 24.323 8.626 1.00 41.88 201 VAL B C 1
ATOM 2653 O O . VAL B 1 157 ? 58.586 24.371 9.780 1.00 45.70 201 VAL B O 1
ATOM 2657 N N . ASN B 1 158 ? 59.112 25.399 7.856 1.00 38.35 202 ASN B N 1
ATOM 2658 C CA . ASN B 1 158 ? 58.712 26.727 8.315 1.00 40.60 202 ASN B CA 1
ATOM 2659 C C . ASN B 1 158 ? 57.239 26.998 7.957 1.00 37.29 202 ASN B C 1
ATOM 2660 O O . ASN B 1 158 ? 56.783 26.620 6.870 1.00 37.58 202 ASN B O 1
ATOM 2665 N N . GLY B 1 159 ? 56.488 27.612 8.874 1.00 36.93 203 GLY B N 1
ATOM 2666 C CA . GLY B 1 159 ? 55.064 27.839 8.663 1.00 31.31 203 GLY B CA 1
ATOM 2667 C C . GLY B 1 159 ? 54.772 28.816 7.536 1.00 36.67 203 GLY B C 1
ATOM 2668 O O . GLY B 1 159 ? 53.718 28.752 6.914 1.00 34.85 203 GLY B O 1
ATOM 2669 N N . ARG B 1 160 ? 55.693 29.744 7.277 1.00 36.27 204 ARG B N 1
ATOM 2670 C CA . ARG B 1 160 ? 55.514 30.654 6.160 1.00 36.23 204 ARG B CA 1
ATOM 2671 C C . ARG B 1 160 ? 56.863 31.167 5.694 1.00 38.37 204 ARG B C 1
ATOM 2672 O O . ARG B 1 160 ? 57.710 31.530 6.514 1.00 36.06 204 ARG B O 1
ATOM 2680 N N . PHE B 1 161 ? 57.078 31.186 4.386 1.00 34.68 205 PHE B N 1
ATOM 2681 C CA . PHE B 1 161 ? 58.328 31.715 3.852 1.00 35.53 205 PHE B CA 1
ATOM 2682 C C . PHE B 1 161 ? 58.144 32.061 2.374 1.00 36.22 205 PHE B C 1
ATOM 2683 O O . PHE B 1 161 ? 57.082 31.800 1.789 1.00 34.89 205 PHE B O 1
ATOM 2691 N N . ILE B 1 162 ? 59.170 32.681 1.789 1.00 32.93 206 ILE B N 1
ATOM 2692 C CA . ILE B 1 162 ? 59.158 33.111 0.380 1.00 30.97 206 ILE B CA 1
ATOM 2693 C C . ILE B 1 162 ? 60.167 32.266 -0.340 1.00 38.70 206 ILE B C 1
ATOM 2694 O O . ILE B 1 162 ? 61.247 31.980 0.200 1.00 39.75 206 ILE B O 1
ATOM 2699 N N . THR B 1 163 ? 59.838 31.859 -1.550 1.00 40.36 207 THR B N 1
ATOM 2700 C CA . THR B 1 163 ? 60.750 31.026 -2.304 1.00 43.46 207 THR B CA 1
ATOM 2701 C C . THR B 1 163 ? 60.605 31.367 -3.778 1.00 45.20 207 THR B C 1
ATOM 2702 O O . THR B 1 163 ? 59.903 32.311 -4.125 1.00 41.08 207 THR B O 1
ATOM 2706 N N . THR B 1 164 ? 61.300 30.626 -4.636 1.00 44.96 208 THR B N 1
ATOM 2707 C CA . THR B 1 164 ? 61.252 30.857 -6.076 1.00 44.20 208 THR B CA 1
ATOM 2708 C C . THR B 1 164 ? 60.204 29.945 -6.743 1.00 47.42 208 THR B C 1
ATOM 2709 O O . THR B 1 164 ? 59.781 28.953 -6.141 1.00 43.84 208 THR B O 1
ATOM 2713 N N . PRO B 1 165 ? 59.763 30.280 -7.978 1.00 48.55 209 PRO B N 1
ATOM 2714 C CA . PRO B 1 165 ? 58.717 29.438 -8.585 1.00 50.50 209 PRO B CA 1
ATOM 2715 C C . PRO B 1 165 ? 59.141 27.983 -8.817 1.00 49.95 209 PRO B C 1
ATOM 2716 O O . PRO B 1 165 ? 58.263 27.120 -8.889 1.00 50.32 209 PRO B O 1
ATOM 2720 N N . GLY B 1 166 ? 60.446 27.715 -8.894 1.00 49.86 210 GLY B N 1
ATOM 2721 C CA . GLY B 1 166 ? 60.938 26.370 -9.150 1.00 46.73 210 GLY B CA 1
ATOM 2722 C C . GLY B 1 166 ? 60.974 25.449 -7.937 1.00 48.81 210 GLY B C 1
ATOM 2723 O O . GLY B 1 166 ? 61.397 24.294 -8.041 1.00 50.17 210 GLY B O 1
ATOM 2724 N N . ASP B 1 167 ? 60.516 25.933 -6.787 1.00 44.44 211 ASP B N 1
ATOM 2725 C CA . ASP B 1 167 ? 60.670 25.179 -5.535 1.00 42.15 211 ASP B CA 1
ATOM 2726 C C . ASP B 1 167 ? 59.556 24.133 -5.371 1.00 43.80 211 ASP B C 1
ATOM 2727 O O . ASP B 1 167 ? 58.679 24.272 -4.518 1.00 42.07 211 ASP B O 1
ATOM 2732 N N . VAL B 1 168 ? 59.607 23.085 -6.190 1.00 44.49 212 VAL B N 1
ATOM 2733 C CA . VAL B 1 168 ? 58.533 22.099 -6.220 1.00 45.18 212 VAL B CA 1
ATOM 2734 C C . VAL B 1 168 ? 58.483 21.237 -4.978 1.00 40.36 212 VAL B C 1
ATOM 2735 O O . VAL B 1 168 ? 57.423 20.676 -4.662 1.00 41.12 212 VAL B O 1
ATOM 2739 N N . SER B 1 169 ? 59.595 21.146 -4.244 1.00 38.12 213 SER B N 1
ATOM 2740 C CA . SER B 1 169 ? 59.609 20.328 -3.048 1.00 40.97 213 SER B CA 1
ATOM 2741 C C . SER B 1 169 ? 58.681 20.892 -1.961 1.00 39.52 213 SER B C 1
ATOM 2742 O O . SER B 1 169 ? 58.394 20.204 -0.994 1.00 41.06 213 SER B O 1
ATOM 2745 N N . THR B 1 170 ? 58.177 22.115 -2.139 1.00 34.96 214 THR B N 1
ATOM 2746 C CA . THR B 1 170 ? 57.229 22.702 -1.184 1.00 40.31 214 THR B CA 1
ATOM 2747 C C . THR B 1 170 ? 55.923 21.909 -1.146 1.00 41.89 214 THR B C 1
ATOM 2748 O O . THR B 1 170 ? 55.218 21.953 -0.152 1.00 40.08 214 THR B O 1
ATOM 2752 N N . ILE B 1 171 ? 55.598 21.181 -2.220 1.00 37.75 215 ILE B N 1
ATOM 2753 C CA . ILE B 1 171 ? 54.333 20.433 -2.221 1.00 37.04 215 ILE B CA 1
ATOM 2754 C C . ILE B 1 171 ? 54.580 18.923 -2.093 1.00 40.18 215 ILE B C 1
ATOM 2755 O O . ILE B 1 171 ? 53.655 18.117 -2.197 1.00 40.06 215 ILE B O 1
ATOM 2760 N N . SER B 1 172 ? 55.829 18.545 -1.836 1.00 41.31 216 SER B N 1
ATOM 2761 C CA . SER B 1 172 ? 56.150 17.138 -1.550 1.00 41.34 216 SER B CA 1
ATOM 2762 C C . SER B 1 172 ? 55.428 16.618 -0.294 1.00 38.59 216 SER B C 1
ATOM 2763 O O . SER B 1 172 ? 55.099 17.398 0.611 1.00 33.97 216 SER B O 1
ATOM 2766 N N . ALA B 1 173 ? 55.180 15.303 -0.241 1.00 37.83 217 ALA B N 1
ATOM 2767 C CA . ALA B 1 173 ? 54.442 14.689 0.883 1.00 37.53 217 ALA B CA 1
ATOM 2768 C C . ALA B 1 173 ? 55.082 15.068 2.206 1.00 36.72 217 ALA B C 1
ATOM 2769 O O . ALA B 1 173 ? 54.404 15.445 3.135 1.00 40.09 217 ALA B O 1
ATOM 2771 N N . LEU B 1 174 ? 56.404 15.002 2.276 1.00 36.97 218 LEU B N 1
ATOM 2772 C CA . LEU B 1 174 ? 57.126 15.629 3.379 1.00 35.69 218 LEU B CA 1
ATOM 2773 C C . LEU B 1 174 ? 57.689 16.944 2.819 1.00 36.16 218 LEU B C 1
ATOM 2774 O O . LEU B 1 174 ? 58.560 16.904 1.944 1.00 39.17 218 LEU B O 1
ATOM 2779 N N . PRO B 1 175 ? 57.167 18.104 3.274 1.00 38.16 219 PRO B N 1
ATOM 2780 C CA . PRO B 1 175 ? 57.540 19.307 2.516 1.00 35.59 219 PRO B CA 1
ATOM 2781 C C . PRO B 1 175 ? 58.999 19.664 2.621 1.00 42.34 219 PRO B C 1
ATOM 2782 O O . PRO B 1 175 ? 59.639 19.382 3.640 1.00 41.65 219 PRO B O 1
ATOM 2786 N N . GLU B 1 176 ? 59.488 20.297 1.551 1.00 41.59 220 GLU B N 1
ATOM 2787 C CA . GLU B 1 176 ? 60.883 20.691 1.353 1.00 38.33 220 GLU B CA 1
ATOM 2788 C C . GLU B 1 176 ? 61.830 19.495 1.480 1.00 44.31 220 GLU B C 1
ATOM 2789 O O . GLU B 1 176 ? 62.958 19.631 1.945 1.00 45.77 220 GLU B O 1
ATOM 2795 N N . THR B 1 177 ? 61.362 18.325 1.047 1.00 43.93 221 THR B N 1
ATOM 2796 C CA . THR B 1 177 ? 62.233 17.156 0.895 1.00 44.12 221 THR B CA 1
ATOM 2797 C C . THR B 1 177 ? 61.977 16.497 -0.443 1.00 45.05 221 THR B C 1
ATOM 2798 O O . THR B 1 177 ? 61.104 16.928 -1.197 1.00 47.44 221 THR B O 1
ATOM 2802 N N . ASP B 1 178 ? 62.717 15.428 -0.713 1.00 48.56 222 ASP B N 1
ATOM 2803 C CA . ASP B 1 178 ? 62.523 14.647 -1.925 1.00 52.69 222 ASP B CA 1
ATOM 2804 C C . ASP B 1 178 ? 61.518 13.513 -1.714 1.00 54.66 222 ASP B C 1
ATOM 2805 O O . ASP B 1 178 ? 61.286 12.709 -2.614 1.00 55.03 222 ASP B O 1
ATOM 2810 N N . VAL B 1 179 ? 60.911 13.443 -0.531 1.00 52.65 223 VAL B N 1
ATOM 2811 C CA . VAL B 1 179 ? 59.976 12.355 -0.234 1.00 52.86 223 VAL B CA 1
ATOM 2812 C C . VAL B 1 179 ? 58.609 12.677 -0.791 1.00 55.19 223 VAL B C 1
ATOM 2813 O O . VAL B 1 179 ? 57.852 13.444 -0.188 1.00 49.87 223 VAL B O 1
ATOM 2817 N N . ILE B 1 180 ? 58.281 12.098 -1.939 1.00 58.85 224 ILE B N 1
ATOM 2818 C CA . ILE B 1 180 ? 57.044 12.463 -2.621 1.00 61.42 224 ILE B CA 1
ATOM 2819 C C . ILE B 1 180 ? 55.892 11.479 -2.377 1.00 57.95 224 ILE B C 1
ATOM 2820 O O . ILE B 1 180 ? 54.727 11.825 -2.535 1.00 61.78 224 ILE B O 1
ATOM 2825 N N . GLU B 1 181 ? 56.204 10.255 -1.985 1.00 56.99 225 GLU B N 1
ATOM 2826 C CA . GLU B 1 181 ? 55.142 9.306 -1.680 1.00 59.82 225 GLU B CA 1
ATOM 2827 C C . GLU B 1 181 ? 54.702 9.421 -0.228 1.00 59.10 225 GLU B C 1
ATOM 2828 O O . GLU B 1 181 ? 55.538 9.458 0.671 1.00 56.81 225 GLU B O 1
ATOM 2834 N N . ALA B 1 182 ? 53.389 9.470 -0.003 1.00 53.51 226 ALA B N 1
ATOM 2835 C CA . ALA B 1 182 ? 52.841 9.473 1.357 1.00 50.05 226 ALA B CA 1
ATOM 2836 C C . ALA B 1 182 ? 53.211 8.208 2.135 1.00 50.78 226 ALA B C 1
ATOM 2837 O O . ALA B 1 182 ? 53.149 7.094 1.608 1.00 50.35 226 ALA B O 1
ATOM 2839 N N . ASP B 1 183 ? 53.554 8.372 3.407 1.00 47.73 227 ASP B N 1
ATOM 2840 C CA . ASP B 1 183 ? 53.896 7.220 4.240 1.00 46.93 227 ASP B CA 1
ATOM 2841 C C . ASP B 1 183 ? 53.194 7.339 5.608 1.00 44.05 227 ASP B C 1
ATOM 2842 O O . ASP B 1 183 ? 52.842 8.447 6.043 1.00 45.05 227 ASP B O 1
ATOM 2847 N N . PRO B 1 184 ? 52.953 6.205 6.282 1.00 44.62 228 PRO B N 1
ATOM 2848 C CA . PRO B 1 184 ? 52.110 6.282 7.490 1.00 47.50 228 PRO B CA 1
ATOM 2849 C C . PRO B 1 184 ? 52.761 7.002 8.671 1.00 50.78 228 PRO B C 1
ATOM 2850 O O . PRO B 1 184 ? 52.079 7.282 9.649 1.00 49.05 228 PRO B O 1
ATOM 2854 N N . GLY B 1 185 ? 54.054 7.298 8.577 1.00 51.65 229 GLY B N 1
ATOM 2855 C CA . GLY B 1 185 ? 54.749 7.981 9.649 1.00 49.96 229 GLY B CA 1
ATOM 2856 C C . GLY B 1 185 ? 54.592 9.479 9.502 1.00 48.58 229 GLY B C 1
ATOM 2857 O O . GLY B 1 185 ? 54.983 10.234 10.389 1.00 49.31 229 GLY B O 1
ATOM 2858 N N . MET B 1 186 ? 54.021 9.929 8.386 1.00 46.09 230 MET B N 1
ATOM 2859 C CA . MET B 1 186 ? 53.885 11.368 8.156 1.00 44.33 230 MET B CA 1
ATOM 2860 C C . MET B 1 186 ? 52.701 11.966 8.894 1.00 44.87 230 MET B C 1
ATOM 2861 O O . MET B 1 186 ? 51.693 11.306 9.094 1.00 43.34 230 MET B O 1
ATOM 2866 N N . GLU B 1 187 ? 52.839 13.239 9.262 1.00 38.20 231 GLU B N 1
ATOM 2867 C CA . GLU B 1 187 ? 51.693 14.041 9.683 1.00 37.86 231 GLU B CA 1
ATOM 2868 C C . GLU B 1 187 ? 50.905 14.465 8.452 1.00 40.69 231 GLU B C 1
ATOM 2869 O O . GLU B 1 187 ? 51.398 14.376 7.313 1.00 37.71 231 GLU B O 1
ATOM 2875 N N . GLY B 1 188 ? 49.708 14.990 8.660 1.00 37.46 232 GLY B N 1
ATOM 2876 C CA . GLY B 1 188 ? 49.032 15.656 7.567 1.00 35.66 232 GLY B CA 1
ATOM 2877 C C . GLY B 1 188 ? 49.494 17.097 7.507 1.00 34.29 232 GLY B C 1
ATOM 2878 O O . GLY B 1 188 ? 49.559 17.780 8.535 1.00 35.39 232 GLY B O 1
ATOM 2879 N N . ILE B 1 189 ? 49.848 17.550 6.307 1.00 35.15 233 ILE B N 1
ATOM 2880 C CA . ILE B 1 189 ? 50.213 18.949 6.084 1.00 34.11 233 ILE B CA 1
ATOM 2881 C C . ILE B 1 189 ? 49.241 19.552 5.072 1.00 31.55 233 ILE B C 1
ATOM 2882 O O . ILE B 1 189 ? 48.834 18.876 4.133 1.00 33.30 233 ILE B O 1
ATOM 2887 N N . MET B 1 190 ? 48.878 20.818 5.260 1.00 33.56 234 MET B N 1
ATOM 2888 C CA . MET B 1 190 ? 48.259 21.589 4.172 1.00 35.96 234 MET B CA 1
ATOM 2889 C C . MET B 1 190 ? 49.205 22.672 3.747 1.00 35.37 234 MET B C 1
ATOM 2890 O O . MET B 1 190 ? 49.804 23.354 4.586 1.00 35.19 234 MET B O 1
ATOM 2895 N N . THR B 1 191 ? 49.363 22.822 2.440 1.00 34.36 235 THR B N 1
ATOM 2896 C CA . THR B 1 191 ? 50.222 23.858 1.890 1.00 31.61 235 THR B CA 1
ATOM 2897 C C . THR B 1 191 ? 49.414 24.837 1.033 1.00 35.98 235 THR B C 1
ATOM 2898 O O . THR B 1 191 ? 48.634 24.422 0.178 1.00 36.23 235 THR B O 1
ATOM 2902 N N . MET B 1 192 ? 49.589 26.135 1.265 1.00 35.96 236 MET B N 1
ATOM 2903 C CA . MET B 1 192 ? 48.955 27.153 0.417 1.00 31.80 236 MET B CA 1
ATOM 2904 C C . MET B 1 192 ? 50.032 27.932 -0.264 1.00 36.12 236 MET B C 1
ATOM 2905 O O . MET B 1 192 ? 50.972 28.391 0.393 1.00 36.43 236 MET B O 1
ATOM 2910 N N . THR B 1 193 ? 49.926 28.051 -1.586 1.00 35.48 237 THR B N 1
ATOM 2911 C CA . THR B 1 193 ? 50.905 28.845 -2.344 1.00 33.80 237 THR B CA 1
ATOM 2912 C C . THR B 1 193 ? 50.253 30.002 -3.087 1.00 38.58 237 THR B C 1
ATOM 2913 O O . THR B 1 193 ? 49.130 29.898 -3.564 1.00 37.78 237 THR B O 1
ATOM 2917 N N . THR B 1 194 ? 50.962 31.121 -3.187 1.00 37.22 238 THR B N 1
ATOM 2918 C CA . THR B 1 194 ? 50.453 32.240 -3.957 1.00 35.84 238 THR B CA 1
ATOM 2919 C C . THR B 1 194 ? 51.637 33.068 -4.462 1.00 40.46 238 THR B C 1
ATOM 2920 O O . THR B 1 194 ? 52.790 32.765 -4.136 1.00 38.72 238 THR B O 1
ATOM 2931 N N . HIS B 1 196 ? 54.188 36.374 -5.058 1.00 40.43 240 HIS B N 1
ATOM 2932 C CA . HIS B 1 196 ? 54.888 37.286 -4.174 1.00 35.19 240 HIS B CA 1
ATOM 2933 C C . HIS B 1 196 ? 55.908 38.035 -4.999 1.00 40.08 240 HIS B C 1
ATOM 2934 O O . HIS B 1 196 ? 56.459 37.466 -5.930 1.00 43.98 240 HIS B O 1
ATOM 2941 N N . PRO B 1 197 ? 56.181 39.309 -4.662 1.00 42.40 241 PRO B N 1
ATOM 2942 C CA . PRO B 1 197 ? 55.543 40.131 -3.625 1.00 37.31 241 PRO B CA 1
ATOM 2943 C C . PRO B 1 197 ? 54.094 40.507 -3.990 1.00 39.21 241 PRO B C 1
ATOM 2944 O O . PRO B 1 197 ? 53.590 40.063 -5.021 1.00 37.86 241 PRO B O 1
ATOM 2948 N N . GLN B 1 198 ? 53.455 41.304 -3.139 1.00 40.79 242 GLN B N 1
ATOM 2949 C CA . GLN B 1 198 ? 52.012 41.572 -3.201 1.00 43.46 242 GLN B CA 1
ATOM 2950 C C . GLN B 1 198 ? 51.451 41.808 -4.608 1.00 48.58 242 GLN B C 1
ATOM 2951 O O . GLN B 1 198 ? 50.418 41.238 -4.956 1.00 54.00 242 GLN B O 1
ATOM 2957 N N . PHE B 1 199 ? 52.115 42.620 -5.431 1.00 49.64 243 PHE B N 1
ATOM 2958 C CA . PHE B 1 199 ? 51.575 42.884 -6.772 1.00 52.10 243 PHE B CA 1
ATOM 2959 C C . PHE B 1 199 ? 52.447 42.327 -7.893 1.00 55.59 243 PHE B C 1
ATOM 2960 O O . PHE B 1 199 ? 52.503 42.888 -8.980 1.00 63.50 243 PHE B O 1
ATOM 2968 N N . SER B 1 200 ? 53.122 41.222 -7.615 1.00 48.90 244 SER B N 1
ATOM 2969 C CA . SER B 1 200 ? 54.095 40.665 -8.542 1.00 50.80 244 SER B CA 1
ATOM 2970 C C . SER B 1 200 ? 53.896 39.174 -8.707 1.00 51.50 244 SER B C 1
ATOM 2971 O O . SER B 1 200 ? 53.208 38.533 -7.899 1.00 48.13 244 SER B O 1
ATOM 2974 N N . ASN B 1 201 ? 54.497 38.602 -9.746 1.00 44.67 245 ASN B N 1
ATOM 2975 C CA . ASN B 1 201 ? 54.493 37.154 -9.851 1.00 53.78 245 ASN B CA 1
ATOM 2976 C C . ASN B 1 201 ? 55.917 36.592 -9.932 1.00 50.15 245 ASN B C 1
ATOM 2977 O O . ASN B 1 201 ? 56.130 35.461 -10.396 1.00 50.81 245 ASN B O 1
ATOM 2982 N N . ALA B 1 202 ? 56.875 37.371 -9.440 1.00 45.88 246 ALA B N 1
ATOM 2983 C CA . ALA B 1 202 ? 58.288 36.997 -9.483 1.00 44.75 246 ALA B CA 1
ATOM 2984 C C . ALA B 1 202 ? 58.628 35.835 -8.544 1.00 46.39 246 ALA B C 1
ATOM 2985 O O . ALA B 1 202 ? 59.374 34.936 -8.921 1.00 44.33 246 ALA B O 1
ATOM 2987 N N . GLU B 1 203 ? 58.110 35.890 -7.315 1.00 40.97 247 GLU B N 1
ATOM 2988 C CA . GLU B 1 203 ? 58.402 34.902 -6.281 1.00 46.01 247 GLU B CA 1
ATOM 2989 C C . GLU B 1 203 ? 57.114 34.203 -5.827 1.00 41.50 247 GLU B C 1
ATOM 2990 O O . GLU B 1 203 ? 56.038 34.424 -6.391 1.00 40.00 247 GLU B O 1
ATOM 2996 N N . ARG B 1 204 ? 57.226 33.367 -4.798 1.00 38.76 248 ARG B N 1
ATOM 2997 C CA . ARG B 1 204 ? 56.069 32.673 -4.261 1.00 37.58 248 ARG B CA 1
ATOM 2998 C C . ARG B 1 204 ? 56.079 32.697 -2.740 1.00 39.65 248 ARG B C 1
ATOM 2999 O O . ARG B 1 204 ? 57.124 32.512 -2.104 1.00 38.05 248 ARG B O 1
ATOM 3007 N N . MET B 1 205 ? 54.905 32.908 -2.159 1.00 37.30 249 MET B N 1
ATOM 3008 C CA . MET B 1 205 ? 54.744 32.766 -0.725 1.00 36.92 249 MET B CA 1
ATOM 3009 C C . MET B 1 205 ? 54.114 31.397 -0.437 1.00 40.15 249 MET B C 1
ATOM 3010 O O . MET B 1 205 ? 53.150 30.986 -1.112 1.00 34.92 249 MET B O 1
ATOM 3015 N N . ILE B 1 206 ? 54.709 30.696 0.533 1.00 35.18 250 ILE B N 1
ATOM 3016 C CA . ILE B 1 206 ? 54.342 29.353 0.941 1.00 33.46 250 ILE B CA 1
ATOM 3017 C C . ILE B 1 206 ? 53.852 29.385 2.401 1.00 34.92 250 ILE B C 1
ATOM 3018 O O . ILE B 1 206 ? 54.548 29.928 3.259 1.00 35.95 250 ILE B O 1
ATOM 3023 N N . VAL B 1 207 ? 52.671 28.838 2.686 1.00 34.03 251 VAL B N 1
ATOM 3024 C CA . VAL B 1 207 ? 52.254 28.617 4.081 1.00 34.13 251 VAL B CA 1
ATOM 3025 C C . VAL B 1 207 ? 52.067 27.108 4.319 1.00 36.36 251 VAL B C 1
ATOM 3026 O O . VAL B 1 207 ? 51.501 26.417 3.475 1.00 35.61 251 VAL B O 1
ATOM 3030 N N . HIS B 1 208 ? 52.604 26.584 5.432 1.00 33.92 252 HIS B N 1
ATOM 3031 C CA . HIS B 1 208 ? 52.348 25.191 5.830 1.00 32.28 252 HIS B CA 1
ATOM 3032 C C . HIS B 1 208 ? 51.541 25.123 7.128 1.00 37.69 252 HIS B C 1
ATOM 3033 O O . HIS B 1 208 ? 51.828 25.816 8.109 1.00 35.84 252 HIS B O 1
ATOM 3040 N N . ALA B 1 209 ? 50.535 24.267 7.140 1.00 32.15 253 ALA B N 1
ATOM 3041 C CA . ALA B 1 209 ? 49.737 24.046 8.330 1.00 30.36 253 ALA B CA 1
ATOM 3042 C C . ALA B 1 209 ? 49.709 22.556 8.574 1.00 34.75 253 ALA B C 1
ATOM 3043 O O . ALA B 1 209 ? 49.756 21.793 7.624 1.00 33.86 253 ALA B O 1
ATOM 3045 N N . MET B 1 210 ? 49.634 22.139 9.835 1.00 33.84 254 MET B N 1
ATOM 3046 C CA . MET B 1 210 ? 49.614 20.729 10.161 1.00 34.00 254 MET B CA 1
ATOM 3047 C C . MET B 1 210 ? 48.220 20.298 10.648 1.00 33.89 254 MET B C 1
ATOM 3048 O O . MET B 1 210 ? 47.525 21.027 11.392 1.00 34.37 254 MET B O 1
ATOM 3053 N N . LEU B 1 211 ? 47.831 19.104 10.227 1.00 32.75 255 LEU B N 1
ATOM 3054 C CA . LEU B 1 211 ? 46.522 18.530 10.541 1.00 33.12 255 LEU B CA 1
ATOM 3055 C C . LEU B 1 211 ? 46.363 18.186 12.011 1.00 35.19 255 LEU B C 1
ATOM 3056 O O . LEU B 1 211 ? 47.202 17.491 12.610 1.00 36.80 255 LEU B O 1
ATOM 3061 N N . THR B 1 212 ? 45.293 18.709 12.607 1.00 36.85 256 THR B N 1
ATOM 3062 C CA . THR B 1 212 ? 44.992 18.430 13.998 1.00 35.21 256 THR B CA 1
ATOM 3063 C C . THR B 1 212 ? 43.655 17.707 14.161 1.00 38.21 256 THR B C 1
ATOM 3064 O O . THR B 1 212 ? 43.434 17.088 15.176 1.00 38.66 256 THR B O 1
ATOM 3068 N N . GLU B 1 213 ? 42.756 17.809 13.183 1.00 34.47 257 GLU B N 1
ATOM 3069 C CA . GLU B 1 213 ? 41.496 17.053 13.277 1.00 36.14 257 GLU B CA 1
ATOM 3070 C C . GLU B 1 213 ? 41.093 16.574 11.919 1.00 38.55 257 GLU B C 1
ATOM 3071 O O . GLU B 1 213 ? 41.282 17.277 10.935 1.00 37.88 257 GLU B O 1
ATOM 3077 N N . HIS B 1 214 ? 40.490 15.392 11.870 1.00 40.29 258 HIS B N 1
ATOM 3078 C CA . HIS B 1 214 ? 39.870 14.895 10.653 1.00 40.60 258 HIS B CA 1
ATOM 3079 C C . HIS B 1 214 ? 38.813 13.902 11.031 1.00 48.27 258 HIS B C 1
ATOM 3080 O O . HIS B 1 214 ? 39.118 12.921 11.722 1.00 42.54 258 HIS B O 1
ATOM 3087 N N . PHE B 1 215 ? 37.576 14.146 10.595 1.00 44.76 259 PHE B N 1
ATOM 3088 C CA . PHE B 1 215 ? 36.491 13.289 11.021 1.00 42.03 259 PHE B CA 1
ATOM 3089 C C . PHE B 1 215 ? 35.333 13.322 10.013 1.00 45.89 259 PHE B C 1
ATOM 3090 O O . PHE B 1 215 ? 35.203 14.287 9.237 1.00 38.83 259 PHE B O 1
ATOM 3098 N N . PRO B 1 216 ? 34.535 12.233 9.966 1.00 45.67 260 PRO B N 1
ATOM 3099 C CA . PRO B 1 216 ? 33.510 12.138 8.918 1.00 45.89 260 PRO B CA 1
ATOM 3100 C C . PRO B 1 216 ? 32.285 12.970 9.268 1.00 39.02 260 PRO B C 1
ATOM 3101 O O . PRO B 1 216 ? 32.004 13.193 10.438 1.00 43.03 260 PRO B O 1
ATOM 3105 N N . LYS B 1 217 ? 31.595 13.473 8.256 1.00 48.81 261 LYS B N 1
ATOM 3106 C CA . LYS B 1 217 ? 30.299 14.095 8.459 1.00 49.02 261 LYS B CA 1
ATOM 3107 C C . LYS B 1 217 ? 29.247 13.066 8.893 1.00 63.26 261 LYS B C 1
ATOM 3108 O O . LYS B 1 217 ? 29.478 11.873 8.760 1.00 55.52 261 LYS B O 1
ATOM 3114 N N . ASN B 1 218 ? 28.129 13.568 9.423 1.00 80.69 262 ASN B N 1
ATOM 3115 C CA . ASN B 1 218 ? 26.916 12.826 9.821 1.00 99.77 262 ASN B CA 1
ATOM 3116 C C . ASN B 1 218 ? 26.241 13.547 10.977 1.00 105.01 262 ASN B C 1
ATOM 3117 O O . ASN B 1 218 ? 26.644 13.397 12.132 1.00 101.58 262 ASN B O 1
ATOM 3122 N N . GLY B 1 219 ? 25.213 14.328 10.651 1.00 109.26 263 G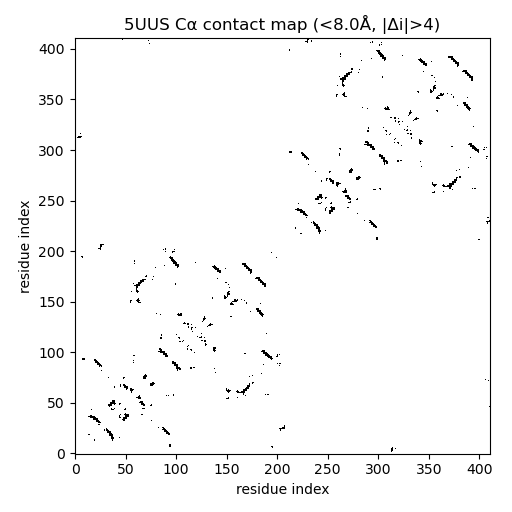LY B N 1
ATOM 3123 C CA . GLY B 1 219 ? 24.571 15.216 11.606 1.00 111.11 263 GLY B CA 1
ATOM 3124 C C . GLY B 1 219 ? 25.372 16.497 11.742 1.00 109.91 263 GLY B C 1
ATOM 3125 O O . GLY B 1 219 ? 26.490 16.577 11.231 1.00 110.36 263 GLY B O 1
ATOM 3126 N N . ASP B 1 220 ? 24.814 17.499 12.416 1.00 110.72 264 ASP B N 1
ATOM 3127 C CA . ASP B 1 220 ? 25.547 18.738 12.658 1.00 112.87 264 ASP B CA 1
ATOM 3128 C C . ASP B 1 220 ? 26.748 18.463 13.553 1.00 108.05 264 ASP B C 1
ATOM 3129 O O . ASP B 1 220 ? 26.614 18.271 14.762 1.00 116.33 264 ASP B O 1
ATOM 3134 N N . ASN B 1 221 ? 27.926 18.437 12.950 1.00 96.59 265 ASN B N 1
ATOM 3135 C CA . ASN B 1 221 ? 29.151 18.205 13.700 1.00 87.50 265 ASN B CA 1
ATOM 3136 C C . ASN B 1 221 ? 30.304 19.087 13.202 1.00 82.27 265 ASN B C 1
ATOM 3137 O O . ASN B 1 221 ? 31.459 18.663 13.219 1.00 77.44 265 ASN B O 1
ATOM 3142 N N . LYS B 1 222 ? 29.985 20.307 12.761 1.00 81.50 266 LYS B N 1
ATOM 3143 C CA . LYS B 1 222 ? 31.002 21.270 12.312 1.00 72.72 266 LYS B CA 1
ATOM 3144 C C . LYS B 1 222 ? 32.072 21.439 13.391 1.00 59.67 266 LYS B C 1
ATOM 3145 O O . LYS B 1 222 ? 31.750 21.469 14.577 1.00 58.57 266 LYS B O 1
ATOM 3151 N N . PRO B 1 223 ? 33.351 21.534 12.990 1.00 56.51 267 PRO B N 1
ATOM 3152 C CA . PRO B 1 223 ? 34.404 21.710 14.005 1.00 52.23 267 PRO B CA 1
ATOM 3153 C C . PRO B 1 223 ? 34.270 23.034 14.777 1.00 55.23 267 PRO B C 1
ATOM 3154 O O . PRO B 1 223 ? 33.834 24.037 14.212 1.00 51.85 267 PRO B O 1
ATOM 3158 N N . ALA B 1 224 ? 34.632 23.019 16.058 1.00 53.47 268 ALA B N 1
ATOM 3159 C CA . ALA B 1 224 ? 34.523 24.201 16.913 1.00 59.69 268 ALA B CA 1
ATOM 3160 C C . ALA B 1 224 ? 35.422 25.319 16.396 1.00 56.09 268 ALA B C 1
ATOM 3161 O O . ALA B 1 224 ? 35.158 26.507 16.617 1.00 54.12 268 ALA B O 1
ATOM 3163 N N . ALA B 1 225 ? 36.470 24.917 15.681 1.00 50.65 269 ALA B N 1
ATOM 3164 C CA . ALA B 1 225 ? 37.453 25.840 15.125 1.00 52.11 269 ALA B CA 1
ATOM 3165 C C . ALA B 1 225 ? 36.804 26.906 14.237 1.00 53.51 269 ALA B C 1
ATOM 3166 O O . ALA B 1 225 ? 37.304 28.027 14.128 1.00 57.28 269 ALA B O 1
ATOM 3168 N N . LEU B 1 226 ? 35.676 26.563 13.614 1.00 58.12 270 LEU B N 1
ATOM 3169 C CA . LEU B 1 226 ? 34.952 27.521 12.779 1.00 60.12 270 LEU B CA 1
ATOM 3170 C C . LEU B 1 226 ? 34.459 28.749 13.573 1.00 65.42 270 LEU B C 1
ATOM 3171 O O . LEU B 1 226 ? 34.211 29.807 12.987 1.00 64.86 270 LEU B O 1
ATOM 3176 N N . GLU B 1 227 ? 34.334 28.623 14.895 1.00 70.62 271 GLU B N 1
ATOM 3177 C CA . GLU B 1 227 ? 33.850 29.737 15.721 1.00 83.04 271 GLU B CA 1
ATOM 3178 C C . GLU B 1 227 ? 34.958 30.670 16.211 1.00 84.64 271 GLU B C 1
ATOM 3179 O O . GLU B 1 227 ? 34.682 31.664 16.880 1.00 84.62 271 GLU B O 1
ATOM 3185 N N . GLU B 1 228 ? 36.207 30.352 15.871 1.00 81.56 272 GLU B N 1
ATOM 3186 C CA . GLU B 1 228 ? 37.361 31.127 16.334 1.00 74.74 272 GLU B CA 1
ATOM 3187 C C . GLU B 1 228 ? 37.480 32.459 15.608 1.00 72.94 272 GLU B C 1
ATOM 3188 O O . GLU B 1 228 ? 36.641 32.809 14.781 1.00 71.34 272 GLU B O 1
ATOM 3194 N N . GLY B 1 229 ? 38.528 33.203 15.932 1.00 77.31 273 GLY B N 1
ATOM 3195 C CA . GLY B 1 229 ? 38.792 34.472 15.277 1.00 84.11 273 GLY B CA 1
ATOM 3196 C C . GLY B 1 229 ? 38.036 35.649 15.873 1.00 94.90 273 GLY B C 1
ATOM 3197 O O . GLY B 1 229 ? 36.846 35.554 16.199 1.00 100.03 273 GLY B O 1
#

B-factor: mean 50.77, std 16.28, range [27.01, 129.49]